Protein AF-A0A1H0IMP2-F1 (afdb_monomer)

Solvent-accessible surface area (backbone atoms only — not comparable to full-atom values): 33812 Å² total; per-residue (Å²): 110,58,33,36,42,32,40,43,28,20,31,70,45,84,54,97,90,44,76,46,66,43,27,62,50,38,62,50,76,39,45,65,37,38,39,36,18,42,32,41,60,91,88,13,25,63,69,61,51,51,31,41,79,53,51,57,42,79,68,74,41,60,46,48,27,54,69,82,41,67,62,68,92,56,51,73,52,57,33,11,49,49,19,35,52,35,45,12,61,32,46,48,84,34,71,70,55,70,91,34,25,42,38,54,51,22,27,48,41,39,55,60,52,30,50,56,70,71,62,30,52,54,47,20,49,52,29,30,41,76,61,74,37,62,93,46,41,75,40,32,55,90,78,43,54,64,61,53,42,42,36,43,24,45,22,31,21,47,52,62,62,32,54,34,38,41,26,43,33,76,43,82,72,48,57,74,68,52,30,49,56,53,50,49,51,55,49,56,46,27,76,74,52,27,17,35,41,35,35,41,79,49,68,74,67,39,64,75,34,54,25,41,33,34,30,49,81,14,31,77,79,44,78,47,66,61,91,86,66,82,81,79,78,69,78,81,74,83,69,82,79,83,74,72,74,43,80,78,58,66,66,60,50,50,56,53,30,53,56,60,45,68,75,40,54,68,60,48,48,63,35,22,45,30,32,19,54,12,32,15,42,40,43,28,43,53,23,49,33,48,24,52,45,51,52,54,52,57,60,46,70,78,67,55,85,46,40,34,40,40,35,52,27,58,52,72,55,96,92,42,82,42,62,45,77,81,69,53,77,45,32,50,66,56,20,52,45,47,34,71,76,32,83,45,35,64,33,37,14,39,30,33,77,50,76,50,51,35,38,27,96,96,32,71,48,78,36,38,35,34,17,27,51,70,42,41,36,63,43,65,70,54,55,68,68,41,76,52,80,83,50,72,66,36,44,72,64,41,36,57,43,29,35,29,17,46,51,46,43,40,70,47,42,53,92,49,81,56,64,74,38,69,32,29,49,74,91,46,70,26,31,26,44,19,32,37,47,86,70,48,57,47,101,84,70,49,61,64,21,47,30,35,39,30,25,36,44,24,32,55,76,73,66,64,82,66,78,101,58,97,70,60,63,35,60,32,32,41,30,16,48,35,88,94,53,60,67,68,59,42,51,52,52,50,50,51,52,50,35,62,75,68,65,57,53,94,89,54,80,73,65,46,44,80,44,57,58,52,62,61,50,51,53,51,48,54,51,44,52,51,54,34,52,52,48,48,50,55,23,52,51,41,32,49,55,10,27,52,41,42,27,55,52,45,42,51,50,46,64,77,39,30,43,57,53,12,46,44,37,59,43,14,36,32,40,66,55,47,23,51,44,42,28,48,36,32,26,51,46,26,41,53,17,20,53,53,5,47,55,51,9,51,52,51,37,53,52,46,25,70,75,70,72,45,71,55,59,83,53,70,68,52,54,52,50,43,44,53,49,28,35,49,38,14,44,62,33,20,39,60,39,13,50,56,58,29,68,59,53,31,55,60,25,64,67,64,128

Sequence (657 aa):
MNLVQSVDLGKRYAMGGDVVHALRGVSLQIAEGDFVAIMGTSGSGKSTLMNILGCLDTPSSGSYALAGEAVQGMDADALALVRNRRIGFVFQQFNLLPRASALENVELPLVYAGVPAAQRRERAVAALQRVGLGERLLHTPAELSGGQQQRVAIARALVNGPQLILADEPTGALDSQTSEEVMQLLSDLNAQGITVVLVTHEADIAAWARRKIVFKDGQIVEDLRRASDTLHTLPAQRRPEARGAARMNGLAALRSAWRALASNALRSLLTMLGIIIGVAAVITMVAVGRGATDRVQEQMKGLGSNIMLVLPGGATAAGVRQGAQTRSRLTEEDATAIQVEVPEVQVAAPSSRTTAQVVANNANWSTTIFGTTNEYLEAREWPLAAGRAFEDAELQGSAKVALIGITVAQELFGDADPIDQLVRVRTVPVKIVGVLSRKGQNSMGQDQDDILVLPISTYRNRLQGGSPGNVKRVWAINVKVREGQSMQVAEENIRELLRQRFKVEASADDTFTLRNLSEILEAQEASSRTMTLLLAAVAGISLLIGGIGIMNIMLVSVTERTREIGLRMAVGARGRDILVQFLVEAVSLSLLGGAVGVLLGALATWAVGQWAGWQVSMTFASILLAVGFSAAVGVFFGFYPARRASLLQPIQALRHA

Radius of gyration: 46.29 Å; Cα contacts (8 Å, |Δi|>4): 1223; chains: 1; bounding box: 104×48×121 Å

Structure (mmCIF, N/CA/C/O backbone):
data_AF-A0A1H0IMP2-F1
#
_entry.id   AF-A0A1H0IMP2-F1
#
loop_
_atom_site.group_PDB
_atom_site.id
_atom_site.type_symbol
_atom_site.label_atom_id
_atom_site.label_alt_id
_atom_site.label_comp_id
_atom_site.label_asym_id
_atom_site.label_entity_id
_atom_site.label_seq_id
_atom_site.pdbx_PDB_ins_code
_atom_site.Cartn_x
_atom_site.Cartn_y
_atom_site.Cartn_z
_atom_site.occupancy
_atom_site.B_iso_or_equiv
_atom_site.auth_seq_id
_atom_site.auth_comp_id
_atom_site.auth_asym_id
_atom_site.auth_atom_id
_atom_site.pdbx_PDB_model_num
ATOM 1 N N . MET A 1 1 ? -33.973 -20.885 37.841 1.00 73.12 1 MET A N 1
ATOM 2 C CA . MET A 1 1 ? -32.666 -21.476 37.467 1.00 73.12 1 MET A CA 1
ATOM 3 C C . MET A 1 1 ? -31.569 -20.484 37.833 1.00 73.12 1 MET A C 1
ATOM 5 O O . MET A 1 1 ? -31.860 -19.294 37.907 1.00 73.12 1 MET A O 1
ATOM 9 N N . ASN A 1 2 ? -30.342 -20.945 38.088 1.00 87.56 2 ASN A N 1
ATOM 10 C CA . ASN A 1 2 ? -29.222 -20.041 38.366 1.00 87.56 2 ASN A CA 1
ATOM 11 C C . ASN A 1 2 ? -28.628 -19.535 37.049 1.00 87.56 2 ASN A C 1
ATOM 13 O O . ASN A 1 2 ? -28.209 -20.341 36.219 1.00 87.56 2 ASN A O 1
ATOM 17 N N . LEU A 1 3 ? -28.591 -18.215 36.873 1.00 92.75 3 LEU A N 1
ATOM 18 C CA . LEU A 1 3 ? -27.960 -17.576 35.722 1.00 92.75 3 LEU A CA 1
ATOM 19 C C . LEU A 1 3 ? -26.439 -17.539 35.889 1.00 92.75 3 LEU A C 1
ATOM 21 O O . LEU A 1 3 ? -25.715 -17.802 34.939 1.00 92.75 3 LEU A O 1
ATOM 25 N N . VAL A 1 4 ? -25.948 -17.244 37.091 1.00 94.81 4 VAL A N 1
ATOM 26 C CA . VAL A 1 4 ? -24.516 -17.255 37.419 1.00 94.81 4 VAL A CA 1
ATOM 27 C C . VAL A 1 4 ? -24.263 -18.357 38.429 1.00 94.81 4 VAL A C 1
ATOM 29 O O . VAL A 1 4 ? -24.950 -18.432 39.449 1.00 94.81 4 VAL A O 1
ATOM 32 N N . GLN A 1 5 ? -23.261 -19.188 38.160 1.00 95.44 5 GLN A N 1
ATOM 33 C CA . GLN A 1 5 ? -22.767 -20.190 39.095 1.00 95.44 5 GLN A CA 1
ATOM 34 C C . GLN A 1 5 ? -21.247 -20.133 39.131 1.00 95.44 5 GLN A C 1
ATOM 36 O O . GLN A 1 5 ? -20.594 -20.328 38.108 1.00 95.44 5 GLN A O 1
ATOM 41 N N . SER A 1 6 ? -20.687 -19.877 40.306 1.00 94.50 6 SER A N 1
ATOM 42 C CA . SER A 1 6 ? -19.255 -19.941 40.539 1.00 94.50 6 SER A CA 1
ATOM 43 C C . SER A 1 6 ? -18.926 -20.820 41.736 1.00 94.50 6 SER A C 1
ATOM 45 O O . SER A 1 6 ? -19.634 -20.787 42.744 1.00 94.50 6 SER A O 1
ATOM 47 N N . VAL A 1 7 ? -17.847 -21.595 41.623 1.00 94.81 7 VAL A N 1
ATOM 48 C CA . VAL A 1 7 ? -17.353 -22.480 42.686 1.00 94.81 7 VAL A CA 1
ATOM 49 C C . VAL A 1 7 ? -15.869 -22.220 42.885 1.00 94.81 7 VAL A C 1
ATOM 51 O O . VAL A 1 7 ? -15.092 -22.338 41.941 1.00 94.81 7 VAL A O 1
ATOM 54 N N . ASP A 1 8 ? -15.485 -21.851 44.100 1.00 94.44 8 ASP A N 1
ATOM 55 C CA . ASP A 1 8 ? -14.106 -21.637 44.543 1.00 94.44 8 ASP A CA 1
ATOM 56 C C . ASP A 1 8 ? -13.279 -20.740 43.607 1.00 94.44 8 ASP A C 1
ATOM 58 O O . ASP A 1 8 ? -12.099 -20.989 43.339 1.00 94.44 8 ASP A O 1
ATOM 62 N N . LEU A 1 9 ? -13.892 -19.663 43.100 1.00 94.00 9 LEU A N 1
ATOM 63 C CA . LEU A 1 9 ? -13.220 -18.728 42.202 1.00 94.00 9 LEU A CA 1
ATOM 64 C C . LEU A 1 9 ? -12.009 -18.085 42.873 1.00 94.00 9 LEU A C 1
ATOM 66 O O . LEU A 1 9 ? -12.123 -17.360 43.866 1.00 94.00 9 LEU A O 1
ATOM 70 N N . GLY A 1 10 ? -10.841 -18.300 42.276 1.00 94.12 10 GLY A N 1
ATOM 71 C CA . GLY A 1 10 ? -9.600 -17.647 42.661 1.00 94.12 10 GLY A CA 1
ATOM 72 C C . GLY A 1 10 ? -9.064 -16.775 41.537 1.00 94.12 10 GLY A C 1
ATOM 73 O O . GLY A 1 10 ? -9.092 -17.150 40.362 1.00 94.12 10 GLY A O 1
ATOM 74 N N . LYS A 1 11 ? -8.524 -15.608 41.895 1.00 93.81 11 LYS A N 1
ATOM 75 C CA . LYS A 1 11 ? -7.821 -14.730 40.955 1.00 93.81 11 LYS A CA 1
ATOM 76 C C . LYS A 1 11 ? -6.536 -14.219 41.576 1.00 93.81 11 LYS A C 1
ATOM 78 O O . LYS A 1 11 ? -6.554 -13.626 42.655 1.00 93.81 11 LYS A O 1
ATOM 83 N N . ARG A 1 12 ? -5.434 -14.446 40.865 1.00 93.19 12 ARG A N 1
ATOM 84 C CA . ARG A 1 12 ? -4.094 -13.985 41.226 1.00 93.19 12 ARG A CA 1
ATOM 85 C C . ARG A 1 12 ? -3.589 -13.018 40.161 1.00 93.19 12 ARG A C 1
ATOM 87 O O . ARG A 1 12 ? -3.715 -13.306 38.971 1.00 93.19 12 ARG A O 1
ATOM 94 N N . TYR A 1 13 ? -3.013 -11.903 40.591 1.00 89.50 13 TYR A N 1
ATOM 95 C CA . TYR A 1 13 ? -2.296 -10.967 39.727 1.00 89.50 13 TYR A CA 1
ATOM 96 C C . TYR A 1 13 ? -0.824 -10.941 40.136 1.00 89.50 13 TYR A C 1
ATOM 98 O O . TYR A 1 13 ? -0.520 -10.831 41.321 1.00 89.50 13 TYR A O 1
ATOM 106 N N . ALA A 1 14 ? 0.078 -11.042 39.161 1.00 85.81 14 ALA A N 1
ATOM 107 C CA . ALA A 1 14 ? 1.504 -10.830 39.380 1.00 85.81 14 ALA A CA 1
ATOM 108 C C . ALA A 1 14 ? 1.801 -9.332 39.226 1.00 85.81 14 ALA A C 1
ATOM 110 O O . ALA A 1 14 ? 1.586 -8.773 38.151 1.00 85.81 14 ALA A O 1
ATOM 111 N N . MET A 1 15 ? 2.248 -8.682 40.299 1.00 81.31 15 MET A N 1
ATOM 112 C CA . MET A 1 15 ? 2.517 -7.243 40.353 1.00 81.31 15 MET A CA 1
ATOM 113 C C . MET A 1 15 ? 3.912 -7.031 40.947 1.00 81.31 15 MET A C 1
ATOM 115 O O . MET A 1 15 ? 4.114 -7.252 42.132 1.00 81.31 15 MET A O 1
ATOM 119 N N . GLY A 1 16 ? 4.888 -6.628 40.125 1.00 71.19 16 GLY A N 1
ATOM 120 C CA . GLY A 1 16 ? 6.212 -6.205 40.610 1.00 71.19 16 GLY A CA 1
ATOM 121 C C . GLY A 1 16 ? 7.040 -7.266 41.353 1.00 71.19 16 GLY A C 1
ATOM 122 O O . GLY A 1 16 ? 7.918 -6.896 42.119 1.00 71.19 16 GLY A O 1
ATOM 123 N N . GLY A 1 17 ? 6.773 -8.559 41.139 1.00 78.44 17 GLY A N 1
ATOM 124 C CA . GLY A 1 17 ? 7.430 -9.669 41.849 1.00 78.44 17 GLY A CA 1
ATOM 125 C C . GLY A 1 17 ? 6.562 -10.315 42.934 1.00 78.44 17 GLY A C 1
ATOM 126 O O . GLY A 1 17 ? 6.780 -11.481 43.253 1.00 78.44 17 GLY A O 1
ATOM 127 N N . ASP A 1 18 ? 5.518 -9.625 43.400 1.00 84.00 18 ASP A N 1
ATOM 128 C CA . ASP A 1 18 ? 4.564 -10.142 44.382 1.00 84.00 18 ASP A CA 1
ATOM 129 C C . ASP A 1 18 ? 3.297 -10.703 43.719 1.00 84.00 18 ASP A C 1
ATOM 131 O O . ASP A 1 18 ? 2.834 -10.238 42.669 1.00 84.00 18 ASP A O 1
ATOM 135 N N . VAL A 1 19 ? 2.702 -11.720 44.351 1.00 88.62 19 VAL A N 1
ATOM 136 C CA . VAL A 1 19 ? 1.433 -12.320 43.918 1.00 88.62 19 VAL A CA 1
ATOM 137 C C . VAL A 1 19 ? 0.297 -11.783 44.781 1.00 88.62 19 VAL A C 1
ATOM 139 O O . VAL A 1 19 ? 0.145 -12.147 45.946 1.00 88.62 19 VAL A O 1
ATOM 142 N N . VAL A 1 20 ? -0.557 -10.951 44.188 1.00 89.44 20 VAL A N 1
ATOM 143 C CA . VAL A 1 20 ? -1.754 -10.427 44.851 1.00 89.44 20 VAL A CA 1
ATOM 144 C C . VAL A 1 20 ? -2.925 -11.376 44.612 1.00 89.44 20 VAL A C 1
ATOM 146 O O . VAL A 1 20 ? -3.379 -11.570 43.481 1.00 89.44 20 VAL A O 1
ATOM 149 N N . HIS A 1 21 ? -3.445 -11.953 45.694 1.00 91.56 21 HIS A N 1
ATOM 150 C CA . HIS A 1 21 ? -4.642 -12.795 45.685 1.00 91.56 21 HIS A CA 1
ATOM 151 C C . HIS A 1 21 ? -5.904 -11.932 45.778 1.00 91.56 21 HIS A C 1
ATOM 153 O O . HIS A 1 21 ? -6.389 -11.651 46.874 1.00 91.56 21 HIS A O 1
ATOM 159 N N . ALA A 1 22 ? -6.424 -11.511 44.623 1.00 92.62 22 ALA A N 1
ATOM 160 C CA . ALA A 1 22 ? -7.585 -10.630 44.527 1.00 92.62 22 ALA A CA 1
ATOM 161 C C . ALA A 1 22 ? -8.920 -11.327 44.837 1.00 92.62 22 ALA A C 1
ATOM 163 O O . ALA A 1 22 ? -9.830 -10.679 45.342 1.00 92.62 22 ALA A O 1
ATOM 164 N N . LEU A 1 23 ? -9.042 -12.627 44.544 1.00 95.44 23 LEU A N 1
ATOM 165 C CA . LEU A 1 23 ? -10.172 -13.466 44.966 1.00 95.44 23 LEU A CA 1
ATOM 166 C C . LEU A 1 23 ? -9.641 -14.755 45.590 1.00 95.44 23 LEU A C 1
ATOM 168 O O . LEU A 1 23 ? -8.706 -15.358 45.050 1.00 95.44 23 LEU A O 1
ATOM 172 N N . ARG A 1 24 ? -10.241 -15.171 46.708 1.00 94.88 24 ARG A N 1
ATOM 173 C CA . ARG A 1 24 ? -9.766 -16.269 47.561 1.00 94.88 24 ARG A CA 1
ATOM 174 C C . ARG A 1 24 ? -10.851 -17.332 47.769 1.00 94.88 24 ARG A C 1
ATOM 176 O O . ARG A 1 24 ? -11.341 -17.490 48.882 1.00 94.88 24 ARG A O 1
ATOM 183 N N . GLY A 1 25 ? -11.210 -18.051 46.702 1.00 92.88 25 GLY A N 1
ATOM 184 C CA . GLY A 1 25 ? -12.155 -19.175 46.772 1.00 92.88 25 GLY A CA 1
ATOM 185 C C . GLY A 1 25 ? -13.614 -18.726 46.862 1.00 92.88 25 GLY A C 1
ATOM 186 O O . GLY A 1 25 ? -14.343 -19.132 47.757 1.00 92.88 25 GLY A O 1
ATOM 187 N N . VAL A 1 26 ? -14.043 -17.843 45.958 1.00 95.00 26 VAL A N 1
ATOM 188 C CA . VAL A 1 26 ? -15.398 -17.276 45.974 1.00 95.00 26 VAL A CA 1
ATOM 189 C C . VAL A 1 26 ? -16.400 -18.219 45.301 1.00 95.00 26 VAL A C 1
ATOM 191 O O . VAL A 1 26 ? -16.369 -18.423 44.084 1.00 95.00 26 VAL A O 1
ATOM 194 N N . SER A 1 27 ? -17.345 -18.729 46.085 1.00 95.25 27 SER A N 1
ATOM 195 C CA . SER A 1 27 ? -18.492 -19.504 45.603 1.00 95.25 27 SER A CA 1
ATOM 196 C C . SER A 1 27 ? -19.760 -18.650 45.650 1.00 95.25 27 SER A C 1
ATOM 198 O O . SER A 1 27 ? -20.111 -18.121 46.702 1.00 95.25 27 SER A O 1
ATOM 200 N N . LEU A 1 28 ? -20.434 -18.477 44.509 1.00 94.69 28 LEU A N 1
ATOM 201 C CA . LEU A 1 28 ? -21.591 -17.590 44.367 1.00 94.69 28 LEU A CA 1
ATOM 202 C C . LEU A 1 28 ? -22.599 -18.150 43.359 1.00 94.69 28 LEU A C 1
ATOM 204 O O . LEU A 1 28 ? -22.243 -18.596 42.271 1.00 94.69 28 LEU A O 1
ATOM 208 N N . GLN A 1 29 ? -23.885 -18.070 43.698 1.00 95.19 29 GLN A N 1
ATOM 209 C CA . GLN A 1 29 ? -24.987 -18.407 42.799 1.00 95.19 29 GLN A CA 1
ATOM 210 C C . GLN A 1 29 ? -25.951 -17.229 42.705 1.00 95.19 29 GLN A C 1
ATOM 212 O O . GLN A 1 29 ? -26.400 -16.738 43.740 1.00 95.19 29 GLN A O 1
ATOM 217 N N . ILE A 1 30 ? -26.284 -16.784 41.492 1.00 94.94 30 ILE A N 1
ATOM 218 C CA . ILE A 1 30 ? -27.266 -15.715 41.242 1.00 94.94 30 ILE A CA 1
ATOM 219 C C . ILE A 1 30 ? -28.375 -16.281 40.361 1.00 94.94 30 ILE A C 1
ATOM 221 O O . ILE A 1 30 ? -28.097 -16.856 39.303 1.00 94.94 30 ILE A O 1
ATOM 225 N N . ALA A 1 31 ? -29.623 -16.137 40.805 1.00 93.00 31 ALA A N 1
ATOM 226 C CA . ALA A 1 31 ? -30.783 -16.608 40.064 1.00 93.00 31 ALA A CA 1
ATOM 227 C C . ALA A 1 31 ? -31.123 -15.667 38.899 1.00 93.00 31 ALA A C 1
ATOM 229 O O . ALA A 1 31 ? -30.805 -14.475 38.905 1.00 93.00 31 ALA A O 1
ATOM 230 N N . GLU A 1 32 ? -31.772 -16.208 37.872 1.00 90.75 32 GLU A N 1
ATOM 231 C CA . GLU A 1 32 ? -32.379 -15.376 36.833 1.00 90.75 32 GLU A CA 1
ATOM 232 C C . GLU A 1 32 ? -33.412 -14.419 37.459 1.00 90.75 32 GLU A C 1
ATOM 234 O O . GLU A 1 32 ? -34.195 -14.830 38.314 1.00 90.75 32 GLU A O 1
ATOM 239 N N . GLY A 1 33 ? -33.372 -13.139 37.080 1.00 90.50 33 GLY A N 1
ATOM 240 C CA . GLY A 1 33 ? -34.200 -12.081 37.664 1.00 90.50 33 GLY A CA 1
ATOM 241 C C . GLY A 1 33 ? -33.740 -11.544 39.029 1.00 90.50 33 GLY A C 1
ATOM 242 O O . GLY A 1 33 ? -34.367 -10.617 39.534 1.00 90.50 33 GLY A O 1
ATOM 243 N N . ASP A 1 34 ? -32.654 -12.048 39.634 1.00 93.75 34 ASP A N 1
ATOM 244 C CA . ASP A 1 34 ? -32.130 -11.468 40.885 1.00 93.75 34 ASP A CA 1
ATOM 245 C C . ASP A 1 34 ? -31.651 -10.013 40.661 1.00 93.75 34 ASP A C 1
ATOM 247 O O . ASP A 1 34 ? -31.008 -9.699 39.653 1.00 93.75 34 ASP A O 1
ATOM 251 N N . PHE A 1 35 ? -31.906 -9.147 41.649 1.00 95.00 35 PHE A N 1
ATOM 252 C CA . PHE A 1 35 ? -31.282 -7.827 41.769 1.00 95.00 35 PHE A CA 1
ATOM 253 C C . PHE A 1 35 ? -30.302 -7.834 42.948 1.00 95.00 35 PHE A C 1
ATOM 255 O O . PHE A 1 35 ? -30.720 -7.838 44.111 1.00 95.00 35 PHE A O 1
ATOM 262 N N . VAL A 1 36 ? -29.003 -7.871 42.642 1.00 96.50 36 VAL A N 1
ATOM 263 C CA . VAL A 1 36 ? -27.914 -8.054 43.610 1.00 96.50 36 VAL A CA 1
ATOM 264 C C . VAL A 1 36 ? -27.041 -6.804 43.705 1.00 96.50 36 VAL A C 1
ATOM 266 O O . VAL A 1 36 ? -26.562 -6.309 42.687 1.00 96.50 36 VAL A O 1
ATOM 269 N N . ALA A 1 37 ? -26.767 -6.347 44.926 1.00 96.44 37 ALA A N 1
ATOM 270 C CA . ALA A 1 37 ? -25.735 -5.359 45.224 1.00 96.44 37 ALA A CA 1
ATOM 271 C C . ALA A 1 37 ? -24.516 -6.039 45.856 1.00 96.44 37 ALA A C 1
ATOM 273 O O . ALA A 1 37 ? -24.630 -6.688 46.896 1.00 96.44 37 ALA A O 1
ATOM 274 N N . ILE A 1 38 ? -23.347 -5.871 45.241 1.00 96.19 38 ILE A N 1
ATOM 275 C CA . ILE A 1 38 ? -22.051 -6.300 45.767 1.00 96.19 38 ILE A CA 1
ATOM 276 C C . ILE A 1 38 ? -21.367 -5.081 46.385 1.00 96.19 38 ILE A C 1
ATOM 278 O O . ILE A 1 38 ? -20.929 -4.166 45.687 1.00 96.19 38 ILE A O 1
ATOM 282 N N . MET A 1 39 ? -21.270 -5.092 47.708 1.00 94.88 39 MET A N 1
ATOM 283 C CA . MET A 1 39 ? -20.639 -4.063 48.518 1.00 94.88 39 MET A CA 1
ATOM 284 C C . MET A 1 39 ? -19.260 -4.488 48.999 1.00 94.88 39 MET A C 1
ATOM 286 O O . MET A 1 39 ? -18.994 -5.670 49.167 1.00 94.88 39 MET A O 1
ATOM 290 N N . GLY A 1 40 ? -18.382 -3.530 49.277 1.00 91.38 40 GLY A N 1
ATOM 291 C CA . GLY A 1 40 ? -17.088 -3.796 49.903 1.00 91.38 40 GLY A CA 1
ATOM 292 C C . GLY A 1 40 ? -16.165 -2.587 49.843 1.00 91.38 40 GLY A C 1
ATOM 293 O O . GLY A 1 40 ? -16.346 -1.691 49.015 1.00 91.38 40 GLY A O 1
ATOM 294 N N . THR A 1 41 ? -15.139 -2.569 50.692 1.00 88.75 41 THR A N 1
ATOM 295 C CA . THR A 1 41 ? -14.119 -1.509 50.689 1.00 88.75 41 THR A CA 1
ATOM 296 C C . THR A 1 41 ? -13.355 -1.466 49.359 1.00 88.75 41 THR A C 1
ATOM 298 O O . THR A 1 41 ? -13.400 -2.401 48.546 1.00 88.75 41 THR A O 1
ATOM 301 N N . SER A 1 42 ? -12.651 -0.365 49.086 1.00 87.06 42 SER A N 1
ATOM 302 C CA . SER A 1 42 ? -11.721 -0.324 47.951 1.00 87.06 42 SER A CA 1
ATOM 303 C C . SER A 1 42 ? -10.654 -1.417 48.101 1.00 87.06 42 SER A C 1
ATOM 305 O O . SER A 1 42 ? -10.194 -1.690 49.206 1.00 87.06 42 SER A O 1
ATOM 307 N N . GLY A 1 43 ? -10.311 -2.100 47.006 1.00 85.50 43 GLY A N 1
ATOM 308 C CA . GLY A 1 43 ? -9.358 -3.220 47.023 1.00 85.50 43 GLY A CA 1
ATOM 309 C C . GLY A 1 43 ? -9.898 -4.566 47.536 1.00 85.50 43 GLY A C 1
ATOM 310 O O . GLY A 1 43 ? -9.193 -5.562 47.433 1.00 85.50 43 GLY A O 1
ATOM 311 N N . SER A 1 44 ? -11.153 -4.650 47.993 1.00 90.62 44 SER A N 1
ATOM 312 C CA . SER A 1 44 ? -11.754 -5.888 48.538 1.00 90.62 44 SER A CA 1
ATOM 313 C C . SER A 1 44 ? -11.934 -7.046 47.541 1.00 90.62 44 SER A C 1
ATOM 315 O O . SER A 1 44 ? -12.261 -8.152 47.958 1.00 90.62 44 SER A O 1
ATOM 317 N N . GLY A 1 45 ? -11.752 -6.815 46.235 1.00 90.56 45 GLY A N 1
ATOM 318 C CA . GLY A 1 45 ? -11.946 -7.818 45.176 1.00 90.56 45 GLY A CA 1
ATOM 319 C C . GLY A 1 45 ? -13.270 -7.706 44.404 1.00 90.56 45 GLY A C 1
ATOM 320 O O . GLY A 1 45 ? -13.434 -8.393 43.397 1.00 90.56 45 GLY A O 1
ATOM 321 N N . LYS A 1 46 ? -14.177 -6.795 44.788 1.00 92.00 46 LYS A N 1
ATOM 322 C CA . LYS A 1 46 ? -15.504 -6.607 44.160 1.00 92.00 46 LYS A CA 1
ATOM 323 C C . LYS A 1 46 ? -15.474 -6.416 42.633 1.00 92.00 46 LYS A C 1
ATOM 325 O O . LYS A 1 46 ? -16.114 -7.169 41.902 1.00 92.00 46 LYS A O 1
ATOM 330 N N . SER A 1 47 ? -14.657 -5.488 42.130 1.00 89.31 47 SER A N 1
ATOM 331 C CA . SER A 1 47 ? -14.535 -5.242 40.685 1.00 89.31 47 SER A CA 1
ATOM 332 C C . SER A 1 47 ? -13.839 -6.402 39.965 1.00 89.31 47 SER A C 1
ATOM 334 O O . SER A 1 47 ? -14.130 -6.676 38.807 1.00 89.31 47 SER A O 1
ATOM 336 N N . THR A 1 48 ? -12.946 -7.134 40.644 1.00 92.06 48 THR A N 1
ATOM 337 C CA . THR A 1 48 ? -12.326 -8.350 40.092 1.00 92.06 48 THR A CA 1
ATOM 338 C C . THR A 1 48 ? -13.363 -9.451 39.889 1.00 92.06 48 THR A C 1
ATOM 340 O O . THR A 1 48 ? -13.377 -10.083 38.835 1.00 92.06 48 THR A O 1
ATOM 343 N N . LEU A 1 49 ? -14.264 -9.654 40.858 1.00 94.12 49 LEU A N 1
ATOM 344 C CA . LEU A 1 49 ? -15.385 -10.578 40.700 1.00 94.12 49 LEU A CA 1
ATOM 345 C C . LEU A 1 49 ? -16.282 -10.144 39.536 1.00 94.12 49 LEU A C 1
ATOM 347 O O . LEU A 1 49 ? -16.544 -10.952 38.650 1.00 94.12 49 LEU A O 1
ATOM 351 N N . MET A 1 50 ? -16.693 -8.873 39.492 1.00 93.25 50 MET A N 1
ATOM 352 C CA . MET A 1 50 ? -17.520 -8.340 38.403 1.00 93.25 50 MET A CA 1
ATOM 353 C C . MET A 1 50 ? -16.871 -8.558 37.030 1.00 93.25 50 MET A C 1
ATOM 355 O O . MET A 1 50 ? -17.541 -8.979 36.093 1.00 93.25 50 MET A O 1
ATOM 359 N N . ASN A 1 51 ? -15.564 -8.332 36.912 1.00 91.94 51 ASN A N 1
ATOM 360 C CA . ASN A 1 51 ? -14.821 -8.554 35.676 1.00 91.94 51 ASN A CA 1
ATOM 361 C C . ASN A 1 51 ? -14.861 -10.018 35.212 1.00 91.94 51 ASN A C 1
ATOM 363 O O . ASN A 1 51 ? -15.006 -10.275 34.016 1.00 91.94 51 ASN A O 1
ATOM 367 N N . ILE A 1 52 ? -14.764 -10.973 36.141 1.00 93.31 52 ILE A N 1
ATOM 368 C CA . ILE A 1 52 ? -14.855 -12.407 35.832 1.00 93.31 52 ILE A CA 1
ATOM 369 C C . ILE A 1 52 ? -16.287 -12.787 35.450 1.00 93.31 52 ILE A C 1
ATOM 371 O O . ILE A 1 52 ? -16.482 -13.414 34.412 1.00 93.31 52 ILE A O 1
ATOM 375 N N . LEU A 1 53 ? -17.291 -12.347 36.220 1.00 94.19 53 LEU A N 1
ATOM 376 C CA . LEU A 1 53 ? -18.712 -12.529 35.875 1.00 94.19 53 LEU A CA 1
ATOM 377 C C . LEU A 1 53 ? -19.056 -11.899 34.520 1.00 94.19 53 LEU A C 1
ATOM 379 O O . LEU A 1 53 ? -19.928 -12.346 33.785 1.00 94.19 53 LEU A O 1
ATOM 383 N N . GLY A 1 54 ? -18.332 -10.846 34.185 1.00 93.00 54 GLY A N 1
ATOM 384 C CA . GLY A 1 54 ? -18.423 -10.127 32.941 1.00 93.00 54 GLY A CA 1
ATOM 385 C C . GLY A 1 54 ? -17.703 -10.770 31.763 1.00 93.00 54 GLY A C 1
ATOM 386 O O . GLY A 1 54 ? -17.749 -10.230 30.659 1.00 93.00 54 GLY A O 1
ATOM 387 N N . CYS A 1 55 ? -16.997 -11.883 31.972 1.00 93.50 55 CYS A N 1
ATOM 388 C CA . CYS A 1 55 ? -16.102 -12.476 30.980 1.00 93.50 55 CYS A CA 1
ATOM 389 C C . CYS A 1 55 ? -15.055 -11.479 30.441 1.00 93.50 55 CYS A C 1
ATOM 391 O O . CYS A 1 55 ? -14.568 -11.647 29.326 1.00 93.50 55 CYS A O 1
ATOM 393 N N . LEU A 1 56 ? -14.736 -10.408 31.178 1.00 90.69 56 LEU A N 1
ATOM 394 C CA . LEU A 1 56 ? -13.684 -9.444 30.837 1.00 90.69 56 LEU A CA 1
ATOM 395 C C . LEU A 1 56 ? -12.311 -9.915 31.333 1.00 90.69 56 LEU A C 1
ATOM 397 O O . LEU A 1 56 ? -11.289 -9.496 30.791 1.00 90.69 56 LEU A O 1
ATOM 401 N N . ASP A 1 57 ? -12.309 -10.773 32.354 1.00 90.25 57 ASP A N 1
ATOM 402 C CA . ASP A 1 57 ? -11.149 -11.489 32.877 1.00 90.25 57 ASP A CA 1
ATOM 403 C C . ASP A 1 57 ? -11.467 -12.984 32.984 1.00 90.25 57 ASP A C 1
ATOM 405 O O . ASP A 1 57 ? -12.631 -13.388 33.026 1.00 90.25 57 ASP A O 1
ATOM 409 N N . THR A 1 58 ? -10.426 -13.802 33.089 1.00 88.69 58 THR A N 1
ATOM 410 C CA . THR A 1 58 ? -10.541 -15.237 33.352 1.00 88.69 58 THR A CA 1
ATOM 411 C C . THR A 1 58 ? -10.041 -15.569 34.757 1.00 88.69 58 THR A C 1
ATOM 413 O O . THR A 1 58 ? -9.089 -14.950 35.254 1.00 88.69 58 THR A O 1
ATOM 416 N N . PRO A 1 59 ? -10.670 -16.531 35.448 1.00 91.94 59 PRO A N 1
ATOM 417 C CA . PRO A 1 59 ? -10.223 -16.928 36.773 1.00 91.94 59 PRO A CA 1
ATOM 418 C C . PRO A 1 59 ? -8.902 -17.700 36.711 1.00 91.94 59 PRO A C 1
ATOM 420 O O . PRO A 1 59 ? -8.611 -18.389 35.737 1.00 91.94 59 PRO A O 1
ATOM 423 N N . SER A 1 60 ? -8.095 -17.593 37.768 1.00 92.00 60 SER A N 1
ATOM 424 C CA . SER A 1 60 ? -6.857 -18.371 37.918 1.00 92.00 60 SER A CA 1
ATOM 425 C C . SER A 1 60 ? -7.104 -19.778 38.471 1.00 92.00 60 SER A C 1
ATOM 427 O O . SER A 1 60 ? -6.236 -20.636 38.336 1.00 92.00 60 SER A O 1
ATOM 429 N N . SER A 1 61 ? -8.236 -19.992 39.145 1.00 93.00 61 SER A N 1
ATOM 430 C CA . SER A 1 61 ? -8.690 -21.272 39.701 1.00 93.00 61 SER A CA 1
ATOM 431 C C . SER A 1 61 ? -10.203 -21.235 39.959 1.00 93.00 61 SER A C 1
ATOM 433 O O . SER A 1 61 ? -10.802 -20.156 39.957 1.00 93.00 61 SER A O 1
ATOM 435 N N . GLY A 1 62 ? -10.806 -22.395 40.223 1.00 92.44 62 GLY A N 1
ATOM 436 C CA . GLY A 1 62 ? -12.247 -22.534 40.468 1.00 92.44 62 GLY A CA 1
ATOM 437 C C . GLY A 1 62 ? -13.054 -22.759 39.191 1.00 92.44 62 GLY A C 1
ATOM 438 O O . GLY A 1 62 ? -12.474 -22.862 38.109 1.00 92.44 62 GLY A O 1
ATOM 439 N N . SER A 1 63 ? -14.384 -22.825 39.311 1.00 92.94 63 SER A N 1
ATOM 440 C CA . SER A 1 63 ? -15.337 -22.961 38.202 1.00 92.94 63 SER A CA 1
ATOM 441 C C . SER A 1 63 ? -16.252 -21.731 38.021 1.00 92.94 63 SER A C 1
ATOM 443 O O . SER A 1 63 ? -16.619 -21.094 39.010 1.00 92.94 63 SER A O 1
ATOM 445 N N . TYR A 1 64 ? -16.615 -21.369 36.783 1.00 94.38 64 TYR A N 1
ATOM 446 C CA . TYR A 1 64 ? -17.609 -20.330 36.472 1.00 94.38 64 TYR A CA 1
ATOM 447 C C . TYR A 1 64 ? -18.428 -20.713 35.233 1.00 94.38 64 TYR A C 1
ATOM 449 O O . TYR A 1 64 ? -17.874 -20.981 34.163 1.00 94.38 64 TYR A O 1
ATOM 457 N N . ALA A 1 65 ? -19.753 -20.706 35.390 1.00 93.38 65 ALA A N 1
ATOM 458 C CA . ALA A 1 65 ? -20.726 -20.915 34.330 1.00 93.38 65 ALA A CA 1
ATOM 459 C C . ALA A 1 65 ? -21.763 -19.780 34.281 1.00 93.38 65 ALA A C 1
ATOM 461 O O . ALA A 1 65 ? -22.250 -19.308 35.317 1.00 93.38 65 ALA A O 1
ATOM 462 N N . LEU A 1 66 ? -22.125 -19.372 33.061 1.00 93.31 66 LEU A N 1
ATOM 463 C CA . LEU A 1 66 ? -23.148 -18.366 32.772 1.00 93.31 66 LEU A CA 1
ATOM 464 C C . LEU A 1 66 ? -24.272 -18.991 31.942 1.00 93.31 66 LEU A C 1
ATOM 466 O O . LEU A 1 66 ? -24.047 -19.458 30.828 1.00 93.31 66 LEU A O 1
ATOM 470 N N . ALA A 1 67 ? -25.496 -18.979 32.463 1.00 88.81 67 ALA A N 1
ATOM 471 C CA . ALA A 1 67 ? -26.670 -19.627 31.876 1.00 88.81 67 ALA A CA 1
ATOM 472 C C . ALA A 1 67 ? -26.405 -21.110 31.526 1.00 88.81 67 ALA A C 1
ATOM 474 O O . ALA A 1 67 ? -26.735 -21.585 30.442 1.00 88.81 67 ALA A O 1
ATOM 475 N N . GLY A 1 68 ? -25.743 -21.828 32.441 1.00 85.69 68 GLY A N 1
ATOM 476 C CA . GLY A 1 68 ? -25.381 -23.243 32.281 1.00 85.69 68 GLY A CA 1
ATOM 477 C C . GLY A 1 68 ? -24.191 -23.517 31.353 1.00 85.69 68 GLY A C 1
ATOM 478 O O . GLY A 1 68 ? -23.781 -24.666 31.227 1.00 85.69 68 GLY A O 1
ATOM 479 N N . GLU A 1 69 ? -23.606 -22.492 30.729 1.00 88.00 69 GLU A N 1
ATOM 480 C CA . GLU A 1 69 ? -22.445 -22.627 29.848 1.00 88.00 69 GLU A CA 1
ATOM 481 C C . GLU A 1 69 ? -21.159 -22.313 30.620 1.00 88.00 69 GLU A C 1
ATOM 483 O O . GLU A 1 69 ? -20.989 -21.202 31.130 1.00 88.00 69 GLU A O 1
ATOM 488 N N . ALA A 1 70 ? -20.256 -23.290 30.731 1.00 90.00 70 ALA A N 1
ATOM 489 C CA . ALA A 1 70 ? -18.956 -23.097 31.365 1.00 90.00 70 ALA A CA 1
ATOM 490 C C . ALA A 1 70 ? -18.098 -22.163 30.506 1.00 90.00 70 ALA A C 1
ATOM 492 O O . ALA A 1 70 ? -17.777 -22.487 29.367 1.00 90.00 70 ALA A O 1
ATOM 493 N N . VAL A 1 71 ? -17.694 -21.015 31.050 1.00 88.31 71 VAL A N 1
ATOM 494 C CA . VAL A 1 71 ? -16.888 -20.031 30.297 1.00 88.31 71 VAL A CA 1
ATOM 495 C C . VAL A 1 71 ? -15.386 -20.314 30.371 1.00 88.31 71 VAL A C 1
ATOM 497 O O . VAL A 1 71 ? -14.555 -19.583 29.838 1.00 88.31 71 VAL A O 1
ATOM 500 N N . GLN A 1 72 ? -15.010 -21.368 31.080 1.00 84.38 72 GLN A N 1
ATOM 501 C CA . GLN A 1 72 ? -13.625 -21.708 31.357 1.00 84.38 72 GLN A CA 1
ATOM 502 C C . GLN A 1 72 ? -13.020 -22.499 30.216 1.00 84.38 72 GLN A C 1
ATOM 504 O O . GLN A 1 72 ? -13.667 -23.365 29.639 1.00 84.38 72 GLN A O 1
ATOM 509 N N . GLY A 1 73 ? -11.773 -22.179 29.881 1.00 82.06 73 GLY A N 1
ATOM 510 C CA . GLY A 1 73 ? -11.120 -22.731 28.695 1.00 82.06 73 GLY A CA 1
ATOM 511 C C . GLY A 1 73 ? -11.611 -22.127 27.375 1.00 82.06 73 GLY A C 1
ATOM 512 O O . GLY A 1 73 ? -11.041 -22.448 26.337 1.00 82.06 73 GLY A O 1
ATOM 513 N N . MET A 1 74 ? -12.609 -21.233 27.392 1.00 90.12 74 MET A N 1
ATOM 514 C CA . MET A 1 74 ? -12.978 -20.454 26.212 1.00 90.12 74 MET A CA 1
ATOM 515 C C . MET A 1 74 ? -11.834 -19.529 25.796 1.00 90.12 74 MET A C 1
ATOM 517 O O . MET A 1 74 ? -11.172 -18.911 26.635 1.00 90.12 74 MET A O 1
ATOM 521 N N . ASP A 1 75 ? -11.634 -19.398 24.487 1.00 90.31 75 ASP A N 1
ATOM 522 C CA . ASP A 1 75 ? -10.733 -18.393 23.940 1.00 90.31 75 ASP A CA 1
ATOM 523 C C . ASP A 1 75 ? -11.343 -16.978 24.028 1.00 90.31 75 ASP A C 1
ATOM 525 O O . ASP A 1 75 ? -12.514 -16.773 24.367 1.00 90.31 75 ASP A O 1
ATOM 529 N N . ALA A 1 76 ? -10.532 -15.963 23.731 1.00 88.75 76 ALA A N 1
ATOM 530 C CA . ALA A 1 76 ? -10.950 -14.566 23.840 1.00 88.75 76 ALA A CA 1
ATOM 531 C C . ALA A 1 76 ? -12.132 -14.207 22.916 1.00 88.75 76 ALA A C 1
ATOM 533 O O . ALA A 1 76 ? -12.949 -13.349 23.268 1.00 88.75 76 ALA A O 1
ATOM 534 N N . ASP A 1 77 ? -12.236 -14.863 21.757 1.00 89.25 77 ASP A N 1
ATOM 535 C CA . ASP A 1 77 ? -13.280 -14.622 20.761 1.00 89.25 77 ASP A CA 1
ATOM 536 C C . ASP A 1 77 ? -14.621 -15.243 21.189 1.00 89.25 77 ASP A C 1
ATOM 538 O O . ASP A 1 77 ? -15.672 -14.619 21.016 1.00 89.25 77 ASP A O 1
ATOM 542 N N . ALA A 1 78 ? -14.602 -16.435 21.790 1.00 90.25 78 ALA A N 1
ATOM 543 C CA . ALA A 1 78 ? -15.768 -17.063 22.401 1.00 90.25 78 ALA A CA 1
ATOM 544 C C . ALA A 1 78 ? -16.274 -16.238 23.592 1.00 90.25 78 ALA A C 1
ATOM 546 O O . ALA A 1 78 ? -17.464 -15.921 23.658 1.00 90.25 78 ALA A O 1
ATOM 547 N N . LEU A 1 79 ? -15.373 -15.768 24.463 1.00 92.50 79 LEU A N 1
ATOM 548 C CA . LEU A 1 79 ? -15.738 -14.860 25.554 1.00 92.50 79 LEU A CA 1
ATOM 549 C C . LEU A 1 79 ? -16.342 -13.547 25.025 1.00 92.50 79 LEU A C 1
ATOM 551 O O . LEU A 1 79 ? -17.311 -13.044 25.591 1.00 92.50 79 LEU A O 1
ATOM 555 N N . ALA A 1 80 ? -15.831 -13.003 23.913 1.00 92.31 80 ALA A N 1
ATOM 556 C CA . ALA A 1 80 ? -16.407 -11.818 23.272 1.00 92.31 80 ALA A CA 1
ATOM 557 C C . ALA A 1 80 ? -17.847 -12.045 22.794 1.00 92.31 80 ALA A C 1
ATOM 559 O O . ALA A 1 80 ? -18.692 -11.162 22.952 1.00 92.31 80 ALA A O 1
ATOM 560 N N . LEU A 1 81 ? -18.152 -13.234 22.269 1.00 90.56 81 LEU A N 1
ATOM 561 C CA . LEU A 1 81 ? -19.513 -13.603 21.875 1.00 90.56 81 LEU A CA 1
ATOM 562 C C . LEU A 1 81 ? -20.451 -13.730 23.074 1.00 90.56 81 LEU A C 1
ATOM 564 O O . LEU A 1 81 ? -21.589 -13.261 22.996 1.00 90.56 81 LEU A O 1
ATOM 568 N N . VAL A 1 82 ? -19.983 -14.333 24.171 1.00 92.06 82 VAL A N 1
ATOM 569 C CA . VAL A 1 82 ? -20.747 -14.424 25.423 1.00 92.06 82 VAL A CA 1
ATOM 570 C C . VAL A 1 82 ? -21.070 -13.022 25.937 1.00 92.06 82 VAL A C 1
ATOM 572 O O . VAL A 1 82 ? -22.242 -12.729 26.187 1.00 92.06 82 VAL A O 1
ATOM 575 N N . ARG A 1 83 ? -20.069 -12.128 25.989 1.00 93.94 83 ARG A N 1
ATOM 576 C CA . ARG A 1 83 ? -20.263 -10.715 26.354 1.00 93.94 83 ARG A CA 1
ATOM 577 C C . ARG A 1 83 ? -21.311 -10.055 25.472 1.00 93.94 83 ARG A C 1
ATOM 579 O O . ARG A 1 83 ? -22.298 -9.550 25.984 1.00 93.94 83 ARG A O 1
ATOM 586 N N . ASN A 1 84 ? -21.145 -10.132 24.152 1.00 93.69 84 ASN A N 1
ATOM 587 C CA . ASN A 1 84 ? -22.040 -9.473 23.206 1.00 93.69 84 ASN A CA 1
ATOM 588 C C . ASN A 1 84 ? -23.503 -9.924 23.346 1.00 93.69 84 ASN A C 1
ATOM 590 O O . ASN A 1 84 ? -24.411 -9.104 23.223 1.00 93.69 84 ASN A O 1
ATOM 594 N N . ARG A 1 85 ? -23.731 -11.225 23.572 1.00 90.25 85 ARG A N 1
ATOM 595 C CA . ARG A 1 85 ? -25.070 -11.833 23.547 1.00 90.25 85 ARG A CA 1
ATOM 596 C C . ARG A 1 85 ? -25.784 -11.821 24.890 1.00 90.25 85 ARG A C 1
ATOM 598 O O . ARG A 1 85 ? -27.008 -11.759 24.907 1.00 90.25 85 ARG A O 1
ATOM 605 N N . ARG A 1 86 ? -25.053 -11.967 25.997 1.00 91.62 86 ARG A N 1
ATOM 606 C CA . ARG A 1 86 ? -25.661 -12.231 27.312 1.00 91.62 86 ARG A CA 1
ATOM 607 C C . ARG A 1 86 ? -25.446 -11.118 28.325 1.00 91.62 86 ARG A C 1
ATOM 609 O O . ARG A 1 86 ? -26.245 -11.035 29.257 1.00 91.62 86 ARG A O 1
ATOM 616 N N . ILE A 1 87 ? -24.427 -10.277 28.148 1.00 94.88 87 ILE A N 1
ATOM 617 C CA . ILE A 1 87 ? -23.969 -9.343 29.179 1.00 94.88 87 ILE A CA 1
ATOM 618 C C . ILE A 1 87 ? -24.094 -7.897 28.691 1.00 94.88 87 ILE A C 1
ATOM 620 O O . ILE A 1 87 ? -23.559 -7.521 27.651 1.00 94.88 87 ILE A O 1
ATOM 624 N N . GLY A 1 88 ? -24.781 -7.067 29.468 1.00 94.69 88 GLY A N 1
ATOM 625 C CA . GLY A 1 88 ? -24.796 -5.618 29.308 1.00 94.69 88 GLY A CA 1
ATOM 626 C C . GLY A 1 88 ? -23.910 -4.966 30.365 1.00 94.69 88 GLY A C 1
ATOM 627 O O . GLY A 1 88 ? -24.114 -5.200 31.552 1.00 94.69 88 GLY A O 1
ATOM 628 N N . PHE A 1 89 ? -22.948 -4.139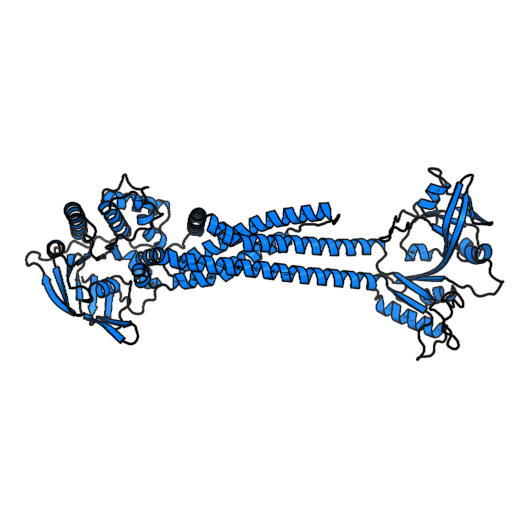 29.955 1.00 94.00 89 PHE A N 1
ATOM 629 C CA . PHE A 1 89 ? -22.080 -3.411 30.885 1.00 94.00 89 PHE A CA 1
ATOM 630 C C . PHE A 1 89 ? -22.465 -1.947 31.023 1.00 94.00 89 PHE A C 1
ATOM 632 O O . PHE A 1 89 ? -22.531 -1.215 30.030 1.00 94.00 89 PHE A O 1
ATOM 639 N N . VAL A 1 90 ? -22.597 -1.516 32.273 1.00 93.62 90 VAL A N 1
ATOM 640 C CA . VAL A 1 90 ? -22.708 -0.116 32.676 1.00 93.62 90 VAL A CA 1
ATOM 641 C C . VAL A 1 90 ? -21.480 0.210 33.526 1.00 93.62 90 VAL A C 1
ATOM 643 O O . VAL A 1 90 ? -21.232 -0.433 34.541 1.00 93.62 90 VAL A O 1
ATOM 646 N N . PHE A 1 91 ? -20.671 1.166 33.073 1.00 90.19 91 PHE A N 1
ATOM 647 C CA . PHE A 1 91 ? -19.413 1.537 33.727 1.00 90.19 91 PHE A CA 1
ATOM 648 C C . PHE A 1 91 ? -19.565 2.852 34.489 1.00 90.19 91 PHE A C 1
ATOM 650 O O . PHE A 1 91 ? -20.274 3.742 34.021 1.00 90.19 91 PHE A O 1
ATOM 657 N N . GLN A 1 92 ? -18.802 3.018 35.568 1.00 85.44 92 GLN A N 1
ATOM 658 C CA . GLN A 1 92 ? -18.768 4.239 36.379 1.00 85.44 92 GLN A CA 1
ATOM 659 C C . GLN A 1 92 ? -18.481 5.503 35.554 1.00 85.44 92 GLN A C 1
ATOM 661 O O . GLN A 1 92 ? -19.215 6.480 35.623 1.00 85.44 92 GLN A O 1
ATOM 666 N N . GLN A 1 93 ? -17.439 5.481 34.715 1.00 84.94 93 GLN A N 1
ATOM 667 C CA . GLN A 1 93 ? -17.061 6.625 33.871 1.00 84.94 93 GLN A CA 1
ATOM 668 C C . GLN A 1 93 ? -17.792 6.661 32.514 1.00 84.94 93 GLN A C 1
ATOM 670 O O . GLN A 1 93 ? -17.257 7.220 31.556 1.00 84.94 93 GLN A O 1
ATOM 675 N N . PHE A 1 94 ? -18.959 6.012 32.394 1.00 89.19 94 PHE A N 1
ATOM 676 C CA . PHE A 1 94 ? -19.813 5.865 31.195 1.00 89.19 94 PHE A CA 1
ATOM 677 C C . PHE A 1 94 ? -19.170 5.084 30.019 1.00 89.19 94 PHE A C 1
ATOM 679 O O . PHE A 1 94 ? -19.818 4.260 29.360 1.00 89.19 94 PHE A O 1
ATOM 686 N N . ASN A 1 95 ? -17.868 5.292 29.780 1.00 89.88 95 ASN A N 1
ATOM 687 C CA . ASN A 1 95 ? -17.036 4.738 28.715 1.00 89.88 95 ASN A CA 1
ATOM 688 C C . ASN A 1 95 ? -17.735 4.841 27.358 1.00 89.88 95 ASN A C 1
ATOM 690 O O . ASN A 1 95 ? -18.054 3.820 26.762 1.00 89.88 95 ASN A O 1
ATOM 694 N N . LEU A 1 96 ? -18.022 6.050 26.876 1.00 93.94 96 LEU A N 1
ATOM 695 C CA . LEU A 1 96 ? -18.558 6.278 25.529 1.00 93.94 96 LEU A CA 1
ATOM 696 C C . LEU A 1 96 ? -17.421 6.578 24.541 1.00 93.94 96 LEU A C 1
ATOM 698 O O . LEU A 1 96 ? -16.386 7.121 24.921 1.00 93.94 96 LEU A O 1
ATOM 702 N N . LEU A 1 97 ? -17.609 6.238 23.265 1.00 92.94 97 LEU A N 1
ATOM 703 C CA . LEU A 1 97 ? -16.722 6.672 22.189 1.00 92.94 97 LEU A CA 1
ATOM 704 C C . LEU A 1 97 ? -16.905 8.188 21.990 1.00 92.94 97 LEU A C 1
ATOM 706 O O . LEU A 1 97 ? -17.996 8.602 21.584 1.00 92.94 97 LEU A O 1
ATOM 710 N N . PRO A 1 98 ? -15.872 9.018 22.233 1.00 90.06 98 PRO A N 1
ATOM 711 C CA . PRO A 1 98 ? -16.018 10.475 22.333 1.00 90.06 98 PRO A CA 1
ATOM 712 C C . PRO A 1 98 ? -16.403 11.146 21.011 1.00 90.06 98 PRO A C 1
ATOM 714 O O . PRO A 1 98 ? -17.017 12.206 21.006 1.00 90.06 98 PRO A O 1
ATOM 717 N N . ARG A 1 99 ? -16.053 10.523 19.881 1.00 88.25 99 ARG A N 1
ATOM 718 C CA . ARG A 1 99 ? -16.301 11.040 18.524 1.00 88.25 99 ARG A CA 1
ATOM 719 C C . ARG A 1 99 ? -17.520 10.420 17.842 1.00 88.25 99 ARG A C 1
ATOM 721 O O . ARG A 1 99 ? -17.743 10.671 16.663 1.00 88.25 99 ARG A O 1
ATOM 728 N N . ALA A 1 100 ? -18.251 9.561 18.545 1.00 92.31 100 ALA A N 1
ATOM 729 C CA . ALA A 1 100 ? -19.443 8.906 18.030 1.00 92.31 100 ALA A CA 1
ATOM 730 C C . ALA A 1 100 ? -20.686 9.523 18.676 1.00 92.31 100 ALA A C 1
ATOM 732 O O . ALA A 1 100 ? -20.666 9.869 19.855 1.00 92.31 100 ALA A O 1
ATOM 733 N N . SER A 1 101 ? -21.774 9.625 17.922 1.00 96.31 101 SER A N 1
ATOM 734 C CA . SER A 1 101 ? -23.075 10.050 18.455 1.00 96.31 101 SER A CA 1
ATOM 735 C C . SER A 1 101 ? -23.632 9.061 19.493 1.00 96.31 101 SER A C 1
ATOM 737 O O . SER A 1 101 ? -23.172 7.916 19.597 1.00 96.31 101 SER A O 1
ATOM 739 N N . ALA A 1 102 ? -24.650 9.471 20.254 1.00 97.06 102 ALA A N 1
ATOM 740 C CA . ALA A 1 102 ? -25.397 8.597 21.158 1.00 97.06 102 ALA A CA 1
ATOM 741 C C . ALA A 1 102 ? -25.924 7.358 20.418 1.00 97.06 102 ALA A C 1
ATOM 743 O O . ALA A 1 102 ? -25.753 6.233 20.887 1.00 97.06 102 ALA A O 1
ATOM 744 N N . LEU A 1 103 ? -26.476 7.556 19.218 1.00 96.81 103 LEU A N 1
ATOM 745 C CA . LEU A 1 103 ? -26.932 6.481 18.344 1.00 96.81 103 LEU A CA 1
ATOM 746 C C . LEU A 1 103 ? -25.801 5.512 17.982 1.00 96.81 103 LEU A C 1
ATOM 748 O O . LEU A 1 103 ? -25.947 4.308 18.165 1.00 96.81 103 LEU A O 1
ATOM 752 N N . GLU A 1 104 ? -24.655 6.014 17.520 1.00 95.19 104 GLU A N 1
ATOM 753 C CA . GLU A 1 104 ? -23.515 5.171 17.131 1.00 95.19 104 GLU A CA 1
ATOM 754 C C . GLU A 1 104 ? -22.907 4.412 18.325 1.00 95.19 104 GLU A C 1
ATOM 756 O O . GLU A 1 104 ? -22.484 3.263 18.181 1.00 95.19 104 GLU A O 1
ATOM 761 N N . ASN A 1 105 ? -22.901 5.016 19.517 1.00 96.25 105 ASN A N 1
ATOM 762 C CA . ASN A 1 105 ? -22.489 4.347 20.752 1.00 96.25 105 ASN A CA 1
ATOM 763 C C . ASN A 1 105 ? -23.403 3.163 21.101 1.00 96.25 105 ASN A C 1
ATOM 765 O O . ASN A 1 105 ? -22.910 2.115 21.524 1.00 96.25 105 ASN A O 1
ATOM 769 N N . VAL A 1 106 ? -24.716 3.316 20.908 1.00 97.00 106 VAL A N 1
ATOM 770 C CA . VAL A 1 106 ? -25.712 2.261 21.155 1.00 97.00 106 VAL A CA 1
ATOM 771 C C . VAL A 1 106 ? -25.736 1.223 20.029 1.00 97.00 106 VAL A C 1
ATOM 773 O O . VAL A 1 106 ? -25.990 0.054 20.290 1.00 97.00 106 VAL A O 1
ATOM 776 N N . GLU A 1 107 ? -25.401 1.586 18.788 1.00 95.69 107 GLU A N 1
ATOM 777 C CA . GLU A 1 107 ? -25.260 0.628 17.682 1.00 95.69 107 GLU A CA 1
ATOM 778 C C . GLU A 1 107 ? -24.038 -0.292 17.831 1.00 95.69 107 GLU A C 1
ATOM 780 O O . GLU A 1 107 ? -24.020 -1.385 17.260 1.00 95.69 107 GLU A O 1
ATOM 785 N N . LEU A 1 108 ? -23.013 0.125 18.580 1.00 93.50 108 LEU A N 1
ATOM 786 C CA . LEU A 1 108 ? -21.716 -0.551 18.643 1.00 93.50 108 LEU A CA 1
ATOM 787 C C . LEU A 1 108 ? -21.796 -2.061 18.969 1.00 93.50 108 LEU A C 1
ATOM 789 O O . LEU A 1 108 ? -21.188 -2.843 18.234 1.00 93.50 108 LEU A O 1
ATOM 793 N N . PRO A 1 109 ? -22.558 -2.530 19.979 1.00 94.44 109 PRO A N 1
ATOM 794 C CA . PRO A 1 109 ? -22.701 -3.963 20.245 1.00 94.44 109 PRO A CA 1
ATOM 795 C C . PRO A 1 109 ? -23.379 -4.709 19.086 1.00 94.44 109 PRO A C 1
ATOM 797 O O . PRO A 1 109 ? -23.026 -5.852 18.794 1.00 94.44 109 PRO A O 1
ATOM 800 N N . LEU A 1 110 ? -24.312 -4.061 18.379 1.00 93.19 110 LEU A N 1
ATOM 801 C CA . LEU A 1 110 ? -25.017 -4.647 17.237 1.00 93.19 110 LEU A CA 1
ATOM 802 C C . LEU A 1 110 ? -24.111 -4.801 16.006 1.00 93.19 110 LEU A C 1
ATOM 804 O O . LEU A 1 110 ? -24.333 -5.695 15.187 1.00 93.19 110 LEU A O 1
ATOM 808 N N . VAL A 1 111 ? -23.095 -3.940 15.863 1.00 91.00 111 VAL A N 1
ATOM 809 C CA . VAL A 1 111 ? -22.079 -4.059 14.804 1.00 91.00 111 VAL A CA 1
ATOM 810 C C . VAL A 1 111 ? -21.323 -5.377 14.955 1.00 91.00 111 VAL A C 1
ATOM 812 O O . VAL A 1 111 ? -21.226 -6.132 13.989 1.00 91.00 111 VAL A O 1
ATOM 815 N N . TYR A 1 112 ? -20.864 -5.696 16.169 1.00 89.62 112 TYR A N 1
ATOM 816 C CA . TYR A 1 112 ? -20.142 -6.944 16.454 1.00 89.62 112 TYR A CA 1
ATOM 817 C C . TYR A 1 112 ? -21.052 -8.177 16.497 1.00 89.62 112 TYR A C 1
ATOM 819 O O . TYR A 1 112 ? -20.603 -9.291 16.229 1.00 89.62 112 TYR A O 1
ATOM 827 N N . ALA A 1 113 ? -22.350 -7.978 16.740 1.00 88.12 113 ALA A N 1
ATOM 828 C CA . ALA A 1 113 ? -23.366 -9.014 16.574 1.00 88.12 113 ALA A CA 1
ATOM 829 C C . ALA A 1 113 ? -23.630 -9.370 15.093 1.00 88.12 113 ALA A C 1
ATOM 831 O O . ALA A 1 113 ? -24.287 -10.372 14.812 1.00 88.12 113 ALA A O 1
ATOM 832 N N . GLY A 1 114 ? -23.141 -8.563 14.141 1.00 85.81 114 GLY A N 1
ATOM 833 C CA . GLY A 1 114 ? -23.368 -8.760 12.707 1.00 85.81 114 GLY A CA 1
ATOM 834 C C . GLY A 1 114 ? -24.772 -8.360 12.239 1.00 85.81 114 GLY A C 1
ATOM 835 O O . GLY A 1 114 ? -25.217 -8.804 11.183 1.00 85.81 114 GLY A O 1
ATOM 836 N N . VAL A 1 115 ? -25.490 -7.531 13.003 1.00 87.50 115 VAL A N 1
ATOM 837 C CA . VAL A 1 115 ? -26.848 -7.087 12.646 1.00 87.50 115 VAL A CA 1
ATOM 838 C C . VAL A 1 115 ? -26.776 -6.119 11.449 1.00 87.50 115 VAL A C 1
ATOM 840 O O . VAL A 1 115 ? -25.915 -5.235 11.452 1.00 87.50 115 VAL A O 1
ATOM 843 N N . PRO A 1 116 ? -27.641 -6.224 10.420 1.00 88.44 116 PRO A N 1
ATOM 844 C CA . PRO A 1 116 ? -27.654 -5.313 9.268 1.00 88.44 116 PRO A CA 1
ATOM 845 C C . PRO A 1 116 ? -27.898 -3.844 9.643 1.00 88.44 116 PRO A C 1
ATOM 847 O O . PRO A 1 116 ? -28.667 -3.553 10.552 1.00 88.44 116 PRO A O 1
ATOM 850 N N . ALA A 1 117 ? -27.296 -2.901 8.909 1.00 87.38 117 ALA A N 1
ATOM 851 C CA . ALA A 1 117 ? -27.269 -1.479 9.282 1.00 87.38 117 ALA A CA 1
ATOM 852 C C . ALA A 1 117 ? -28.651 -0.846 9.531 1.00 87.38 117 ALA A C 1
ATOM 854 O O . ALA A 1 117 ? -28.806 -0.118 10.507 1.00 87.38 117 ALA A O 1
ATOM 855 N N . ALA A 1 118 ? -29.652 -1.155 8.699 1.00 87.00 118 ALA A N 1
ATOM 856 C CA . ALA A 1 118 ? -31.013 -0.643 8.878 1.00 87.00 118 ALA A CA 1
ATOM 857 C C . ALA A 1 118 ? -31.634 -1.117 10.206 1.00 87.00 118 ALA A C 1
ATOM 859 O O . ALA A 1 118 ? -32.105 -0.301 10.994 1.00 87.00 118 ALA A O 1
ATOM 860 N N . GLN A 1 119 ? -31.526 -2.418 10.497 1.00 91.56 119 GLN A N 1
ATOM 861 C CA . GLN A 1 119 ? -32.020 -3.017 11.742 1.00 91.56 119 GLN A CA 1
ATOM 862 C C . GLN A 1 119 ? -31.237 -2.532 12.967 1.00 91.56 119 GLN A C 1
ATOM 864 O O . GLN A 1 119 ? -31.803 -2.394 14.050 1.00 91.56 119 GLN A O 1
ATOM 869 N N . ARG A 1 120 ? -29.930 -2.261 12.819 1.00 93.12 120 ARG A N 1
ATOM 870 C CA . ARG A 1 120 ? -29.126 -1.693 13.911 1.00 93.12 120 ARG A CA 1
ATOM 871 C C . ARG A 1 120 ? -29.651 -0.338 14.335 1.00 93.12 120 ARG A C 1
ATOM 873 O O . ARG A 1 120 ? -29.868 -0.124 15.524 1.00 93.12 120 ARG A O 1
ATOM 880 N N . ARG A 1 121 ? -29.877 0.536 13.355 1.00 93.88 121 ARG A N 1
ATOM 881 C CA . ARG A 1 121 ? -30.369 1.889 13.588 1.00 93.88 121 ARG A CA 1
ATOM 882 C C . ARG A 1 121 ? -31.720 1.870 14.287 1.00 93.88 121 ARG A C 1
ATOM 884 O O . ARG A 1 121 ? -31.881 2.538 15.298 1.00 93.88 121 ARG A O 1
ATOM 891 N N . GLU A 1 122 ? -32.656 1.069 13.789 1.00 95.38 122 GLU A N 1
ATOM 892 C CA . GLU A 1 122 ? -33.988 0.919 14.382 1.00 95.38 122 GLU A CA 1
ATOM 893 C C . GLU A 1 122 ? -33.916 0.481 15.855 1.00 95.38 122 GLU A C 1
ATOM 895 O O . GLU A 1 122 ? -34.463 1.145 16.737 1.00 95.38 122 GLU A O 1
ATOM 900 N N . ARG A 1 123 ? -33.159 -0.584 16.147 1.00 94.88 123 ARG A N 1
ATOM 901 C CA . ARG A 1 123 ? -32.991 -1.100 17.515 1.00 94.88 123 ARG A CA 1
ATOM 902 C C . ARG A 1 123 ? -32.296 -0.108 18.443 1.00 94.88 123 ARG A C 1
ATOM 904 O O . ARG A 1 123 ? -32.676 0.001 19.607 1.00 94.88 123 ARG A O 1
ATOM 911 N N . ALA A 1 124 ? -31.283 0.601 17.952 1.00 95.81 124 ALA A N 1
ATOM 912 C CA . ALA A 1 124 ? -30.553 1.585 18.741 1.00 95.81 124 ALA A CA 1
ATOM 913 C C . ALA A 1 124 ? -31.407 2.825 19.050 1.00 95.81 124 ALA A C 1
ATOM 915 O O . ALA A 1 124 ? -31.382 3.310 20.181 1.00 95.81 124 ALA A O 1
ATOM 916 N N . VAL A 1 125 ? -32.223 3.288 18.095 1.00 96.94 125 VAL A N 1
ATOM 917 C CA . VAL A 1 125 ? -33.211 4.356 18.322 1.00 96.94 125 VAL A CA 1
ATOM 918 C C . VAL A 1 125 ? -34.236 3.928 19.371 1.00 96.94 125 VAL A C 1
ATOM 920 O O . VAL A 1 125 ? -34.454 4.664 20.330 1.00 96.94 125 VAL A O 1
ATOM 923 N N . ALA A 1 126 ? -34.800 2.723 19.253 1.00 95.00 126 ALA A N 1
ATOM 924 C CA . ALA A 1 126 ? -35.752 2.205 20.235 1.00 95.00 126 ALA A CA 1
ATOM 925 C C . ALA A 1 126 ? -35.131 2.094 21.642 1.00 95.00 126 ALA A C 1
ATOM 927 O O . ALA A 1 126 ? -35.759 2.461 22.634 1.00 95.00 126 ALA A O 1
ATOM 928 N N . ALA A 1 127 ? -33.877 1.641 21.748 1.00 94.00 127 ALA A N 1
ATOM 929 C CA . ALA A 1 127 ? -33.163 1.580 23.023 1.00 94.00 127 ALA A CA 1
ATOM 930 C C . ALA A 1 127 ? -32.927 2.975 23.633 1.00 94.00 127 ALA A C 1
ATOM 932 O O . ALA A 1 127 ? -33.103 3.145 24.837 1.00 94.00 127 ALA A O 1
ATOM 933 N N . LEU A 1 128 ? -32.586 3.979 22.817 1.00 96.19 128 LEU A N 1
ATOM 934 C CA . LEU A 1 128 ? -32.439 5.367 23.273 1.00 96.19 128 LEU A CA 1
ATOM 935 C C . LEU A 1 128 ? -33.777 5.987 23.694 1.00 96.19 128 LEU A C 1
ATOM 937 O O . LEU A 1 128 ? -33.830 6.703 24.690 1.00 96.19 128 LEU A O 1
ATOM 941 N N . GLN A 1 129 ? -34.869 5.681 22.995 1.00 94.12 129 GLN A N 1
ATOM 942 C CA . GLN A 1 129 ? -36.213 6.118 23.382 1.00 94.12 129 GLN A CA 1
ATOM 943 C C . GLN A 1 129 ? -36.638 5.525 24.730 1.00 94.12 129 GLN A C 1
ATOM 945 O O . GLN A 1 129 ? -37.157 6.255 25.570 1.00 94.12 129 GLN A O 1
ATOM 950 N N . ARG A 1 130 ? -36.341 4.241 24.985 1.00 88.62 130 ARG A N 1
ATOM 951 C CA . ARG A 1 130 ? -36.637 3.573 26.269 1.00 88.62 130 ARG A CA 1
ATOM 952 C C . ARG A 1 130 ? -35.963 4.223 27.477 1.00 88.62 130 ARG A C 1
ATOM 954 O O . ARG A 1 130 ? -36.471 4.086 28.580 1.00 88.62 130 ARG A O 1
ATOM 961 N N . VAL A 1 131 ? -34.842 4.913 27.276 1.00 89.56 131 VAL A N 1
ATOM 962 C CA . VAL A 1 131 ? -34.133 5.645 28.340 1.00 89.56 131 VAL A CA 1
ATOM 963 C C . VAL A 1 131 ? -34.398 7.158 28.298 1.00 89.56 131 VAL A C 1
ATOM 965 O O . VAL A 1 131 ? -33.715 7.924 28.972 1.00 89.56 131 VAL A O 1
ATOM 968 N N . GLY A 1 132 ? -35.364 7.617 27.495 1.00 89.69 132 GLY A N 1
ATOM 969 C CA . GLY A 1 132 ? -35.752 9.030 27.412 1.00 89.69 132 GLY A CA 1
ATOM 970 C C . GLY A 1 132 ? -34.803 9.921 26.598 1.00 89.69 132 GLY A C 1
ATOM 971 O O . GLY A 1 132 ? -34.764 11.127 26.813 1.00 89.69 132 GLY A O 1
ATOM 972 N N . LEU A 1 133 ? -34.026 9.356 25.666 1.00 94.50 133 LEU A N 1
ATOM 973 C CA . LEU A 1 133 ? -33.056 10.076 24.822 1.00 94.50 133 LEU A CA 1
ATOM 974 C C . LEU A 1 133 ? -33.442 10.126 23.331 1.00 94.50 133 LEU A C 1
ATOM 976 O O . LEU A 1 133 ? -32.578 10.299 22.470 1.00 94.50 133 LEU A O 1
ATOM 980 N N . GLY A 1 134 ? -34.734 10.002 23.013 1.0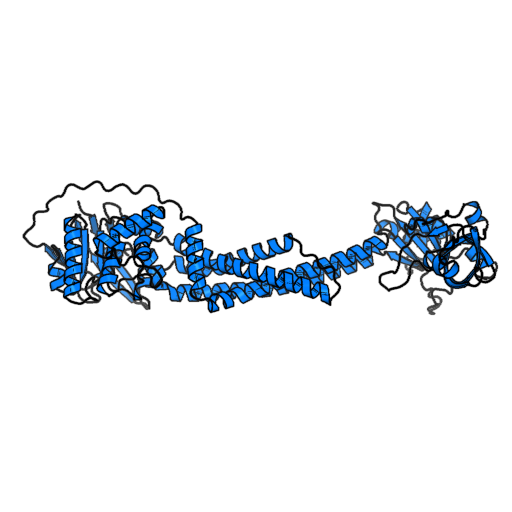0 91.88 134 GLY A N 1
ATOM 981 C CA . GLY A 1 134 ? -35.242 9.992 21.633 1.00 91.88 134 GLY A CA 1
ATOM 982 C C . GLY A 1 134 ? -34.903 11.244 20.809 1.00 91.88 134 GLY A C 1
ATOM 983 O O . GLY A 1 134 ? -34.650 11.125 19.618 1.00 91.88 134 GLY A O 1
ATOM 984 N N . GLU A 1 135 ? -34.805 12.414 21.443 1.00 93.75 135 GLU A N 1
ATOM 985 C CA . GLU A 1 135 ? -34.462 13.690 20.782 1.00 93.75 135 GLU A CA 1
ATOM 986 C C . GLU A 1 135 ? -32.943 13.935 20.680 1.00 93.75 135 GLU A C 1
ATOM 988 O O . GLU A 1 135 ? -32.484 14.889 20.054 1.00 93.75 135 GLU A O 1
ATOM 993 N N . ARG A 1 136 ? -32.121 13.081 21.306 1.00 95.06 136 ARG A N 1
ATOM 994 C CA . ARG A 1 136 ? -30.667 13.291 21.448 1.00 95.06 136 ARG A CA 1
ATOM 995 C C . ARG A 1 136 ? -29.820 12.301 20.652 1.00 95.06 136 ARG A C 1
ATOM 997 O O . ARG A 1 136 ? -28.629 12.160 20.907 1.00 95.06 136 ARG A O 1
ATOM 1004 N N . LEU A 1 137 ? -30.404 11.651 19.645 1.00 95.62 137 LEU A N 1
ATOM 1005 C CA . LEU A 1 137 ? -29.768 10.572 18.872 1.00 95.62 137 LEU A CA 1
ATOM 1006 C C . LEU A 1 137 ? -28.407 10.957 18.275 1.00 95.62 137 LEU A C 1
ATOM 1008 O O . LEU A 1 137 ? -27.491 10.138 18.253 1.00 95.62 137 LEU A O 1
ATOM 1012 N N . LEU A 1 138 ? -28.284 12.189 17.775 1.00 96.19 138 LEU A N 1
ATOM 1013 C CA . LEU A 1 138 ? -27.099 12.666 17.057 1.00 96.19 138 LEU A CA 1
ATOM 1014 C C . LEU A 1 138 ? -26.081 13.388 17.947 1.00 96.19 138 LEU A C 1
ATOM 1016 O O . LEU A 1 138 ? -25.002 13.710 17.461 1.00 96.19 138 LEU A O 1
ATOM 1020 N N . HIS A 1 139 ? -26.397 13.610 19.226 1.00 97.00 139 HIS A N 1
ATOM 1021 C CA . HIS A 1 139 ? -25.491 14.300 20.141 1.00 97.00 139 HIS A CA 1
ATOM 1022 C C . HIS A 1 139 ? -24.283 13.416 20.459 1.00 97.00 139 HIS A C 1
ATOM 1024 O O . HIS A 1 139 ? -24.411 12.210 20.682 1.00 97.00 139 HIS A O 1
ATOM 1030 N N . THR A 1 140 ? -23.107 14.021 20.491 1.00 95.69 140 THR A N 1
ATOM 1031 C CA . THR A 1 140 ? -21.858 13.424 20.963 1.00 95.69 140 THR A CA 1
ATOM 1032 C C . THR A 1 140 ? -21.784 13.468 22.496 1.00 95.69 140 THR A C 1
ATOM 1034 O O . THR A 1 140 ? -22.478 14.271 23.119 1.00 95.69 140 THR A O 1
ATOM 1037 N N . PRO A 1 141 ? -20.942 12.643 23.151 1.00 94.56 141 PRO A N 1
ATOM 1038 C CA . PRO A 1 141 ? -20.811 12.651 24.609 1.00 94.56 141 PRO A CA 1
ATOM 1039 C C . PRO A 1 141 ? -20.504 14.029 25.204 1.00 94.56 141 PRO A C 1
ATOM 1041 O O . PRO A 1 141 ? -21.019 14.351 26.266 1.00 94.56 141 PRO A O 1
ATOM 1044 N N . ALA A 1 142 ? -19.728 14.864 24.505 1.00 93.88 142 ALA A N 1
ATOM 1045 C CA . ALA A 1 142 ? -19.409 16.223 24.949 1.00 93.88 142 ALA A CA 1
ATOM 1046 C C . ALA A 1 142 ? -20.636 17.157 25.014 1.00 93.88 142 ALA A C 1
ATOM 1048 O O . ALA A 1 142 ? -20.603 18.161 25.717 1.00 93.88 142 ALA A O 1
ATOM 1049 N N . GLU A 1 143 ? -21.718 16.823 24.307 1.00 94.81 143 GLU A N 1
ATOM 1050 C CA . GLU A 1 143 ? -22.965 17.596 24.242 1.00 94.81 143 GLU A CA 1
ATOM 1051 C C . GLU A 1 143 ? -24.052 17.045 25.192 1.00 94.81 143 GLU A C 1
ATOM 1053 O O . GLU A 1 143 ? -25.188 17.526 25.193 1.00 94.81 143 GLU A O 1
ATOM 1058 N N . LEU A 1 144 ? -23.733 16.013 25.983 1.00 94.00 144 LEU A N 1
ATOM 1059 C CA . LEU A 1 144 ? -24.653 15.330 26.897 1.00 94.00 144 LEU A CA 1
ATOM 1060 C C . LEU A 1 144 ? -24.247 15.552 28.358 1.00 94.00 144 LEU A C 1
ATOM 1062 O O . LEU A 1 144 ? -23.066 15.471 28.702 1.00 94.00 144 LEU A O 1
ATOM 1066 N N . SER A 1 145 ? -25.231 15.742 29.243 1.00 92.50 145 SER A N 1
ATOM 1067 C CA . SER A 1 145 ? -24.979 15.758 30.694 1.00 92.50 145 SER A CA 1
ATOM 1068 C C . SER A 1 145 ? -24.525 14.382 31.199 1.00 92.50 145 SER A C 1
ATOM 1070 O O . SER A 1 145 ? -24.796 13.369 30.555 1.00 92.50 145 SER A O 1
ATOM 1072 N N . GLY A 1 146 ? -23.883 14.305 32.372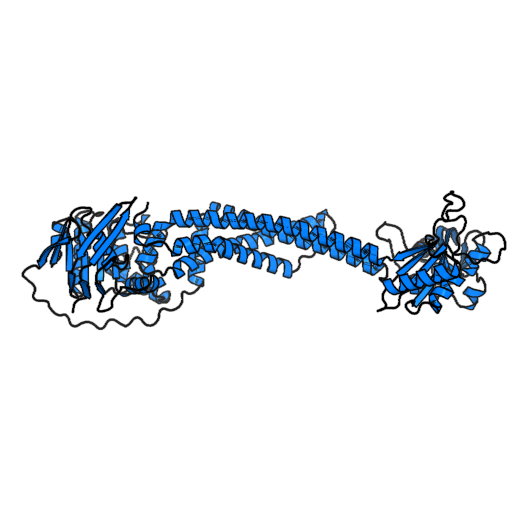 1.00 89.62 146 GLY A N 1
ATOM 1073 C CA . GLY A 1 146 ? -23.429 13.026 32.948 1.00 89.62 146 GLY A CA 1
ATOM 1074 C C . GLY A 1 146 ? -24.553 11.986 33.067 1.00 89.62 146 GLY A C 1
ATOM 1075 O O . GLY A 1 146 ? -24.403 10.848 32.628 1.00 89.62 146 GLY A O 1
ATOM 1076 N N . GLY A 1 147 ? -25.737 12.404 33.528 1.00 89.38 147 GLY A N 1
ATOM 1077 C CA . GLY A 1 147 ? -26.927 11.548 33.570 1.00 89.38 147 GLY A CA 1
ATOM 1078 C C . GLY A 1 147 ? -27.408 11.070 32.203 1.00 89.38 147 GLY A C 1
ATOM 1079 O O . GLY A 1 147 ? -27.837 9.926 32.048 1.00 89.38 147 GLY A O 1
ATOM 1080 N N . GLN A 1 148 ? -27.324 11.926 31.183 1.00 93.69 148 GLN A N 1
ATOM 1081 C CA . GLN A 1 148 ? -27.657 11.543 29.810 1.00 93.69 148 GLN A CA 1
ATOM 1082 C C . GLN A 1 148 ? -26.613 10.577 29.243 1.00 93.69 148 GLN A C 1
ATOM 1084 O O . GLN A 1 148 ? -26.985 9.585 28.624 1.00 93.69 148 GLN A O 1
ATOM 1089 N N . GLN A 1 149 ? -25.322 10.800 29.499 1.00 94.88 149 GLN A N 1
ATOM 1090 C CA . GLN A 1 149 ? -24.259 9.872 29.105 1.00 94.88 149 GLN A CA 1
ATOM 1091 C C . GLN A 1 149 ? -24.446 8.499 29.758 1.00 94.88 149 GLN A C 1
ATOM 1093 O O . GLN A 1 149 ? -24.313 7.478 29.078 1.00 94.88 149 GLN A O 1
ATOM 1098 N N . GLN A 1 150 ? -24.844 8.457 31.032 1.00 93.06 150 GLN A N 1
ATOM 1099 C CA . GLN A 1 150 ? -25.128 7.192 31.702 1.00 93.06 150 GLN A CA 1
ATOM 1100 C C . GLN A 1 150 ? -26.341 6.481 31.100 1.00 93.06 150 GLN A C 1
ATOM 1102 O O . GLN A 1 150 ? -26.295 5.279 30.842 1.00 93.06 150 GLN A O 1
ATOM 1107 N N . ARG A 1 151 ? -27.402 7.219 30.762 1.00 93.56 151 ARG A N 1
ATOM 1108 C CA . ARG A 1 151 ? -28.544 6.664 30.022 1.00 93.56 151 ARG A CA 1
ATOM 1109 C C . ARG A 1 151 ? -28.148 6.115 28.649 1.00 93.56 151 ARG A C 1
ATOM 1111 O O . ARG A 1 151 ? -28.626 5.045 28.279 1.00 93.56 151 ARG A O 1
ATOM 1118 N N . VAL A 1 152 ? -27.234 6.764 27.919 1.00 96.31 152 VAL A N 1
ATOM 1119 C CA . VAL A 1 152 ? -26.659 6.201 26.679 1.00 96.31 152 VAL A CA 1
ATOM 1120 C C . VAL A 1 152 ? -25.917 4.891 26.966 1.00 96.31 152 VAL A C 1
ATOM 1122 O O . VAL A 1 152 ? -26.091 3.917 26.231 1.00 96.31 152 VAL A O 1
ATOM 1125 N N . ALA A 1 153 ? -25.122 4.825 28.039 1.00 95.12 153 ALA A N 1
ATOM 1126 C CA . ALA A 1 153 ? -24.420 3.603 28.431 1.00 95.12 153 ALA A CA 1
ATOM 1127 C C . ALA A 1 153 ? -25.393 2.460 28.782 1.00 95.12 153 ALA A C 1
ATOM 1129 O O . ALA A 1 153 ? -25.168 1.323 28.361 1.00 95.12 153 ALA A O 1
ATOM 1130 N N . ILE A 1 154 ? -26.504 2.764 29.461 1.00 94.12 154 ILE A N 1
ATOM 1131 C CA . ILE A 1 154 ? -27.580 1.807 29.761 1.00 94.12 154 ILE A CA 1
ATOM 1132 C C . ILE A 1 154 ? -28.280 1.356 28.473 1.00 94.12 154 ILE A C 1
ATOM 1134 O O . ILE A 1 154 ? -28.420 0.156 28.246 1.00 94.12 154 ILE A O 1
ATOM 1138 N N . ALA A 1 155 ? -28.651 2.274 27.576 1.00 95.50 155 ALA A N 1
ATOM 1139 C CA . ALA A 1 155 ? -29.237 1.921 26.280 1.00 95.50 155 ALA A CA 1
ATOM 1140 C C . ALA A 1 155 ? -28.315 0.993 25.471 1.00 95.50 155 ALA A C 1
ATOM 1142 O O . ALA A 1 155 ? -28.771 -0.006 24.911 1.00 95.50 155 ALA A O 1
ATOM 1143 N N . ARG A 1 156 ? -27.003 1.265 25.471 1.00 96.62 156 ARG A N 1
ATOM 1144 C CA . ARG A 1 156 ? -25.987 0.403 24.851 1.00 96.62 156 ARG A CA 1
ATOM 1145 C C . ARG A 1 156 ? -25.928 -0.974 25.509 1.00 96.62 156 ARG A C 1
ATOM 1147 O O . ARG A 1 156 ? -25.836 -1.968 24.797 1.00 96.62 156 ARG A O 1
ATOM 1154 N N . ALA A 1 157 ? -25.984 -1.049 26.838 1.00 94.50 157 ALA A N 1
ATOM 1155 C CA . ALA A 1 157 ? -26.010 -2.320 27.559 1.00 94.50 157 ALA A CA 1
ATOM 1156 C C . ALA A 1 157 ? -27.253 -3.155 27.199 1.00 94.50 157 ALA A C 1
ATOM 1158 O O . ALA A 1 157 ? -27.167 -4.375 27.089 1.00 94.50 157 ALA A O 1
ATOM 1159 N N . LEU A 1 158 ? -28.392 -2.500 26.960 1.00 92.69 158 LEU A N 1
ATOM 1160 C CA . LEU A 1 158 ? -29.683 -3.138 26.697 1.00 92.69 158 LEU A CA 1
ATOM 1161 C C . LEU A 1 158 ? -29.915 -3.557 25.248 1.00 92.69 158 LEU A C 1
ATOM 1163 O O . LEU A 1 158 ? -30.738 -4.439 25.002 1.00 92.69 158 LE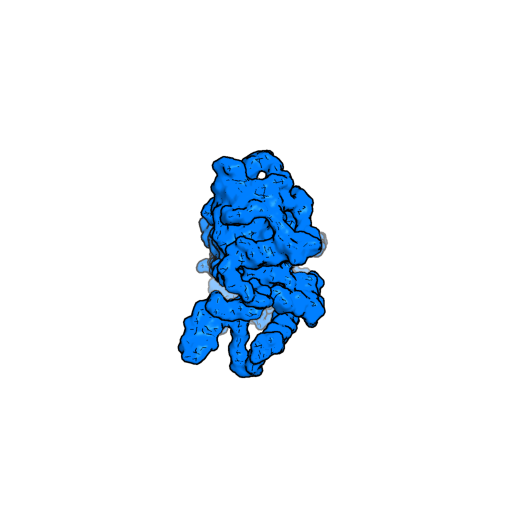U A O 1
ATOM 1167 N N . VAL A 1 159 ? -29.235 -2.932 24.286 1.00 94.50 159 VAL A N 1
ATOM 1168 C CA . VAL A 1 159 ? -29.584 -3.029 22.859 1.00 94.50 159 VAL A CA 1
ATOM 1169 C C . VAL A 1 159 ? -29.601 -4.469 22.327 1.00 94.50 159 VAL A C 1
ATOM 1171 O O . VAL A 1 159 ? -30.390 -4.793 21.437 1.00 94.50 159 VAL A O 1
ATOM 1174 N N . ASN A 1 160 ? -28.764 -5.351 22.886 1.00 90.81 160 ASN A N 1
ATOM 1175 C CA . ASN A 1 160 ? -28.670 -6.767 22.520 1.00 90.81 160 ASN A CA 1
ATOM 1176 C C . ASN A 1 160 ? -29.653 -7.685 23.267 1.00 90.81 160 ASN A C 1
ATOM 1178 O O . ASN A 1 160 ? -29.711 -8.871 22.957 1.00 90.81 160 ASN A O 1
ATOM 1182 N N . GLY A 1 161 ? -30.446 -7.154 24.199 1.00 89.94 161 GLY A N 1
ATOM 1183 C CA . GLY A 1 161 ? -31.353 -7.936 25.040 1.00 89.94 161 GLY A CA 1
ATOM 1184 C C . GLY A 1 161 ? -30.614 -8.836 26.040 1.00 89.94 161 GLY A C 1
ATOM 1185 O O . GLY A 1 161 ? -30.865 -10.046 26.048 1.00 89.94 161 GLY A O 1
ATOM 1186 N N . PRO A 1 162 ? -29.701 -8.285 26.867 1.00 93.06 162 PRO A N 1
ATOM 1187 C CA . PRO A 1 162 ? -28.862 -9.075 27.763 1.00 93.06 162 PRO A CA 1
ATOM 1188 C C . PRO A 1 162 ? -29.693 -9.842 28.801 1.00 93.06 162 PRO A C 1
ATOM 1190 O O . PRO A 1 162 ? -30.794 -9.437 29.182 1.00 93.06 162 PRO A O 1
ATOM 1193 N N . GLN A 1 163 ? -29.154 -10.960 29.280 1.00 91.94 163 GLN A N 1
ATOM 1194 C CA . GLN A 1 163 ? -29.705 -11.698 30.424 1.00 91.94 163 GLN A CA 1
ATOM 1195 C C . GLN A 1 163 ? -29.194 -11.116 31.746 1.00 91.94 163 GLN A C 1
ATOM 1197 O O . GLN A 1 163 ? -29.917 -11.116 32.738 1.00 91.94 163 GLN A O 1
ATOM 1202 N N . LEU A 1 164 ? -27.964 -10.595 31.727 1.00 95.50 164 LEU A N 1
ATOM 1203 C CA . LEU A 1 164 ? -27.260 -10.046 32.875 1.00 95.50 164 LEU A CA 1
ATOM 1204 C C . LEU A 1 164 ? -26.821 -8.610 32.584 1.00 95.50 164 LEU A C 1
ATOM 1206 O O . LEU A 1 164 ? -26.102 -8.370 31.614 1.00 95.50 164 LEU A O 1
ATOM 1210 N N . ILE A 1 165 ? -27.202 -7.671 33.443 1.00 96.12 165 ILE A N 1
ATOM 1211 C CA . ILE A 1 165 ? -26.610 -6.333 33.491 1.00 96.12 165 ILE A CA 1
ATOM 1212 C C . ILE A 1 165 ? -25.602 -6.301 34.632 1.00 96.12 165 ILE A C 1
ATOM 1214 O O . ILE A 1 165 ? -25.945 -6.591 35.777 1.00 96.12 165 ILE A O 1
ATOM 1218 N N . LEU A 1 166 ? -24.368 -5.932 34.306 1.00 95.94 166 LEU A N 1
ATOM 1219 C CA . LEU A 1 166 ? -23.311 -5.659 35.267 1.00 95.94 166 LEU A CA 1
ATOM 1220 C C . LEU A 1 166 ? -23.091 -4.149 35.331 1.00 95.94 166 LEU A C 1
ATOM 1222 O O . LEU A 1 166 ? -22.719 -3.537 34.327 1.00 95.94 166 LEU A O 1
ATOM 1226 N N . ALA A 1 167 ? -23.306 -3.564 36.504 1.00 94.75 167 ALA A N 1
ATOM 1227 C CA . ALA A 1 167 ? -23.160 -2.134 36.737 1.00 94.75 167 ALA A CA 1
ATOM 1228 C C . ALA A 1 167 ? -22.047 -1.854 37.759 1.00 94.75 167 ALA A C 1
ATOM 1230 O O . ALA A 1 167 ? -22.200 -2.186 38.931 1.00 94.75 167 ALA A O 1
ATOM 1231 N N . ASP A 1 168 ? -20.936 -1.255 37.327 1.00 91.75 168 ASP A N 1
ATOM 1232 C CA . ASP A 1 168 ? -19.851 -0.820 38.223 1.00 91.75 168 ASP A CA 1
ATOM 1233 C C . ASP A 1 168 ? -20.106 0.623 38.653 1.00 91.75 168 ASP A C 1
ATOM 1235 O O . ASP A 1 168 ? -20.010 1.519 37.815 1.00 91.75 168 ASP A O 1
ATOM 1239 N N . GLU A 1 169 ? -20.473 0.836 39.917 1.00 90.88 169 GLU A N 1
ATOM 1240 C CA . GLU A 1 169 ? -20.753 2.152 40.512 1.00 90.88 169 GLU A CA 1
ATOM 1241 C C . GLU A 1 169 ? -21.599 3.067 39.594 1.00 90.88 169 GLU A C 1
ATOM 1243 O O . GLU A 1 169 ? -21.163 4.161 39.224 1.00 90.88 169 GLU A O 1
ATOM 1248 N N . PRO A 1 170 ? -22.813 2.636 39.184 1.00 89.75 170 PRO A N 1
ATOM 1249 C CA . PRO A 1 170 ? -23.586 3.301 38.132 1.00 89.75 170 PRO A CA 1
ATOM 1250 C C . PRO A 1 170 ? -24.036 4.730 38.472 1.00 89.75 170 PRO A C 1
ATOM 1252 O O . PRO A 1 170 ? -24.445 5.459 37.569 1.00 89.75 170 PRO A O 1
ATOM 1255 N N . THR A 1 171 ? -23.974 5.129 39.739 1.00 89.88 171 THR A N 1
ATOM 1256 C CA . THR A 1 171 ? -24.397 6.443 40.241 1.00 89.88 171 THR A CA 1
ATOM 1257 C C . THR A 1 171 ? -23.239 7.311 40.728 1.00 89.88 171 THR A C 1
ATOM 1259 O O . THR A 1 171 ? -23.424 8.508 40.902 1.00 89.88 171 THR A O 1
ATOM 1262 N N . GLY A 1 172 ? -22.021 6.770 40.863 1.00 82.88 172 GLY A N 1
ATOM 1263 C CA . GLY A 1 172 ? -20.908 7.453 41.544 1.00 82.88 172 GLY A CA 1
ATOM 1264 C C . GLY A 1 172 ? -20.363 8.711 40.847 1.00 82.88 172 GLY A C 1
ATOM 1265 O O . GLY A 1 172 ? -19.480 9.375 41.381 1.00 82.88 172 GLY A O 1
ATOM 1266 N N . ALA A 1 173 ? -20.851 9.036 39.647 1.00 81.31 173 ALA A N 1
ATOM 1267 C CA . ALA A 1 173 ? -20.499 10.242 38.890 1.00 81.31 173 ALA A CA 1
ATOM 1268 C C . ALA A 1 173 ? -21.708 11.170 38.640 1.00 81.31 173 ALA A C 1
ATOM 1270 O O . ALA A 1 173 ? -21.646 12.037 37.766 1.00 81.31 173 ALA A O 1
ATOM 1271 N N . LEU A 1 174 ? -22.822 10.952 39.346 1.00 87.38 174 LEU A N 1
ATOM 1272 C CA . LEU A 1 174 ? -24.104 11.625 39.136 1.00 87.38 174 LEU A CA 1
ATOM 1273 C C . LEU A 1 174 ? -24.538 12.378 40.401 1.00 87.38 174 LEU A C 1
ATOM 1275 O O . LEU A 1 174 ? -24.106 12.066 41.507 1.00 87.38 174 LEU A O 1
ATOM 1279 N N . ASP A 1 175 ? -25.409 13.372 40.242 1.00 87.62 175 ASP A N 1
ATOM 1280 C CA . ASP A 1 175 ? -26.103 13.997 41.370 1.00 87.62 175 ASP A CA 1
ATOM 1281 C C . ASP A 1 175 ? -27.201 13.070 41.928 1.00 87.62 175 ASP A C 1
ATOM 1283 O O . ASP A 1 175 ? -27.588 12.084 41.294 1.00 87.62 175 ASP A O 1
ATOM 1287 N N . SER A 1 176 ? -27.715 13.376 43.120 1.00 86.69 176 SER A N 1
ATOM 1288 C CA . SER A 1 176 ? -28.684 12.534 43.835 1.00 86.69 176 SER A CA 1
ATOM 1289 C C . SER A 1 176 ? -29.973 12.284 43.046 1.00 86.69 176 SER A C 1
ATOM 1291 O O . SER A 1 176 ? -30.455 11.154 43.015 1.00 86.69 176 SER A O 1
ATOM 1293 N N . GLN A 1 177 ? -30.504 13.308 42.368 1.00 86.50 177 GLN A N 1
ATOM 1294 C CA . GLN A 1 177 ? -31.754 13.195 41.613 1.00 86.50 177 GLN A CA 1
ATOM 1295 C C . GLN A 1 177 ? -31.558 12.306 40.382 1.00 86.50 177 GLN A C 1
ATOM 1297 O O . GLN A 1 177 ? -32.314 11.365 40.148 1.00 86.50 177 GLN A O 1
ATOM 1302 N N . THR A 1 178 ? -30.489 12.551 39.624 1.00 87.06 178 THR A N 1
ATOM 1303 C CA . THR A 1 178 ? -30.134 11.715 38.473 1.00 87.06 178 THR A CA 1
ATOM 1304 C C . THR A 1 178 ? -29.807 10.274 38.891 1.00 87.06 178 THR A C 1
ATOM 1306 O O . THR A 1 178 ? -30.099 9.329 38.154 1.00 87.06 178 THR A O 1
ATOM 1309 N N . SER A 1 179 ? -29.207 10.082 40.068 1.00 89.25 179 SER A N 1
ATOM 1310 C CA . SER A 1 179 ? -28.905 8.753 40.609 1.00 89.25 179 SER A CA 1
ATOM 1311 C C . SER A 1 179 ? -30.178 7.956 40.881 1.00 89.25 179 SER A C 1
ATOM 1313 O O . SER A 1 179 ? -30.254 6.785 40.509 1.00 89.25 179 SER A O 1
ATOM 1315 N N . GLU A 1 180 ? -31.199 8.598 41.450 1.00 90.50 180 GLU A N 1
ATOM 1316 C CA . GLU A 1 180 ? -32.515 7.998 41.675 1.00 90.50 180 GLU A CA 1
ATOM 1317 C C . GLU A 1 180 ? -33.199 7.613 40.353 1.00 90.50 180 GLU A C 1
ATOM 1319 O O . GLU A 1 180 ? -33.671 6.484 40.219 1.00 90.50 180 GLU A O 1
ATOM 1324 N N . GLU A 1 181 ? -33.154 8.478 39.329 1.00 88.81 181 GLU A N 1
ATOM 1325 C CA . GLU A 1 181 ? -33.672 8.163 37.984 1.00 88.81 181 GLU A CA 1
ATOM 1326 C C . GLU A 1 181 ? -33.005 6.914 37.378 1.00 88.81 181 GLU A C 1
ATOM 1328 O O . GLU A 1 181 ? -33.673 6.046 36.807 1.00 88.81 181 GLU A O 1
ATOM 1333 N N . VAL A 1 182 ? -31.676 6.804 37.495 1.00 91.06 182 VAL A N 1
ATOM 1334 C CA . VAL A 1 182 ? -30.912 5.658 36.978 1.00 91.06 182 VAL A CA 1
ATOM 1335 C C . VAL A 1 182 ? -31.233 4.378 37.752 1.00 91.06 182 VAL A C 1
ATOM 1337 O O . VAL A 1 182 ? -31.390 3.317 37.142 1.00 91.06 182 VAL A O 1
ATOM 1340 N N . MET A 1 183 ? -31.354 4.460 39.077 1.00 93.25 183 MET A N 1
ATOM 1341 C CA . MET A 1 183 ? -31.691 3.310 39.916 1.00 93.25 183 MET A CA 1
ATOM 1342 C C . MET A 1 183 ? -33.124 2.829 39.691 1.00 93.25 183 MET A C 1
ATOM 1344 O O . MET A 1 183 ? -33.342 1.619 39.589 1.00 93.25 183 MET A O 1
ATOM 1348 N N . GLN A 1 184 ? -34.073 3.750 39.505 1.00 92.31 184 GLN A N 1
ATOM 1349 C CA . GLN A 1 184 ? -35.439 3.418 39.114 1.00 92.31 184 GLN A CA 1
ATOM 1350 C C . GLN A 1 184 ? -35.460 2.688 37.767 1.00 92.31 184 GLN A C 1
ATOM 1352 O O . GLN A 1 184 ? -36.058 1.620 37.659 1.00 92.31 184 GLN A O 1
ATOM 1357 N N . LEU A 1 185 ? -34.721 3.184 36.769 1.00 90.00 185 LEU A N 1
ATOM 1358 C CA . LEU A 1 185 ? -34.611 2.530 35.464 1.00 90.00 185 LEU A CA 1
ATOM 1359 C C . LEU A 1 185 ? -34.057 1.096 35.575 1.00 90.00 185 LEU A C 1
ATOM 1361 O O . LEU A 1 185 ? -34.583 0.182 34.940 1.00 90.00 185 LEU A O 1
ATOM 1365 N N . LEU A 1 186 ? -33.009 0.869 36.376 1.00 91.62 186 LEU A N 1
ATOM 1366 C CA . LEU A 1 186 ? -32.466 -0.478 36.611 1.00 91.62 186 LEU A CA 1
ATOM 1367 C C . LEU A 1 186 ? -33.463 -1.390 37.341 1.00 91.62 186 LEU A C 1
ATOM 1369 O O . LEU A 1 186 ? -33.558 -2.573 37.007 1.00 91.62 186 LEU A O 1
ATOM 1373 N N . SER A 1 187 ? -34.225 -0.843 38.290 1.00 92.31 187 SER A N 1
ATOM 1374 C CA . SER A 1 187 ? -35.295 -1.556 38.995 1.00 92.31 187 SER A CA 1
ATOM 1375 C C . SER A 1 187 ? -36.415 -1.983 38.039 1.00 92.31 187 SER A C 1
ATOM 1377 O O . SER A 1 187 ? -36.809 -3.150 38.027 1.00 92.31 187 SER A O 1
ATOM 1379 N N . ASP A 1 188 ? -36.852 -1.087 37.150 1.00 89.94 188 ASP A N 1
ATOM 1380 C CA . ASP A 1 188 ? -37.883 -1.366 36.144 1.00 89.94 188 ASP A CA 1
ATOM 1381 C C . ASP A 1 188 ? -37.431 -2.445 35.147 1.00 89.94 188 ASP A C 1
ATOM 1383 O O . ASP A 1 188 ? -38.211 -3.307 34.734 1.00 89.94 188 ASP A O 1
ATOM 1387 N N . LEU A 1 189 ? -36.150 -2.430 34.765 1.00 88.38 189 LEU A N 1
ATOM 1388 C CA . LEU A 1 189 ? -35.541 -3.456 33.913 1.00 88.38 189 LEU A CA 1
ATOM 1389 C C . LEU A 1 189 ? -35.449 -4.810 34.626 1.00 88.38 189 LEU A C 1
ATOM 1391 O O . LEU A 1 189 ? -35.681 -5.851 34.004 1.00 88.38 189 LEU A O 1
ATOM 1395 N N . ASN A 1 190 ? -35.146 -4.811 35.925 1.00 92.38 190 ASN A N 1
ATOM 1396 C CA . ASN A 1 190 ? -35.162 -6.025 36.731 1.00 92.38 190 ASN A CA 1
ATOM 1397 C C . ASN A 1 190 ? -36.579 -6.599 36.877 1.00 92.38 190 ASN A C 1
ATOM 1399 O O . ASN A 1 190 ? -36.760 -7.806 36.723 1.00 92.38 190 ASN A O 1
ATOM 1403 N N . ALA A 1 191 ? -37.591 -5.747 37.066 1.00 88.12 191 ALA A N 1
ATOM 1404 C CA . ALA A 1 191 ? -38.997 -6.153 37.102 1.00 88.12 191 ALA A CA 1
ATOM 1405 C C . ALA A 1 191 ? -39.469 -6.795 35.780 1.00 88.12 191 ALA A C 1
ATOM 1407 O O . ALA A 1 191 ? -40.357 -7.645 35.786 1.00 88.12 191 ALA A O 1
ATOM 1408 N N . GLN A 1 192 ? -38.829 -6.460 34.654 1.00 86.69 192 GLN A N 1
ATOM 1409 C CA . GLN A 1 192 ? -39.028 -7.109 33.348 1.00 86.69 192 GLN A CA 1
ATOM 1410 C C . GLN A 1 192 ? -38.291 -8.462 33.212 1.00 86.69 192 GLN A C 1
ATOM 1412 O O . GLN A 1 192 ? -38.310 -9.074 32.143 1.00 86.69 192 GLN A O 1
ATOM 1417 N N . GLY A 1 193 ? -37.631 -8.939 34.271 1.00 86.94 193 GLY A N 1
ATOM 1418 C CA . GLY A 1 193 ? -36.952 -10.236 34.331 1.00 86.94 193 GLY A CA 1
ATOM 1419 C C . GLY A 1 193 ? -35.467 -10.214 33.955 1.00 86.94 193 GLY A C 1
ATOM 1420 O O . GLY A 1 193 ? -34.881 -11.276 33.754 1.00 86.94 193 GLY A O 1
ATOM 1421 N N . ILE A 1 194 ? -34.832 -9.044 33.824 1.00 90.94 194 ILE A N 1
ATOM 1422 C CA . ILE A 1 194 ? -33.377 -8.961 33.607 1.00 90.94 194 ILE A CA 1
ATOM 1423 C C . ILE A 1 194 ? -32.652 -9.138 34.948 1.00 90.94 194 ILE A C 1
ATOM 1425 O O . ILE A 1 194 ? -32.978 -8.467 35.925 1.00 90.94 194 ILE A O 1
ATOM 1429 N N . THR A 1 195 ? -31.636 -10.000 35.015 1.00 95.69 195 THR A N 1
ATOM 1430 C CA . THR A 1 195 ? -30.776 -10.078 36.205 1.00 95.69 195 THR A CA 1
ATOM 1431 C C . THR A 1 195 ? -29.876 -8.849 36.261 1.00 95.69 195 THR A C 1
ATOM 1433 O O . THR A 1 195 ? -29.176 -8.549 35.292 1.00 95.69 195 THR A O 1
ATOM 1436 N N . VAL A 1 196 ? -29.849 -8.159 37.399 1.00 96.31 196 VAL A N 1
ATOM 1437 C CA . VAL A 1 196 ? -29.009 -6.972 37.603 1.00 96.31 196 VAL A CA 1
ATOM 1438 C C . VAL A 1 196 ? -28.045 -7.237 38.751 1.00 96.31 196 VAL A C 1
ATOM 1440 O O . VAL A 1 196 ? -28.456 -7.580 39.857 1.00 96.31 196 VAL A O 1
ATOM 1443 N N . VAL A 1 197 ? -26.751 -7.064 38.491 1.00 96.81 197 VAL A N 1
ATOM 1444 C CA . VAL A 1 197 ? -25.701 -7.096 39.510 1.00 96.81 197 VAL A CA 1
ATOM 1445 C C . VAL A 1 197 ? -25.000 -5.750 39.491 1.00 96.81 197 VAL A C 1
ATOM 1447 O O . VAL A 1 197 ? -24.343 -5.400 38.509 1.00 96.81 197 VAL A O 1
ATOM 1450 N N . LEU A 1 198 ? -25.145 -4.995 40.574 1.00 95.31 198 LEU A N 1
ATOM 1451 C CA . LEU A 1 198 ? -24.456 -3.727 40.762 1.00 95.31 198 LEU A CA 1
ATOM 1452 C C . LEU A 1 198 ? -23.327 -3.879 41.776 1.00 95.31 198 LEU A C 1
ATOM 1454 O O . LEU A 1 198 ? -23.446 -4.619 42.751 1.00 95.31 198 LEU A O 1
ATOM 1458 N N . VAL A 1 199 ? -22.238 -3.158 41.554 1.00 94.69 199 VAL A N 1
ATOM 1459 C CA . VAL A 1 199 ? -21.159 -2.958 42.518 1.00 94.69 199 VAL A CA 1
ATOM 1460 C C . VAL A 1 199 ? -21.283 -1.535 43.046 1.00 94.69 199 VAL A C 1
ATOM 1462 O O . VAL A 1 199 ? -21.395 -0.597 42.262 1.00 94.69 199 VAL A O 1
ATOM 1465 N N . THR A 1 200 ? -21.286 -1.365 44.365 1.00 92.62 200 THR A N 1
ATOM 1466 C CA . THR A 1 200 ? -21.334 -0.038 44.994 1.00 92.62 200 THR A CA 1
ATOM 1467 C C . THR A 1 200 ? -20.670 -0.057 46.364 1.00 92.62 200 THR A C 1
ATOM 1469 O O . THR A 1 200 ? -20.576 -1.102 47.006 1.00 92.62 200 THR A O 1
ATOM 1472 N N . HIS A 1 201 ? -20.200 1.095 46.827 1.00 90.38 201 HIS A N 1
ATOM 1473 C CA . HIS A 1 201 ? -19.795 1.299 48.217 1.00 90.38 201 HIS A CA 1
ATOM 1474 C C . HIS A 1 201 ? -20.841 2.096 49.022 1.00 90.38 201 HIS A C 1
ATOM 1476 O O . HIS A 1 201 ? -20.718 2.202 50.241 1.00 90.38 201 HIS A O 1
ATOM 1482 N N . GLU A 1 202 ? -21.885 2.597 48.360 1.00 89.94 202 GLU A N 1
ATOM 1483 C CA . GLU A 1 202 ? -22.947 3.432 48.922 1.00 89.94 202 GLU A CA 1
ATOM 1484 C C . GLU A 1 202 ? -24.112 2.570 49.439 1.00 89.94 202 GLU A C 1
ATOM 1486 O O . GLU A 1 202 ? -24.645 1.704 48.734 1.00 89.94 202 GLU A O 1
ATOM 1491 N N . ALA A 1 203 ? -24.490 2.764 50.705 1.00 90.00 203 ALA A N 1
ATOM 1492 C CA . ALA A 1 203 ? -25.476 1.918 51.381 1.00 90.00 203 ALA A CA 1
ATOM 1493 C C . ALA A 1 203 ? -26.916 2.179 50.910 1.00 90.00 203 ALA A C 1
ATOM 1495 O O . ALA A 1 203 ? -27.713 1.245 50.825 1.00 90.00 203 ALA A O 1
ATOM 1496 N N . ASP A 1 204 ? -27.233 3.430 50.593 1.00 90.31 204 ASP A N 1
ATOM 1497 C CA . ASP A 1 204 ? -28.485 3.886 49.992 1.00 90.31 204 ASP A CA 1
ATOM 1498 C C . ASP A 1 204 ? -28.674 3.312 48.583 1.00 90.31 204 ASP A C 1
ATOM 1500 O O . ASP A 1 204 ? -29.734 2.762 48.293 1.00 90.31 204 ASP A O 1
ATOM 1504 N N . ILE A 1 205 ? -27.629 3.293 47.751 1.00 92.25 205 ILE A N 1
ATOM 1505 C CA . ILE A 1 205 ? -27.676 2.637 46.433 1.00 92.25 205 ILE A CA 1
ATOM 1506 C C . ILE A 1 205 ? -27.859 1.122 46.568 1.00 92.25 205 ILE A C 1
ATOM 1508 O O . ILE A 1 205 ? -28.685 0.522 45.878 1.00 92.25 205 ILE A O 1
ATOM 1512 N N . ALA A 1 206 ? -27.143 0.480 47.495 1.00 92.12 206 ALA A N 1
ATOM 1513 C CA . ALA A 1 206 ? -27.304 -0.951 47.748 1.00 92.12 206 ALA A CA 1
ATOM 1514 C C . ALA A 1 206 ? -28.705 -1.316 48.271 1.00 92.12 206 ALA A C 1
ATOM 1516 O O . ALA A 1 206 ? -29.157 -2.444 48.068 1.00 92.12 206 ALA A O 1
ATOM 1517 N N . ALA A 1 207 ? -29.407 -0.376 48.914 1.00 91.69 207 ALA A N 1
ATOM 1518 C CA . ALA A 1 207 ? -30.752 -0.582 49.441 1.00 91.69 207 ALA A CA 1
ATOM 1519 C C . ALA A 1 207 ? -31.826 -0.748 48.351 1.00 91.69 207 ALA A C 1
ATOM 1521 O O . ALA A 1 207 ? -32.925 -1.208 48.669 1.00 91.69 207 ALA A O 1
ATOM 1522 N N . TRP A 1 208 ? -31.522 -0.426 47.090 1.00 92.56 208 TRP A N 1
ATOM 1523 C CA . TRP A 1 208 ? -32.386 -0.725 45.942 1.00 92.56 208 TRP A CA 1
ATOM 1524 C C . TRP A 1 208 ? -32.375 -2.208 45.559 1.00 92.56 208 TRP A C 1
ATOM 1526 O O . TRP A 1 208 ? -33.350 -2.717 45.006 1.00 92.56 208 TRP A O 1
ATOM 1536 N N . ALA A 1 209 ? -31.287 -2.922 45.857 1.00 93.12 209 ALA A N 1
ATOM 1537 C CA . ALA A 1 209 ? -31.169 -4.337 45.542 1.00 93.12 209 ALA A CA 1
ATOM 1538 C C . ALA A 1 209 ? -31.951 -5.209 46.535 1.00 93.12 209 ALA A C 1
ATOM 1540 O O . ALA A 1 209 ? -32.102 -4.900 47.720 1.00 93.12 209 ALA A O 1
ATOM 1541 N N . ARG A 1 210 ? -32.421 -6.362 46.052 1.00 91.50 210 ARG A N 1
ATOM 1542 C CA . ARG A 1 210 ? -33.152 -7.350 46.867 1.00 91.50 210 ARG A CA 1
ATOM 1543 C C . ARG A 1 210 ? -32.212 -8.273 47.638 1.00 91.50 210 ARG A C 1
ATOM 1545 O O . ARG A 1 210 ? -32.594 -8.846 48.659 1.00 91.50 210 ARG A O 1
ATOM 1552 N N . ARG A 1 211 ? -30.980 -8.412 47.149 1.00 94.69 211 ARG A N 1
ATOM 1553 C CA . ARG A 1 211 ? -29.908 -9.191 47.765 1.00 94.69 211 ARG A CA 1
ATOM 1554 C C . ARG A 1 211 ? -28.659 -8.336 47.900 1.00 94.69 211 ARG A C 1
ATOM 1556 O O . ARG A 1 211 ? -28.233 -7.712 46.932 1.00 94.69 211 ARG A O 1
ATOM 1563 N N . LYS A 1 212 ? -28.061 -8.345 49.082 1.00 95.31 212 LYS A N 1
ATOM 1564 C CA . LYS A 1 212 ? -26.833 -7.626 49.406 1.00 95.31 212 LYS A CA 1
ATOM 1565 C C . LYS A 1 212 ? -25.737 -8.629 49.734 1.00 95.31 212 LYS A C 1
ATOM 1567 O O . LYS A 1 212 ? -25.904 -9.453 50.625 1.00 95.31 212 LYS A O 1
ATOM 1572 N N . ILE A 1 213 ? -24.613 -8.520 49.041 1.00 95.50 213 ILE A N 1
ATOM 1573 C CA . ILE A 1 213 ? -23.411 -9.324 49.254 1.00 95.50 213 ILE A CA 1
ATOM 1574 C C . ILE A 1 213 ? -22.302 -8.385 49.710 1.00 95.50 213 ILE A C 1
ATOM 1576 O O . ILE A 1 213 ? -22.038 -7.394 49.035 1.00 95.50 213 ILE A O 1
ATOM 1580 N N . VAL A 1 214 ? -21.636 -8.680 50.824 1.00 95.25 214 VAL A N 1
ATOM 1581 C CA . VAL A 1 214 ? -20.509 -7.883 51.326 1.00 95.25 214 VAL A CA 1
ATOM 1582 C C . VAL A 1 214 ? -19.202 -8.638 51.117 1.00 95.25 214 VAL A C 1
ATOM 1584 O O . VAL A 1 214 ? -19.046 -9.787 51.529 1.00 95.25 214 VAL A O 1
ATOM 1587 N N . PHE A 1 215 ? -18.259 -7.961 50.472 1.00 93.75 215 PHE A N 1
ATOM 1588 C CA . PHE A 1 215 ? -16.914 -8.416 50.167 1.00 93.75 215 PHE A CA 1
ATOM 1589 C C . PHE A 1 215 ? -15.893 -7.806 51.120 1.00 93.75 215 PHE A C 1
ATOM 1591 O O . PHE A 1 215 ? -15.882 -6.594 51.358 1.00 93.75 215 PHE A O 1
ATOM 1598 N N . LYS A 1 216 ? -14.972 -8.643 51.591 1.00 93.44 216 LYS A N 1
ATOM 1599 C CA . LYS A 1 216 ? -13.801 -8.227 52.361 1.00 93.44 216 LYS A CA 1
ATOM 1600 C C . LYS A 1 216 ? -12.620 -9.133 52.022 1.00 93.44 216 LYS A C 1
ATOM 1602 O O . LYS A 1 216 ? -12.770 -10.349 51.974 1.00 93.44 216 LYS A O 1
ATOM 1607 N N . ASP A 1 217 ? -11.463 -8.532 51.750 1.00 92.00 217 ASP A N 1
ATOM 1608 C CA . ASP A 1 217 ? -10.184 -9.226 51.529 1.00 92.00 217 ASP A CA 1
ATOM 1609 C C . ASP A 1 217 ? -10.238 -10.407 50.531 1.00 92.00 217 ASP A C 1
ATOM 1611 O O . ASP A 1 217 ? -9.584 -11.437 50.704 1.00 92.00 217 ASP A O 1
ATOM 1615 N N . GLY A 1 218 ? -11.015 -10.255 49.451 1.00 91.62 218 GLY A N 1
ATOM 1616 C CA . GLY A 1 218 ? -11.162 -11.249 48.385 1.00 91.62 218 GLY A CA 1
ATOM 1617 C C . GLY A 1 218 ? -12.159 -12.374 48.679 1.00 91.62 218 GLY A C 1
ATOM 1618 O O . GLY A 1 218 ? -12.179 -13.353 47.929 1.00 91.62 218 GLY A O 1
ATOM 1619 N N . GLN A 1 219 ? -12.964 -12.252 49.739 1.00 94.56 219 GLN A N 1
ATOM 1620 C CA . GLN A 1 219 ? -13.971 -13.227 50.169 1.00 94.56 219 GLN A CA 1
ATOM 1621 C C . GLN A 1 219 ? -15.342 -12.572 50.382 1.00 94.56 219 GLN A C 1
ATOM 1623 O O . GLN A 1 219 ? -15.440 -11.378 50.671 1.00 94.56 219 GLN A O 1
ATOM 1628 N N . ILE A 1 220 ? -16.402 -13.374 50.260 1.00 94.62 220 ILE A N 1
ATOM 1629 C CA . ILE A 1 220 ? -17.757 -12.986 50.665 1.00 94.62 220 ILE A CA 1
ATOM 1630 C C . ILE A 1 220 ? -17.864 -13.201 52.175 1.00 94.62 220 ILE A C 1
ATOM 1632 O O . ILE A 1 220 ? -17.678 -14.320 52.645 1.00 94.62 220 ILE A O 1
ATOM 1636 N N . VAL A 1 221 ? -18.157 -12.137 52.922 1.00 94.88 221 VAL A N 1
ATOM 1637 C CA . VAL A 1 221 ? -18.340 -12.187 54.384 1.00 94.88 221 VAL A CA 1
ATOM 1638 C C . VAL A 1 221 ? -19.804 -12.117 54.801 1.00 94.88 221 VAL A C 1
ATOM 1640 O O . VAL A 1 221 ? -20.145 -12.530 55.904 1.00 94.88 221 VAL A O 1
ATOM 1643 N N . GLU A 1 222 ? -20.673 -11.613 53.927 1.00 94.12 222 GLU A N 1
ATOM 1644 C CA . GLU A 1 222 ? -22.102 -11.476 54.194 1.00 94.12 222 GLU A CA 1
ATOM 1645 C C . GLU A 1 222 ? -22.897 -11.661 52.895 1.00 94.12 222 GLU A C 1
ATOM 1647 O O . GLU A 1 222 ? -22.490 -11.160 51.846 1.00 94.12 222 GLU A O 1
ATOM 1652 N N . ASP A 1 223 ? -24.029 -12.361 52.958 1.00 94.12 223 ASP A N 1
ATOM 1653 C CA . ASP A 1 223 ? -24.961 -12.550 51.841 1.00 94.12 223 ASP A CA 1
ATOM 1654 C C . ASP A 1 223 ? -26.399 -12.559 52.379 1.00 94.12 223 ASP A C 1
ATOM 1656 O O . ASP A 1 223 ? -26.893 -13.566 52.887 1.00 94.12 223 ASP A O 1
ATOM 1660 N N . LEU A 1 224 ? -27.052 -11.397 52.327 1.00 91.81 224 LEU A N 1
ATOM 1661 C CA . LEU A 1 224 ? -28.389 -11.169 52.865 1.00 91.81 224 LEU A CA 1
ATOM 1662 C C . LEU A 1 224 ? -29.407 -11.002 51.738 1.00 91.81 224 LEU A C 1
ATOM 1664 O O . LEU A 1 224 ? -29.273 -10.123 50.886 1.00 91.81 224 LEU A O 1
ATOM 1668 N N . ARG A 1 225 ? -30.489 -11.782 51.779 1.00 89.81 225 ARG A N 1
ATOM 1669 C CA . ARG A 1 225 ? -31.701 -11.548 50.976 1.00 89.81 225 ARG A CA 1
ATOM 1670 C C . ARG A 1 225 ? -32.749 -10.844 51.838 1.00 89.81 225 ARG A C 1
ATOM 1672 O O . ARG A 1 225 ? -32.943 -11.220 52.992 1.00 89.81 225 ARG A O 1
ATOM 1679 N N . ARG A 1 226 ? -33.439 -9.835 51.295 1.00 81.12 226 ARG A N 1
ATOM 1680 C CA . ARG A 1 226 ? -34.579 -9.212 51.989 1.00 81.12 226 ARG A CA 1
ATOM 1681 C C . ARG A 1 226 ? -35.726 -10.219 52.141 1.00 81.12 226 ARG A C 1
ATOM 1683 O O . ARG A 1 226 ? -36.027 -10.964 51.216 1.00 81.12 226 ARG A O 1
ATOM 1690 N N . ALA A 1 227 ? -36.351 -10.223 53.320 1.00 52.50 227 ALA A N 1
ATOM 1691 C CA . ALA A 1 227 ? -37.300 -11.248 53.770 1.00 52.50 227 ALA A CA 1
ATOM 1692 C C . ALA A 1 227 ? -38.676 -11.233 53.067 1.00 52.50 227 ALA A C 1
ATOM 1694 O O . ALA A 1 227 ? -39.474 -12.141 53.276 1.00 52.50 227 ALA A O 1
ATOM 1695 N N . SER A 1 228 ? -38.962 -10.240 52.223 1.00 51.34 228 SER A N 1
ATOM 1696 C CA . SER A 1 228 ? -40.230 -10.101 51.502 1.00 51.34 228 SER A CA 1
ATOM 1697 C C . SER A 1 228 ? -40.015 -10.246 49.994 1.00 51.34 228 SER A C 1
ATOM 1699 O O . SER A 1 228 ? -39.942 -9.246 49.291 1.00 51.34 228 SER A O 1
ATOM 1701 N N . ASP A 1 229 ? -39.825 -11.474 49.516 1.00 47.25 229 ASP A N 1
ATOM 1702 C CA . ASP A 1 229 ? -40.253 -11.883 48.171 1.00 47.25 229 ASP A CA 1
ATOM 1703 C C . ASP A 1 229 ? -39.937 -13.365 47.960 1.00 47.25 229 ASP A C 1
ATOM 1705 O O . ASP A 1 229 ? -38.798 -13.786 47.743 1.00 47.25 229 ASP A O 1
ATOM 1709 N N . THR A 1 230 ? -40.985 -14.180 48.004 1.00 43.22 230 THR A N 1
ATOM 1710 C CA . THR A 1 230 ? -40.983 -15.481 47.343 1.00 43.22 230 THR A CA 1
ATOM 1711 C C . THR A 1 230 ? -40.907 -15.201 45.843 1.00 43.22 230 THR A C 1
ATOM 1713 O O . THR A 1 230 ? -41.736 -14.471 45.312 1.00 43.22 230 THR A O 1
ATOM 1716 N N . LEU A 1 231 ? -39.885 -15.733 45.168 1.00 46.41 231 LEU A N 1
ATOM 1717 C CA . LEU A 1 231 ? -39.662 -15.569 43.728 1.00 46.41 231 LEU A CA 1
ATOM 1718 C C . LEU A 1 231 ? -40.965 -15.776 42.937 1.00 46.41 231 LEU A C 1
ATOM 1720 O O . LEU A 1 231 ? -41.394 -16.915 42.733 1.00 46.41 231 LEU A O 1
ATOM 1724 N N . HIS A 1 232 ? -41.555 -14.694 42.423 1.00 44.59 232 HIS A N 1
ATOM 1725 C CA . HIS A 1 232 ? -42.458 -14.794 41.286 1.00 44.59 232 HIS A CA 1
ATOM 1726 C C . HIS A 1 232 ? -41.627 -15.306 40.112 1.00 44.59 232 HIS A C 1
ATOM 1728 O O . HIS A 1 232 ? -40.858 -14.577 39.487 1.00 44.59 232 HIS A O 1
ATOM 1734 N N . THR A 1 233 ? -41.746 -16.603 39.849 1.00 40.97 233 THR A N 1
ATOM 1735 C CA . THR A 1 233 ? -41.252 -17.236 38.632 1.00 40.97 233 THR A CA 1
ATOM 1736 C C . THR A 1 233 ? -42.093 -16.697 37.482 1.00 40.97 233 THR A C 1
ATOM 1738 O O . THR A 1 233 ? -43.116 -17.266 37.111 1.00 40.97 233 THR A O 1
ATOM 1741 N N . LEU A 1 234 ? -41.697 -15.542 36.945 1.00 43.72 234 LEU A N 1
ATOM 1742 C CA . LEU A 1 234 ? -42.231 -15.073 35.676 1.00 43.72 234 LEU A CA 1
ATOM 1743 C C . LEU A 1 234 ? -41.887 -16.137 34.621 1.00 43.72 234 LEU A C 1
ATOM 1745 O O . LEU A 1 234 ? -40.741 -16.598 34.575 1.00 43.72 234 LEU A O 1
ATOM 1749 N N . PRO A 1 235 ? -42.853 -16.582 33.800 1.00 37.09 235 PRO A N 1
ATOM 1750 C CA . PRO A 1 235 ? -42.573 -17.544 32.749 1.00 37.09 235 PRO A CA 1
ATOM 1751 C C . PRO A 1 235 ? -41.499 -16.962 31.831 1.00 37.09 235 PRO A C 1
ATOM 1753 O O . PRO A 1 235 ? -41.627 -15.832 31.355 1.00 37.09 235 PRO A O 1
ATOM 1756 N N . ALA A 1 236 ? -40.435 -17.734 31.605 1.00 40.59 236 ALA A N 1
ATOM 1757 C CA . ALA A 1 236 ? -39.340 -17.365 30.723 1.00 40.59 236 ALA A CA 1
ATOM 1758 C C . ALA A 1 236 ? -39.906 -17.008 29.342 1.00 40.59 236 ALA A C 1
ATOM 1760 O O . ALA A 1 236 ? -40.282 -17.888 28.562 1.00 40.59 236 ALA A O 1
ATOM 1761 N N . GLN A 1 237 ? -40.001 -15.713 29.032 1.00 41.50 237 GLN A N 1
ATOM 1762 C CA . GLN A 1 237 ? -40.316 -15.282 27.678 1.00 41.50 237 GLN A CA 1
ATOM 1763 C C . GLN A 1 237 ? -39.183 -15.785 26.786 1.00 41.50 237 GLN A C 1
ATOM 1765 O O . GLN A 1 237 ? -38.035 -15.366 26.933 1.00 41.50 237 GLN A O 1
ATOM 1770 N N . ARG A 1 238 ? -39.500 -16.730 25.890 1.00 38.16 238 ARG A N 1
ATOM 1771 C CA . ARG A 1 238 ? -38.565 -17.250 24.888 1.00 38.16 238 ARG A CA 1
ATOM 1772 C C . ARG A 1 238 ? -38.063 -16.081 24.050 1.00 38.16 238 ARG A C 1
ATOM 1774 O O . ARG A 1 238 ? -38.761 -15.583 23.170 1.00 38.16 238 ARG A O 1
ATOM 1781 N N . ARG A 1 239 ? -36.848 -15.635 24.358 1.00 47.12 239 ARG A N 1
ATOM 1782 C CA . ARG A 1 239 ? -36.148 -14.607 23.596 1.00 47.12 239 ARG A CA 1
ATOM 1783 C C . ARG A 1 239 ? -35.714 -15.214 22.260 1.00 47.12 239 ARG A C 1
ATOM 1785 O O . ARG A 1 239 ? -35.302 -16.374 22.238 1.00 47.12 239 ARG A O 1
ATOM 1792 N N . PRO A 1 240 ? -35.817 -14.471 21.151 1.00 36.44 240 PRO A N 1
ATOM 1793 C CA . PRO A 1 240 ? -35.451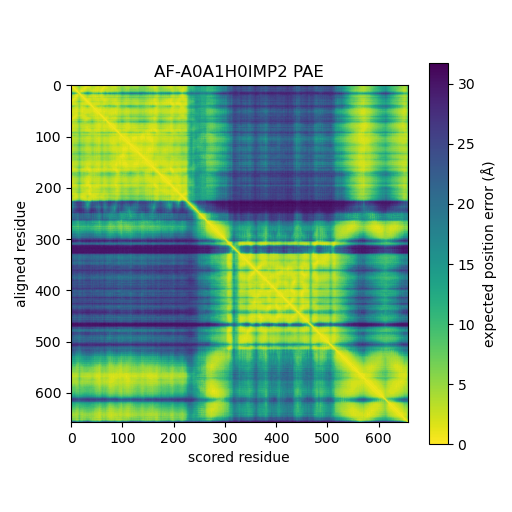 -14.987 19.843 1.00 36.44 240 PRO A CA 1
ATOM 1794 C C . PRO A 1 240 ? -33.972 -15.388 19.835 1.00 36.44 240 PRO A C 1
ATOM 1796 O O . PRO A 1 240 ? -33.094 -14.591 20.170 1.00 36.44 240 PRO A O 1
ATOM 1799 N N . GLU A 1 241 ? -33.701 -16.635 19.454 1.00 37.19 241 GLU A N 1
ATOM 1800 C CA . GLU A 1 241 ? -32.348 -17.129 19.229 1.00 37.19 241 GLU A CA 1
ATOM 1801 C C . GLU A 1 241 ? -31.681 -16.286 18.136 1.00 37.19 241 GLU A C 1
ATOM 1803 O O . GLU A 1 241 ? -32.132 -16.235 16.987 1.00 37.19 241 GLU A O 1
ATOM 1808 N N . ALA A 1 242 ? -30.601 -15.591 18.498 1.00 40.28 242 ALA A N 1
ATOM 1809 C CA . ALA A 1 242 ? -29.820 -14.793 17.566 1.00 40.28 242 ALA A CA 1
ATOM 1810 C C . ALA A 1 242 ? -29.138 -15.712 16.537 1.00 40.28 242 ALA A C 1
ATOM 1812 O O . ALA A 1 242 ? -28.068 -16.280 16.786 1.00 40.28 242 ALA A O 1
ATOM 1813 N N . ARG A 1 243 ? -29.776 -15.859 15.370 1.00 34.59 243 ARG A N 1
ATOM 1814 C CA . ARG A 1 243 ? -29.228 -16.546 14.197 1.00 34.59 243 ARG A CA 1
ATOM 1815 C C . ARG A 1 243 ? -27.913 -15.896 13.764 1.00 34.59 243 ARG A C 1
ATOM 1817 O O . ARG A 1 243 ? -27.842 -14.682 13.628 1.00 34.59 243 ARG A O 1
ATOM 1824 N N . GLY A 1 244 ? -26.913 -16.757 13.556 1.00 37.41 244 GLY A N 1
ATOM 1825 C CA . GLY A 1 244 ? -25.687 -16.580 12.768 1.00 37.41 244 GLY A CA 1
ATOM 1826 C C . GLY A 1 244 ? -25.088 -15.175 12.682 1.00 37.41 244 GLY A C 1
ATOM 1827 O O . GLY A 1 244 ? -25.589 -14.325 11.956 1.00 37.41 244 GLY A O 1
ATOM 1828 N N . ALA A 1 245 ? -23.933 -14.979 13.326 1.00 38.84 245 ALA A N 1
ATOM 1829 C CA . ALA A 1 245 ? -23.095 -13.802 13.115 1.00 38.84 245 ALA A CA 1
ATOM 1830 C C . ALA A 1 245 ? -22.728 -13.677 11.625 1.00 38.84 245 ALA A C 1
ATOM 1832 O O . ALA A 1 245 ? -21.918 -14.452 11.110 1.00 38.84 245 ALA A O 1
ATOM 1833 N N . ALA A 1 246 ? -23.323 -12.706 10.932 1.00 45.56 246 ALA A N 1
ATOM 1834 C CA . ALA A 1 246 ? -22.898 -12.338 9.593 1.00 45.56 246 ALA A CA 1
ATOM 1835 C C . ALA A 1 246 ? -21.508 -11.688 9.661 1.00 45.56 246 ALA A C 1
ATOM 1837 O O . ALA A 1 246 ? -21.221 -10.875 10.544 1.00 45.56 246 ALA A O 1
ATOM 1838 N N . ARG A 1 247 ? -20.631 -12.069 8.723 1.00 46.75 247 ARG A N 1
ATOM 1839 C CA . ARG A 1 247 ? -19.314 -11.449 8.525 1.00 46.75 247 ARG A CA 1
ATOM 1840 C C . ARG A 1 247 ? -19.482 -9.933 8.386 1.00 46.75 247 ARG A C 1
ATOM 1842 O O . ARG A 1 247 ? -20.330 -9.475 7.626 1.00 46.75 247 ARG A O 1
ATOM 1849 N N . MET A 1 248 ? -18.656 -9.164 9.096 1.00 50.69 248 MET A N 1
ATOM 1850 C CA . MET A 1 248 ? -18.595 -7.712 8.933 1.00 50.69 248 MET A CA 1
ATOM 1851 C C . MET A 1 248 ? -18.413 -7.339 7.455 1.00 50.69 248 MET A C 1
ATOM 1853 O O . MET A 1 248 ? -17.467 -7.783 6.805 1.00 50.69 248 MET A O 1
ATOM 1857 N N . ASN A 1 249 ? -19.293 -6.481 6.938 1.00 55.12 249 ASN A N 1
ATOM 1858 C CA . ASN A 1 249 ? -19.143 -5.896 5.608 1.00 55.12 249 ASN A CA 1
ATOM 1859 C C . ASN A 1 249 ? -17.920 -4.966 5.593 1.00 55.12 249 ASN A C 1
ATOM 1861 O O . ASN A 1 249 ? -17.886 -3.987 6.341 1.00 55.12 249 ASN A O 1
ATOM 1865 N N . GLY A 1 250 ? -16.954 -5.213 4.701 1.00 54.03 250 GLY A N 1
ATOM 1866 C CA . GLY A 1 250 ? -15.743 -4.386 4.544 1.00 54.03 250 GLY A CA 1
ATOM 1867 C C . GLY A 1 250 ? -16.022 -2.892 4.309 1.00 54.03 250 GLY A C 1
ATOM 1868 O O . GLY A 1 250 ? -15.228 -2.042 4.700 1.00 54.03 250 GLY A O 1
ATOM 1869 N N . LEU A 1 251 ? -17.206 -2.555 3.786 1.00 56.28 251 LEU A N 1
ATOM 1870 C CA . LEU A 1 251 ? -17.695 -1.179 3.631 1.00 56.28 251 LEU A CA 1
ATOM 1871 C C . LEU A 1 251 ? -17.840 -0.421 4.964 1.00 56.28 251 LEU A C 1
ATOM 1873 O O . LEU A 1 251 ? -17.610 0.787 5.012 1.00 56.28 251 LEU A O 1
ATOM 1877 N N . ALA A 1 252 ? -18.198 -1.104 6.057 1.00 59.28 252 ALA A N 1
ATOM 1878 C CA . ALA A 1 252 ? -18.293 -0.481 7.378 1.00 59.28 252 ALA A CA 1
ATOM 1879 C C . ALA A 1 252 ? -16.901 -0.173 7.954 1.00 59.28 252 ALA A C 1
ATOM 1881 O O . ALA A 1 252 ? -16.696 0.902 8.519 1.00 59.28 252 ALA A O 1
ATOM 1882 N N . ALA A 1 253 ? -15.935 -1.075 7.740 1.00 60.78 253 ALA A N 1
ATOM 1883 C CA . ALA A 1 253 ? -14.541 -0.856 8.116 1.00 60.78 253 ALA A CA 1
ATOM 1884 C C . ALA A 1 253 ? -13.943 0.331 7.343 1.00 60.78 253 ALA A C 1
ATOM 1886 O O . ALA A 1 253 ? -13.366 1.225 7.959 1.00 60.78 253 ALA A O 1
ATOM 1887 N N . LEU A 1 254 ? -14.187 0.415 6.030 1.00 60.84 254 LEU A N 1
ATOM 1888 C CA . LEU A 1 254 ? -13.720 1.517 5.182 1.00 60.84 254 LEU A CA 1
ATOM 1889 C C . LEU A 1 254 ? -14.290 2.879 5.621 1.00 60.84 254 LEU A C 1
ATOM 1891 O O . LEU A 1 254 ? -13.554 3.856 5.753 1.00 60.84 254 LEU A O 1
ATOM 1895 N N . ARG A 1 255 ? -15.598 2.947 5.913 1.00 69.62 255 ARG A N 1
ATOM 1896 C CA . ARG A 1 255 ? -16.247 4.186 6.380 1.00 69.62 255 ARG A CA 1
ATOM 1897 C C . ARG A 1 255 ? -15.720 4.630 7.746 1.00 69.62 255 ARG A C 1
ATOM 1899 O O . ARG A 1 255 ? -15.582 5.828 7.991 1.00 69.62 255 ARG A O 1
ATOM 1906 N N . SER A 1 256 ? -15.409 3.669 8.618 1.00 60.91 256 SER A N 1
ATOM 1907 C CA . SER A 1 256 ? -14.783 3.941 9.914 1.00 60.91 256 SER A CA 1
ATOM 1908 C C . SER A 1 256 ? -13.350 4.466 9.761 1.00 60.91 256 SER A C 1
ATOM 1910 O O . SER A 1 256 ? -12.997 5.442 10.421 1.00 60.91 256 SER A O 1
ATOM 1912 N N . ALA A 1 257 ? -12.569 3.898 8.833 1.00 62.19 257 ALA A N 1
ATOM 1913 C CA . ALA A 1 257 ? -11.212 4.341 8.535 1.00 62.19 257 ALA A CA 1
ATOM 1914 C C . ALA A 1 257 ? -11.212 5.776 7.993 1.00 62.19 257 ALA A C 1
ATOM 1916 O O . ALA A 1 257 ? -10.498 6.622 8.515 1.00 62.19 257 ALA A O 1
ATOM 1917 N N . TRP A 1 258 ? -12.092 6.104 7.041 1.00 68.62 258 TRP A N 1
ATOM 1918 C CA . TRP A 1 258 ? -12.168 7.458 6.476 1.00 68.62 258 TRP A CA 1
ATOM 1919 C C . TRP A 1 258 ? -12.442 8.542 7.531 1.00 68.62 258 TRP A C 1
ATOM 1921 O O . TRP A 1 258 ? -11.804 9.594 7.535 1.00 68.62 258 TRP A O 1
ATOM 1931 N N . ARG A 1 259 ? -13.360 8.282 8.473 1.00 65.62 259 ARG A N 1
ATOM 1932 C CA . ARG A 1 259 ? -13.644 9.211 9.584 1.00 65.62 259 ARG A CA 1
ATOM 1933 C C . ARG A 1 259 ? -12.464 9.339 10.548 1.00 65.62 259 ARG A C 1
ATOM 1935 O O . ARG A 1 259 ? -12.206 10.432 11.048 1.00 65.62 259 ARG A O 1
ATOM 1942 N N . ALA A 1 260 ? -11.734 8.250 10.790 1.00 60.03 260 ALA A N 1
ATOM 1943 C CA . ALA A 1 260 ? -10.524 8.282 11.604 1.00 60.03 260 ALA A CA 1
ATOM 1944 C C . ALA A 1 260 ? -9.428 9.146 10.951 1.00 60.03 260 ALA A C 1
ATOM 1946 O O . ALA A 1 260 ? -8.809 9.957 11.643 1.00 60.03 260 ALA A O 1
ATOM 1947 N N . LEU A 1 261 ? -9.266 9.066 9.626 1.00 61.06 261 LEU A N 1
ATOM 1948 C CA . LEU A 1 261 ? -8.301 9.872 8.866 1.00 61.06 261 LEU A CA 1
ATOM 1949 C C . LEU A 1 261 ? -8.659 11.359 8.828 1.00 61.06 261 LEU A C 1
ATOM 1951 O O . LEU A 1 261 ? -7.797 12.206 9.072 1.00 61.06 261 LEU A O 1
ATOM 1955 N N . ALA A 1 262 ? -9.937 11.682 8.615 1.00 60.53 262 ALA A N 1
ATOM 1956 C CA . ALA A 1 262 ? -10.418 13.064 8.588 1.00 60.53 262 ALA A CA 1
ATOM 1957 C C . ALA A 1 262 ? -10.202 13.802 9.923 1.00 60.53 262 ALA A C 1
ATOM 1959 O O . ALA A 1 262 ? -10.032 15.016 9.943 1.00 60.53 262 ALA A O 1
ATOM 1960 N N . SER A 1 263 ? -10.166 13.071 11.040 1.00 57.91 263 SER A N 1
ATOM 1961 C CA . SER A 1 263 ? -10.037 13.667 12.371 1.00 57.91 263 SER A CA 1
ATOM 1962 C C . SER A 1 263 ? -8.642 14.213 12.707 1.00 57.91 263 SER A C 1
ATOM 1964 O O . SER A 1 263 ? -8.528 15.000 13.638 1.00 57.91 263 SER A O 1
ATOM 1966 N N . ASN A 1 264 ? -7.593 13.797 11.983 1.00 68.56 264 ASN A N 1
ATOM 1967 C CA . ASN A 1 264 ? -6.206 14.224 12.207 1.00 68.56 264 ASN A CA 1
ATOM 1968 C C . ASN A 1 264 ? -5.471 14.374 10.860 1.00 68.56 264 ASN A C 1
ATOM 1970 O O . ASN A 1 264 ? -4.590 13.579 10.515 1.00 68.56 264 ASN A O 1
ATOM 1974 N N . ALA A 1 265 ? -5.839 15.403 10.090 1.00 72.88 265 ALA A N 1
ATOM 1975 C CA . ALA A 1 265 ? -5.324 15.637 8.738 1.00 72.88 265 ALA A CA 1
ATOM 1976 C C . ALA A 1 265 ? -3.793 15.810 8.686 1.00 72.88 265 ALA A C 1
ATOM 1978 O O . ALA A 1 265 ? -3.149 15.214 7.827 1.00 72.88 265 ALA A O 1
ATOM 1979 N N . LEU A 1 266 ? -3.193 16.543 9.636 1.00 79.25 266 LEU A N 1
ATOM 1980 C CA . LEU A 1 266 ? -1.738 16.757 9.684 1.00 79.25 266 LEU A CA 1
ATOM 1981 C C . LEU A 1 266 ? -0.974 15.446 9.898 1.00 79.25 266 LEU A C 1
ATOM 1983 O O . LEU A 1 266 ? 0.001 15.164 9.208 1.00 79.25 266 LEU A O 1
ATOM 1987 N N . ARG A 1 267 ? -1.449 14.614 10.830 1.00 80.12 267 ARG A N 1
ATOM 1988 C CA . ARG A 1 267 ? -0.845 13.309 11.114 1.00 80.12 267 ARG A CA 1
ATOM 1989 C C . ARG A 1 267 ? -0.974 12.385 9.908 1.00 80.12 267 ARG A C 1
ATOM 1991 O O . ARG A 1 267 ? 0.011 11.774 9.508 1.00 80.12 267 ARG A O 1
ATOM 1998 N N . SER A 1 268 ? -2.160 12.325 9.303 1.00 82.38 268 SER A N 1
ATOM 1999 C CA . SER A 1 268 ? -2.397 11.527 8.097 1.00 82.38 268 SER A CA 1
ATOM 2000 C C . SER A 1 268 ? -1.480 11.975 6.955 1.00 82.38 268 SER A C 1
ATOM 2002 O O . SER A 1 268 ? -0.835 11.137 6.336 1.00 82.38 268 SER A O 1
ATOM 2004 N N . LEU A 1 269 ? -1.336 13.286 6.730 1.00 83.31 269 LEU A N 1
ATOM 2005 C CA . LEU A 1 269 ? -0.445 13.844 5.710 1.00 83.31 269 LEU A CA 1
ATOM 2006 C C . LEU A 1 269 ? 1.025 13.478 5.961 1.00 83.31 269 LEU A C 1
ATOM 2008 O O . LEU A 1 269 ? 1.679 12.965 5.058 1.00 83.31 269 LEU A O 1
ATOM 2012 N N . LEU A 1 270 ? 1.529 13.682 7.183 1.00 84.25 270 LEU A N 1
ATOM 2013 C CA . LEU A 1 270 ? 2.910 13.345 7.555 1.00 84.25 270 LEU A CA 1
ATOM 2014 C C . LEU A 1 270 ? 3.200 11.846 7.400 1.00 84.25 270 LEU A C 1
ATOM 2016 O O . LEU A 1 270 ? 4.282 11.467 6.962 1.00 84.25 270 LEU A O 1
ATOM 2020 N N . THR A 1 271 ? 2.217 10.999 7.708 1.00 83.00 271 THR A N 1
ATOM 2021 C CA . THR A 1 271 ? 2.330 9.540 7.559 1.00 83.00 271 THR A CA 1
ATOM 2022 C C . THR A 1 271 ? 2.369 9.132 6.088 1.00 83.00 271 THR A C 1
ATOM 2024 O O . THR A 1 271 ? 3.146 8.266 5.692 1.00 83.00 271 THR A O 1
ATOM 2027 N N . MET A 1 272 ? 1.543 9.774 5.259 1.00 87.88 272 MET A N 1
ATOM 2028 C CA . MET A 1 272 ? 1.486 9.497 3.828 1.00 87.88 272 MET A CA 1
ATOM 2029 C C . MET A 1 272 ? 2.681 10.073 3.072 1.00 87.88 272 MET A C 1
ATOM 2031 O O . MET A 1 272 ? 3.032 9.519 2.040 1.00 87.88 272 MET A O 1
ATOM 2035 N N . LEU A 1 273 ? 3.332 11.131 3.569 1.00 89.50 273 LEU A N 1
ATOM 2036 C CA . LEU A 1 273 ? 4.414 11.828 2.867 1.00 89.50 273 LEU A CA 1
ATOM 2037 C C . LEU A 1 273 ? 5.542 10.884 2.424 1.00 89.50 273 LEU A C 1
ATOM 2039 O O . LEU A 1 273 ? 5.978 10.950 1.278 1.00 89.50 273 LEU A O 1
ATOM 2043 N N . GLY A 1 274 ? 5.970 9.964 3.294 1.00 88.75 274 GLY A N 1
ATOM 2044 C CA . GLY A 1 274 ? 6.997 8.979 2.944 1.00 88.75 274 GLY A CA 1
ATOM 2045 C C . GLY A 1 274 ? 6.558 8.020 1.830 1.00 88.75 274 GLY A C 1
ATOM 2046 O O . GLY A 1 274 ? 7.336 7.738 0.921 1.00 88.75 274 GLY A O 1
ATOM 2047 N N . ILE A 1 275 ? 5.297 7.571 1.847 1.00 92.06 275 ILE A N 1
ATOM 2048 C CA . ILE A 1 275 ? 4.724 6.735 0.777 1.00 92.06 275 ILE A CA 1
ATOM 2049 C C . ILE A 1 275 ? 4.566 7.532 -0.517 1.00 92.06 275 ILE A C 1
ATOM 2051 O O . ILE A 1 275 ? 4.900 7.024 -1.581 1.00 92.06 275 ILE A O 1
ATOM 2055 N N . ILE A 1 276 ? 4.097 8.777 -0.430 1.00 93.75 276 ILE A N 1
ATOM 2056 C CA . ILE A 1 276 ? 3.910 9.680 -1.568 1.00 93.75 276 ILE A CA 1
ATOM 2057 C C . ILE A 1 276 ? 5.242 9.882 -2.296 1.00 93.75 276 ILE A C 1
ATOM 2059 O O . ILE A 1 276 ? 5.317 9.660 -3.504 1.00 93.75 276 ILE A O 1
ATOM 2063 N N . ILE A 1 277 ? 6.297 10.250 -1.561 1.00 91.62 277 ILE A N 1
ATOM 2064 C CA . ILE A 1 277 ? 7.638 10.468 -2.119 1.00 91.62 277 ILE A CA 1
ATOM 2065 C C . ILE A 1 277 ? 8.205 9.157 -2.672 1.00 91.62 277 ILE A C 1
ATOM 2067 O O . ILE A 1 277 ? 8.705 9.141 -3.795 1.00 91.62 277 ILE A O 1
ATOM 2071 N N . GLY A 1 278 ? 8.094 8.054 -1.924 1.00 90.44 278 GLY A N 1
ATOM 2072 C CA . GLY A 1 278 ? 8.585 6.747 -2.362 1.00 90.44 278 GLY A CA 1
ATOM 2073 C C . GLY A 1 278 ? 7.921 6.275 -3.657 1.00 90.44 278 GLY A C 1
ATOM 2074 O O . GLY A 1 278 ? 8.607 5.904 -4.604 1.00 90.44 278 GLY A O 1
ATOM 2075 N N . VAL A 1 279 ? 6.592 6.348 -3.744 1.00 92.19 279 VAL A N 1
ATOM 2076 C CA . VAL A 1 279 ? 5.833 5.950 -4.939 1.00 92.19 279 VAL A CA 1
ATOM 2077 C C . VAL A 1 279 ? 6.128 6.868 -6.128 1.00 92.19 279 VAL A C 1
ATOM 2079 O O . VAL A 1 279 ? 6.346 6.369 -7.233 1.00 92.19 279 VAL A O 1
ATOM 2082 N N . ALA A 1 280 ? 6.200 8.186 -5.913 1.00 92.88 280 ALA A N 1
ATOM 2083 C CA . ALA A 1 280 ? 6.566 9.133 -6.966 1.00 92.88 280 ALA A CA 1
ATOM 2084 C C . ALA A 1 280 ? 7.976 8.855 -7.515 1.00 92.88 280 ALA A C 1
ATOM 2086 O O . ALA A 1 280 ? 8.174 8.850 -8.733 1.00 92.88 280 ALA A O 1
ATOM 2087 N N . ALA A 1 281 ? 8.938 8.563 -6.632 1.00 91.06 281 ALA A N 1
ATOM 2088 C CA . ALA A 1 281 ? 10.300 8.201 -7.008 1.00 91.06 281 ALA A CA 1
ATOM 2089 C C . ALA A 1 281 ? 10.340 6.896 -7.815 1.00 91.06 281 ALA A C 1
ATOM 2091 O O . ALA A 1 281 ? 10.935 6.881 -8.890 1.00 91.06 281 ALA A O 1
ATOM 2092 N N . VAL A 1 282 ? 9.655 5.835 -7.364 1.00 89.69 282 VAL A N 1
ATOM 2093 C CA . VAL A 1 282 ? 9.577 4.555 -8.097 1.00 89.69 282 VAL A CA 1
ATOM 2094 C C . VAL A 1 282 ? 9.026 4.768 -9.507 1.00 89.69 282 VAL A C 1
ATOM 2096 O O . VAL A 1 282 ? 9.618 4.294 -10.474 1.00 89.69 282 VAL A O 1
ATOM 2099 N N . ILE A 1 283 ? 7.914 5.493 -9.644 1.00 90.88 283 ILE A N 1
ATOM 2100 C CA . ILE A 1 283 ? 7.273 5.718 -10.947 1.00 90.88 283 ILE A CA 1
ATOM 2101 C C . ILE A 1 283 ? 8.196 6.488 -11.880 1.00 90.88 283 ILE A C 1
ATOM 2103 O O . ILE A 1 283 ? 8.417 6.050 -13.008 1.00 90.88 283 ILE A O 1
ATOM 2107 N N . THR A 1 284 ? 8.771 7.585 -11.390 1.00 89.62 284 THR A N 1
ATOM 2108 C CA . THR A 1 284 ? 9.668 8.430 -12.182 1.00 89.62 284 THR A CA 1
ATOM 2109 C C . THR A 1 284 ? 10.906 7.649 -12.614 1.00 89.62 284 THR A C 1
ATOM 2111 O O . THR A 1 284 ? 11.264 7.667 -13.785 1.00 89.62 284 THR A O 1
ATOM 2114 N N . MET A 1 285 ? 11.533 6.901 -11.702 1.00 87.12 285 MET A N 1
ATOM 2115 C CA . MET A 1 285 ? 12.753 6.142 -11.986 1.00 87.12 285 MET A CA 1
ATOM 2116 C C . MET A 1 285 ? 12.519 4.967 -12.936 1.00 87.12 285 MET A C 1
ATOM 2118 O O . MET A 1 285 ? 13.341 4.731 -13.816 1.00 87.12 285 MET A O 1
ATOM 2122 N N . VAL A 1 286 ? 11.396 4.251 -12.810 1.00 86.44 286 VAL A N 1
ATOM 2123 C CA . VAL A 1 286 ? 11.044 3.175 -13.752 1.00 86.44 286 VAL A CA 1
ATOM 2124 C C . VAL A 1 286 ? 10.730 3.744 -15.133 1.00 86.44 286 VAL A C 1
ATOM 2126 O O . VAL A 1 286 ? 11.150 3.168 -16.134 1.00 86.44 286 VAL A O 1
ATOM 2129 N N . ALA A 1 287 ? 10.006 4.864 -15.202 1.00 87.12 287 ALA A N 1
ATOM 2130 C CA . ALA A 1 287 ? 9.689 5.513 -16.469 1.00 87.12 287 ALA A CA 1
ATOM 2131 C C . ALA A 1 287 ? 10.964 6.031 -17.158 1.00 87.12 287 ALA A C 1
ATOM 2133 O O . ALA A 1 287 ? 11.174 5.768 -18.338 1.00 87.12 287 ALA A O 1
ATOM 2134 N N . VAL A 1 288 ? 11.858 6.674 -16.401 1.00 84.88 288 VAL A N 1
ATOM 2135 C CA . VAL A 1 288 ? 13.186 7.107 -16.861 1.00 84.88 288 VAL A CA 1
ATOM 2136 C C . VAL A 1 288 ? 14.036 5.929 -17.340 1.00 84.88 288 VAL A C 1
ATOM 2138 O O . VAL A 1 288 ? 14.600 5.998 -18.428 1.00 84.88 288 VAL A O 1
ATOM 2141 N N . GLY A 1 289 ? 14.106 4.843 -16.565 1.00 82.44 289 GLY A N 1
ATOM 2142 C CA . GLY A 1 289 ? 14.867 3.647 -16.933 1.00 82.44 289 GLY A CA 1
ATOM 2143 C C . GLY A 1 289 ? 14.374 3.029 -18.241 1.00 82.44 289 GLY A C 1
ATOM 2144 O O . GLY A 1 289 ? 15.183 2.726 -19.113 1.00 82.44 289 GLY A O 1
ATOM 2145 N N . ARG A 1 290 ? 13.047 2.930 -18.423 1.00 82.19 290 ARG A N 1
ATOM 2146 C CA . ARG A 1 290 ? 12.452 2.472 -19.689 1.00 82.19 290 ARG A CA 1
ATOM 2147 C C . ARG A 1 290 ? 12.723 3.423 -20.848 1.00 82.19 290 ARG A C 1
ATOM 2149 O O . ARG A 1 290 ? 13.157 2.974 -21.896 1.00 82.19 290 ARG A O 1
ATOM 2156 N N . GLY A 1 291 ? 12.556 4.731 -20.656 1.00 81.00 291 GLY A N 1
ATOM 2157 C CA . GLY A 1 291 ? 12.879 5.710 -21.699 1.00 81.00 291 GLY A CA 1
ATOM 2158 C C . GLY A 1 291 ? 14.349 5.638 -22.136 1.00 81.00 291 GLY A C 1
ATOM 2159 O O . GLY A 1 291 ? 14.655 5.790 -23.318 1.00 81.00 291 GLY A O 1
ATOM 2160 N N . ALA A 1 292 ? 15.264 5.342 -21.206 1.00 78.94 292 ALA A N 1
ATOM 2161 C CA . ALA A 1 292 ? 16.671 5.116 -21.520 1.00 78.94 292 ALA A CA 1
ATOM 2162 C C . ALA A 1 292 ? 16.895 3.822 -22.322 1.00 78.94 292 ALA A C 1
ATOM 2164 O O . ALA A 1 292 ? 17.639 3.848 -23.301 1.00 78.94 292 ALA A O 1
ATOM 2165 N N . THR A 1 293 ? 16.261 2.702 -21.949 1.00 78.38 293 THR A N 1
ATOM 2166 C CA . THR A 1 293 ? 16.364 1.444 -22.714 1.00 78.38 293 THR A CA 1
ATOM 2167 C C . THR A 1 293 ? 15.726 1.548 -24.095 1.00 78.38 293 THR A C 1
ATOM 2169 O O . THR A 1 293 ? 16.330 1.107 -25.068 1.00 78.38 293 THR A O 1
ATOM 2172 N N . ASP A 1 294 ? 14.558 2.183 -24.203 1.00 78.44 294 ASP A N 1
ATOM 2173 C CA . ASP A 1 294 ? 13.832 2.350 -25.465 1.00 78.44 294 ASP A CA 1
ATOM 2174 C C . ASP A 1 294 ? 14.661 3.186 -26.449 1.00 78.44 294 ASP A C 1
ATOM 2176 O O . ASP A 1 294 ? 14.786 2.832 -27.619 1.00 78.44 294 ASP A O 1
ATOM 2180 N N . ARG A 1 295 ? 15.336 4.237 -25.960 1.00 75.12 295 ARG A N 1
ATOM 2181 C CA . ARG A 1 295 ? 16.261 5.045 -26.766 1.00 75.12 295 ARG A CA 1
ATOM 2182 C C . ARG A 1 295 ? 17.446 4.234 -27.291 1.00 75.12 295 ARG A C 1
ATOM 2184 O O . ARG A 1 295 ? 17.820 4.402 -28.450 1.00 75.12 295 ARG A O 1
ATOM 2191 N N . VAL A 1 296 ? 18.045 3.379 -26.457 1.00 74.50 296 VAL A N 1
ATOM 2192 C CA . VAL A 1 296 ? 19.129 2.484 -26.898 1.00 74.50 296 VAL A CA 1
ATOM 2193 C C . VAL A 1 296 ? 18.599 1.532 -27.974 1.00 74.50 296 VAL A C 1
ATOM 2195 O O . VAL A 1 296 ? 19.221 1.410 -29.024 1.00 74.50 296 VAL A O 1
ATOM 2198 N N . GLN A 1 297 ? 17.410 0.948 -27.789 1.00 70.88 297 GLN A N 1
ATOM 2199 C CA . GLN A 1 297 ? 16.785 0.047 -28.766 1.00 70.88 297 GLN A CA 1
ATOM 2200 C C . GLN A 1 297 ? 16.417 0.731 -30.093 1.00 70.88 297 GLN A C 1
ATOM 2202 O O . GLN A 1 297 ? 16.613 0.148 -31.160 1.00 70.88 297 GLN A O 1
ATOM 2207 N N . GLU A 1 298 ? 15.910 1.965 -30.068 1.00 70.88 298 GLU A N 1
ATOM 2208 C CA . GLU A 1 298 ? 15.665 2.746 -31.288 1.00 70.88 298 GLU A CA 1
ATOM 2209 C C . GLU A 1 298 ? 16.962 3.006 -32.058 1.00 70.88 298 GLU A C 1
ATOM 2211 O O . GLU A 1 298 ? 16.985 2.874 -33.284 1.00 70.88 298 GLU A O 1
ATOM 2216 N N . GLN A 1 299 ? 18.062 3.289 -31.351 1.00 63.28 299 GLN A N 1
ATOM 2217 C CA . GLN A 1 299 ? 19.382 3.413 -31.969 1.00 63.28 299 GLN A CA 1
ATOM 2218 C C . GLN A 1 299 ? 19.863 2.090 -32.591 1.00 63.28 299 GLN A C 1
ATOM 2220 O O . GLN A 1 299 ? 20.540 2.132 -33.618 1.00 63.28 299 GLN A O 1
ATOM 2225 N N . MET A 1 300 ? 19.473 0.927 -32.048 1.00 65.00 300 MET A N 1
ATOM 2226 C CA . MET A 1 300 ? 19.793 -0.380 -32.647 1.00 65.00 300 MET A CA 1
ATOM 2227 C C . MET A 1 300 ? 19.087 -0.594 -33.993 1.00 65.00 300 MET A C 1
ATOM 2229 O O . MET A 1 300 ? 19.705 -1.080 -34.940 1.00 65.00 300 MET A O 1
ATOM 2233 N N . LYS A 1 301 ? 17.805 -0.215 -34.105 1.00 58.88 301 LYS A N 1
ATOM 2234 C CA . LYS A 1 301 ? 16.986 -0.478 -35.307 1.00 58.88 301 LYS A CA 1
ATOM 2235 C C . LYS A 1 301 ? 17.537 0.175 -36.580 1.00 58.88 301 LYS A C 1
ATOM 2237 O O . LYS A 1 301 ? 17.348 -0.369 -37.660 1.00 58.88 301 LYS A O 1
ATOM 2242 N N . GLY A 1 302 ? 18.229 1.311 -36.470 1.00 56.88 302 GLY A N 1
ATOM 2243 C CA . GLY A 1 302 ? 18.779 2.036 -37.624 1.00 56.88 302 GLY A CA 1
ATOM 2244 C C . GLY A 1 302 ? 20.114 1.507 -38.163 1.00 56.88 302 GLY A C 1
ATOM 2245 O O . GLY A 1 302 ? 20.576 1.983 -39.200 1.00 56.88 302 GLY A O 1
ATOM 2246 N N . LEU A 1 303 ? 20.763 0.566 -37.468 1.00 59.88 303 LEU A N 1
ATOM 2247 C CA . LEU A 1 303 ? 22.150 0.177 -37.748 1.00 59.88 303 LEU A CA 1
ATOM 2248 C C . LEU A 1 303 ? 22.307 -1.196 -38.426 1.00 59.88 303 LEU A C 1
ATOM 2250 O O . LEU A 1 303 ? 23.395 -1.476 -38.924 1.00 59.88 303 LEU A O 1
ATOM 2254 N N . GLY A 1 304 ? 21.238 -1.998 -38.511 1.00 59.50 304 GLY A N 1
ATOM 2255 C CA . GLY A 1 304 ? 21.277 -3.386 -38.989 1.00 59.50 304 GLY A CA 1
ATOM 2256 C C . GLY A 1 304 ? 21.955 -4.297 -37.958 1.00 59.50 304 GLY A C 1
ATOM 2257 O O . GLY A 1 304 ? 23.156 -4.199 -37.724 1.00 59.50 304 GLY A O 1
ATOM 2258 N N . SER A 1 305 ? 21.196 -5.180 -37.305 1.00 63.06 305 SER A N 1
ATOM 2259 C CA . SER A 1 305 ? 21.628 -5.885 -36.081 1.00 63.06 305 SER A CA 1
ATOM 2260 C C . SER A 1 305 ? 22.676 -6.992 -36.276 1.00 63.06 305 SER A C 1
ATOM 2262 O O . SER A 1 305 ? 23.087 -7.607 -35.295 1.00 63.06 305 SER A O 1
ATOM 2264 N N . ASN A 1 306 ? 23.120 -7.251 -37.512 1.00 80.75 306 ASN A N 1
ATOM 2265 C CA . ASN A 1 306 ? 23.968 -8.401 -37.860 1.00 80.75 306 ASN A CA 1
ATOM 2266 C C . ASN A 1 306 ? 25.172 -8.005 -38.743 1.00 80.75 306 ASN A C 1
ATOM 2268 O O . ASN A 1 306 ? 25.574 -8.759 -39.633 1.00 80.75 306 ASN A O 1
ATOM 2272 N N . ILE A 1 307 ? 25.712 -6.794 -38.558 1.00 85.56 307 ILE A N 1
ATOM 2273 C CA . ILE A 1 307 ? 26.853 -6.290 -39.338 1.00 85.56 307 ILE A CA 1
ATOM 2274 C C . ILE A 1 307 ? 28.137 -6.361 -38.513 1.00 85.56 307 ILE A C 1
ATOM 2276 O O . ILE A 1 307 ? 28.221 -5.837 -37.402 1.00 85.56 307 ILE A O 1
ATOM 2280 N N . MET A 1 308 ? 29.174 -6.932 -39.117 1.00 89.25 308 MET A N 1
ATOM 2281 C CA . MET A 1 308 ? 30.536 -6.933 -38.606 1.00 89.25 308 MET A CA 1
ATOM 2282 C C . MET A 1 308 ? 31.460 -6.173 -39.557 1.00 89.25 308 MET A C 1
ATOM 2284 O O . MET A 1 308 ? 31.390 -6.312 -40.780 1.00 89.25 308 MET A O 1
ATOM 2288 N N . LEU A 1 309 ? 32.344 -5.352 -38.995 1.00 89.25 309 LEU A N 1
ATOM 2289 C CA . LEU A 1 309 ? 33.326 -4.595 -39.763 1.00 89.25 309 LEU A CA 1
ATOM 2290 C C . LEU A 1 309 ? 34.714 -5.206 -39.589 1.00 89.25 309 LEU A C 1
ATOM 2292 O O . LEU A 1 309 ? 35.254 -5.219 -38.484 1.00 89.25 309 LEU A O 1
ATOM 2296 N N . VAL A 1 310 ? 35.305 -5.653 -40.695 1.00 91.81 310 VAL A N 1
ATOM 2297 C CA . VAL A 1 310 ? 36.697 -6.107 -40.739 1.00 91.81 310 VAL A CA 1
ATOM 2298 C C . VAL A 1 310 ? 37.582 -4.923 -41.102 1.00 91.81 310 VAL A C 1
ATOM 2300 O O . VAL A 1 310 ? 37.493 -4.381 -42.207 1.00 91.81 310 VAL A O 1
ATOM 2303 N N . LEU A 1 311 ? 38.436 -4.514 -40.170 1.00 88.56 311 LEU A N 1
ATOM 2304 C CA . LEU A 1 311 ? 39.372 -3.405 -40.337 1.00 88.56 311 LEU A CA 1
ATOM 2305 C C . LEU A 1 311 ? 40.818 -3.913 -40.362 1.00 88.56 311 LEU A C 1
ATOM 2307 O O . LEU A 1 311 ? 41.153 -4.832 -39.611 1.00 88.56 311 LEU A O 1
ATOM 2311 N N . PRO A 1 312 ? 41.709 -3.294 -41.153 1.00 81.06 312 PRO A N 1
ATOM 2312 C CA . PRO A 1 312 ? 43.127 -3.605 -41.109 1.00 81.06 312 PRO A CA 1
ATOM 2313 C C . PRO A 1 312 ? 43.700 -3.140 -39.766 1.00 81.06 312 PRO A C 1
ATOM 2315 O O . PRO A 1 312 ? 43.420 -2.032 -39.301 1.00 81.06 312 PRO A O 1
ATOM 2318 N N . GLY A 1 313 ? 44.501 -3.990 -39.132 1.00 70.12 313 GLY A N 1
ATOM 2319 C CA . GLY A 1 313 ? 45.212 -3.671 -37.901 1.00 70.12 313 GLY A CA 1
ATOM 2320 C C . GLY A 1 313 ? 46.439 -2.800 -38.175 1.00 70.12 313 GLY A C 1
ATOM 2321 O O . GLY A 1 313 ? 46.966 -2.751 -39.289 1.00 70.12 313 GLY 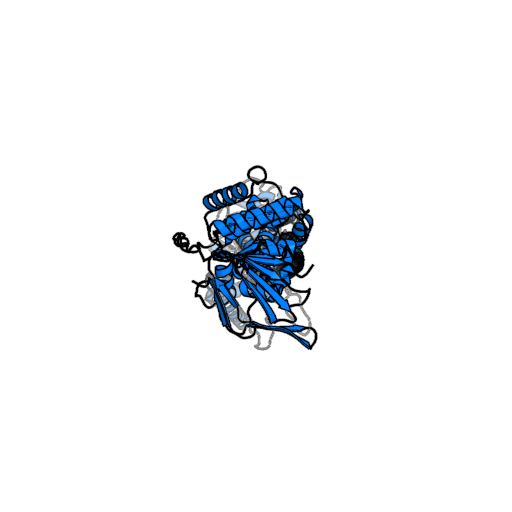A O 1
ATOM 2322 N N . GLY A 1 314 ? 46.916 -2.102 -37.144 1.00 58.91 314 GLY A N 1
ATOM 2323 C CA . GLY A 1 314 ? 48.235 -1.471 -37.190 1.00 58.91 314 GLY A CA 1
ATOM 2324 C C . GLY A 1 314 ? 49.321 -2.542 -37.278 1.00 58.91 314 GLY A C 1
ATOM 2325 O O . GLY A 1 314 ? 49.306 -3.491 -36.503 1.00 58.91 314 GLY A O 1
ATOM 2326 N N . ALA A 1 315 ? 50.265 -2.407 -38.209 1.00 50.44 315 ALA A N 1
ATOM 2327 C CA . ALA A 1 315 ? 51.395 -3.325 -38.291 1.00 50.44 315 ALA A CA 1
ATOM 2328 C C . ALA A 1 315 ? 52.528 -2.850 -37.364 1.00 50.44 315 ALA A C 1
ATOM 2330 O O . ALA A 1 315 ? 53.087 -1.767 -37.551 1.00 50.44 315 ALA A O 1
ATOM 2331 N N . THR A 1 316 ? 52.910 -3.674 -36.391 1.00 48.84 316 THR A N 1
ATOM 2332 C CA . THR A 1 316 ? 54.195 -3.573 -35.687 1.00 48.84 316 THR A CA 1
ATOM 2333 C C . THR A 1 316 ? 55.242 -4.365 -36.465 1.00 48.84 316 THR A C 1
ATOM 2335 O O . THR A 1 316 ? 55.089 -5.562 -36.684 1.00 48.84 316 THR A O 1
ATOM 2338 N N . ALA A 1 317 ? 56.314 -3.706 -36.906 1.00 43.94 317 ALA A N 1
ATOM 2339 C CA . ALA A 1 317 ? 57.443 -4.365 -37.563 1.00 43.94 317 ALA A CA 1
ATOM 2340 C C . ALA A 1 317 ? 58.754 -3.855 -36.956 1.00 43.94 317 ALA A C 1
ATOM 2342 O O . ALA A 1 317 ? 58.958 -2.646 -36.865 1.00 43.94 317 ALA A O 1
ATOM 2343 N N . ALA A 1 318 ? 59.628 -4.776 -36.533 1.00 46.28 318 ALA A N 1
ATOM 2344 C CA . ALA A 1 318 ? 60.945 -4.472 -35.956 1.00 46.28 318 ALA A CA 1
ATOM 2345 C C . ALA A 1 318 ? 60.915 -3.445 -34.797 1.00 46.28 318 ALA A C 1
ATOM 2347 O O . ALA A 1 318 ? 61.731 -2.531 -34.743 1.00 46.28 318 ALA A O 1
ATOM 2348 N N . GLY A 1 319 ? 59.941 -3.560 -33.884 1.00 54.22 319 GLY A N 1
ATOM 2349 C CA . GLY A 1 319 ? 59.818 -2.676 -32.713 1.00 54.22 319 GLY A CA 1
ATOM 2350 C C . GLY A 1 319 ? 59.214 -1.291 -32.987 1.00 54.22 319 GLY A C 1
ATOM 2351 O O . GLY A 1 319 ? 58.968 -0.544 -32.043 1.00 54.22 319 GLY A O 1
ATOM 2352 N N . VAL A 1 320 ? 58.902 -0.951 -34.244 1.00 52.41 320 VAL A N 1
ATOM 2353 C CA . VAL A 1 320 ? 58.265 0.322 -34.612 1.00 52.41 320 VAL A CA 1
ATOM 2354 C C . VAL A 1 320 ? 56.785 0.098 -34.927 1.00 52.41 320 VAL A C 1
ATOM 2356 O O . VAL A 1 320 ? 56.430 -0.709 -35.791 1.00 52.41 320 VAL A O 1
ATOM 2359 N N . ARG A 1 321 ? 55.905 0.833 -34.234 1.00 54.56 321 ARG A N 1
ATOM 2360 C CA . ARG A 1 321 ? 54.471 0.911 -34.555 1.00 54.56 321 ARG A CA 1
ATOM 2361 C C . ARG A 1 321 ? 54.305 1.756 -35.818 1.00 54.56 321 ARG A C 1
ATOM 2363 O O . ARG A 1 321 ? 54.458 2.974 -35.763 1.00 54.56 321 ARG A O 1
ATOM 2370 N N . GLN A 1 322 ? 54.027 1.126 -36.957 1.00 53.69 322 GLN A N 1
ATOM 2371 C CA . GLN A 1 322 ? 53.688 1.845 -38.185 1.00 53.69 322 GLN A CA 1
ATOM 2372 C C . GLN A 1 322 ? 52.173 2.094 -38.226 1.00 53.69 322 GLN A C 1
ATOM 2374 O O . GLN A 1 322 ? 51.385 1.263 -37.773 1.00 53.69 322 GLN A O 1
ATOM 2379 N N . GLY A 1 323 ? 51.756 3.259 -38.734 1.00 50.91 323 GLY A N 1
ATOM 2380 C CA . GLY A 1 323 ? 50.339 3.618 -38.828 1.00 50.91 323 GLY A CA 1
ATOM 2381 C C . GLY A 1 323 ? 49.527 2.586 -39.623 1.00 50.91 323 GLY A C 1
ATOM 2382 O O . GLY A 1 323 ? 50.035 1.971 -40.558 1.00 50.91 323 GLY A O 1
ATOM 2383 N N . ALA A 1 324 ? 48.245 2.420 -39.284 1.00 49.34 324 ALA A N 1
ATOM 2384 C CA . ALA A 1 324 ? 47.342 1.422 -39.882 1.00 49.34 324 ALA A CA 1
ATOM 2385 C C . ALA A 1 324 ? 47.239 1.475 -41.424 1.00 49.34 324 ALA A C 1
ATOM 2387 O O . ALA A 1 324 ? 46.784 0.526 -42.056 1.00 49.34 324 ALA A O 1
ATOM 2388 N N . GLN A 1 325 ? 47.676 2.570 -42.051 1.00 48.16 325 GLN A N 1
ATOM 2389 C CA . GLN A 1 325 ? 47.602 2.761 -43.498 1.00 48.16 325 GLN A CA 1
ATOM 2390 C C . GLN A 1 325 ? 48.857 2.332 -44.272 1.00 48.16 325 GLN A C 1
ATOM 2392 O O . GLN A 1 325 ? 48.779 2.167 -45.488 1.00 48.16 325 GLN A O 1
ATOM 2397 N N . THR A 1 326 ? 50.004 2.108 -43.622 1.00 48.81 326 THR A N 1
ATOM 2398 C CA . THR A 1 326 ? 51.278 1.928 -44.345 1.00 48.81 326 THR A CA 1
ATOM 2399 C C . THR A 1 326 ? 51.463 0.516 -44.921 1.00 48.81 326 THR A C 1
ATOM 2401 O O . THR A 1 326 ? 52.284 0.326 -45.819 1.00 48.81 326 THR A O 1
ATOM 2404 N N . ARG A 1 327 ? 50.665 -0.472 -44.476 1.00 53.50 327 ARG A N 1
ATOM 2405 C CA . ARG A 1 327 ? 50.602 -1.843 -45.029 1.00 53.50 327 ARG A CA 1
ATOM 2406 C C . ARG A 1 327 ? 49.208 -2.486 -44.872 1.00 53.50 327 ARG A C 1
ATOM 2408 O O . ARG A 1 327 ? 49.113 -3.566 -44.298 1.00 53.50 327 ARG A O 1
ATOM 2415 N N . SER A 1 328 ? 48.128 -1.864 -45.371 1.00 60.50 328 SER A N 1
ATOM 2416 C CA . SER A 1 328 ? 46.820 -2.557 -45.426 1.00 60.50 328 SER A CA 1
ATOM 2417 C C . SER A 1 328 ? 46.961 -3.863 -46.224 1.00 60.50 328 SER A C 1
ATOM 2419 O O . SER A 1 328 ? 47.350 -3.829 -47.397 1.00 60.50 328 SER A O 1
ATOM 2421 N N . ARG A 1 329 ? 46.718 -5.005 -45.565 1.00 70.94 329 ARG A N 1
ATOM 2422 C CA . ARG A 1 329 ? 46.791 -6.355 -46.153 1.00 70.94 329 ARG A CA 1
ATOM 2423 C C . ARG A 1 329 ? 45.443 -6.876 -46.645 1.00 70.94 329 ARG A C 1
ATOM 2425 O O . ARG A 1 329 ? 45.447 -7.852 -47.378 1.00 70.94 329 ARG A O 1
ATOM 2432 N N . LEU A 1 330 ? 44.335 -6.232 -46.273 1.00 87.25 330 LEU A N 1
ATOM 2433 C CA . LEU A 1 330 ? 43.007 -6.646 -46.719 1.00 87.25 330 LEU A CA 1
ATOM 2434 C C . LEU A 1 330 ? 42.845 -6.378 -48.214 1.00 87.25 330 LEU A C 1
ATOM 2436 O O . LEU A 1 330 ? 43.160 -5.287 -48.706 1.00 87.25 330 LEU A O 1
ATOM 2440 N N . THR A 1 331 ? 42.320 -7.369 -48.919 1.00 89.62 331 THR A N 1
ATOM 2441 C CA . THR A 1 331 ? 42.084 -7.337 -50.360 1.00 89.62 331 THR A CA 1
ATOM 2442 C C . THR A 1 331 ? 40.638 -7.673 -50.715 1.00 89.62 331 THR A C 1
ATOM 2444 O O . THR A 1 331 ? 39.886 -8.204 -49.902 1.00 89.62 331 THR A O 1
ATOM 2447 N N . GLU A 1 332 ? 40.244 -7.371 -51.953 1.00 90.31 332 GLU A N 1
ATOM 2448 C CA . GLU A 1 332 ? 38.959 -7.813 -52.518 1.00 90.31 332 GLU A CA 1
ATOM 2449 C C . GLU A 1 332 ? 38.806 -9.346 -52.468 1.00 90.31 332 GLU A C 1
ATOM 2451 O O . GLU A 1 332 ? 37.712 -9.838 -52.218 1.00 90.31 332 GLU A O 1
ATOM 2456 N N . GLU A 1 333 ? 39.899 -10.101 -52.630 1.00 91.31 333 GLU A N 1
ATOM 2457 C CA . GLU A 1 333 ? 39.886 -11.570 -52.565 1.00 91.31 333 GLU A CA 1
ATOM 2458 C C . GLU A 1 333 ? 39.574 -12.093 -51.162 1.00 91.31 333 GLU A C 1
ATOM 2460 O O . GLU A 1 333 ? 38.947 -13.140 -51.029 1.00 91.31 333 GLU A O 1
ATOM 2465 N N . ASP A 1 334 ? 39.976 -11.364 -50.119 1.00 93.12 334 ASP A N 1
ATOM 2466 C CA . ASP A 1 334 ? 39.639 -11.728 -48.742 1.00 93.12 334 ASP A CA 1
ATOM 2467 C C . ASP A 1 334 ? 38.140 -11.542 -48.481 1.00 93.12 334 ASP A C 1
ATOM 2469 O O . ASP A 1 334 ? 37.543 -12.348 -47.776 1.00 93.12 334 ASP A O 1
ATOM 2473 N N . ALA A 1 335 ? 37.504 -10.537 -49.096 1.00 93.62 335 ALA A N 1
ATOM 2474 C CA . ALA A 1 335 ? 36.052 -10.370 -49.019 1.00 93.62 335 ALA A CA 1
ATOM 2475 C C . ALA A 1 335 ? 35.320 -11.522 -49.722 1.00 93.62 335 ALA A C 1
ATOM 2477 O O . ALA A 1 335 ? 34.411 -12.111 -49.144 1.00 93.62 335 ALA A O 1
ATOM 2478 N N . THR A 1 336 ? 35.764 -11.911 -50.923 1.00 93.62 336 THR A N 1
ATOM 2479 C CA . THR A 1 336 ? 35.211 -13.084 -51.618 1.00 93.62 336 THR A CA 1
ATOM 2480 C C . THR A 1 336 ? 35.397 -14.365 -50.806 1.00 93.62 336 THR A C 1
ATOM 2482 O O . THR A 1 336 ? 34.453 -15.139 -50.681 1.00 93.62 336 THR A O 1
ATOM 2485 N N . ALA A 1 337 ? 36.576 -14.575 -50.213 1.00 95.06 337 ALA A N 1
ATOM 2486 C CA . ALA A 1 337 ? 36.839 -15.738 -49.369 1.00 95.06 337 ALA A CA 1
ATOM 2487 C C . ALA A 1 337 ? 35.911 -15.772 -48.149 1.00 95.06 337 ALA A C 1
ATOM 2489 O O . ALA A 1 337 ? 35.298 -16.800 -47.891 1.00 95.06 337 ALA A O 1
ATOM 2490 N N . ILE A 1 338 ? 35.728 -14.645 -47.449 1.00 95.56 338 ILE A N 1
ATOM 2491 C CA . ILE A 1 338 ? 34.791 -14.553 -46.318 1.00 95.56 338 ILE A CA 1
ATOM 2492 C C . ILE A 1 338 ? 33.369 -14.933 -46.745 1.00 95.56 338 ILE A C 1
ATOM 2494 O O . ILE A 1 338 ? 32.698 -15.671 -46.036 1.00 95.56 338 ILE A O 1
ATOM 2498 N N . GLN A 1 339 ? 32.904 -14.456 -47.899 1.00 95.06 339 GLN A N 1
ATOM 2499 C CA . GLN A 1 339 ? 31.547 -14.746 -48.366 1.00 95.06 339 GLN A CA 1
ATOM 2500 C C . GLN A 1 339 ? 31.345 -16.205 -48.804 1.00 95.06 339 GLN A C 1
ATOM 2502 O O . GLN A 1 339 ? 30.234 -16.717 -48.691 1.00 95.06 339 GLN A O 1
ATOM 2507 N N . VAL A 1 340 ? 32.382 -16.859 -49.335 1.00 95.44 340 VAL A N 1
ATOM 2508 C CA . VAL A 1 340 ? 32.289 -18.221 -49.891 1.00 95.44 340 VAL A CA 1
ATOM 2509 C C . VAL A 1 340 ? 32.618 -19.296 -48.855 1.00 95.44 340 VAL A C 1
ATOM 2511 O O . VAL A 1 340 ? 31.962 -20.333 -48.826 1.00 95.44 340 VAL A O 1
ATOM 2514 N N . GLU A 1 341 ? 33.641 -19.072 -48.030 1.00 95.62 341 GLU A N 1
ATOM 2515 C CA . GLU A 1 341 ? 34.195 -20.082 -47.120 1.00 95.62 341 GLU A CA 1
ATOM 2516 C C . GLU A 1 341 ? 33.545 -20.057 -45.730 1.00 95.62 341 GLU A C 1
ATOM 2518 O O . GLU A 1 341 ? 33.637 -21.052 -45.016 1.00 95.62 341 GLU A O 1
ATOM 2523 N N . VAL A 1 342 ? 32.862 -18.968 -45.349 1.00 96.06 342 VAL A N 1
ATOM 2524 C CA . VAL A 1 342 ? 32.171 -18.850 -44.053 1.00 96.06 342 VAL A CA 1
ATOM 2525 C C . VAL A 1 342 ? 30.653 -19.002 -44.243 1.00 96.06 342 VAL A C 1
ATOM 2527 O O . VAL A 1 342 ? 30.006 -18.073 -44.733 1.00 96.06 342 VAL A O 1
ATOM 2530 N N . PRO A 1 343 ? 30.043 -20.141 -43.854 1.00 93.38 343 PRO A N 1
ATOM 2531 C CA . PRO A 1 343 ? 28.628 -20.427 -44.120 1.00 93.38 343 PRO A CA 1
ATOM 2532 C C . PRO A 1 343 ? 27.646 -19.437 -43.480 1.00 93.38 343 PRO A C 1
ATOM 2534 O O . PRO A 1 343 ? 26.568 -19.176 -44.023 1.00 93.38 343 PRO A O 1
ATOM 2537 N N . GLU A 1 344 ? 28.011 -18.881 -42.325 1.00 93.69 344 GLU A N 1
ATOM 2538 C CA . GLU A 1 344 ? 27.189 -17.935 -41.573 1.00 93.69 344 GLU A CA 1
ATOM 2539 C C . GLU A 1 344 ? 27.051 -16.586 -42.293 1.00 93.69 344 GLU A C 1
ATOM 2541 O O . GLU A 1 344 ? 26.108 -15.834 -42.035 1.00 93.69 344 GLU A O 1
ATOM 2546 N N . VAL A 1 345 ? 27.964 -16.267 -43.214 1.00 94.44 345 VAL A N 1
ATOM 2547 C CA . VAL A 1 345 ? 27.984 -14.994 -43.934 1.00 94.44 345 VAL A CA 1
ATOM 2548 C C . VAL A 1 345 ? 26.942 -14.987 -45.051 1.00 94.44 345 VAL A C 1
ATOM 2550 O O . VAL A 1 345 ? 26.827 -15.909 -45.863 1.00 94.44 345 VAL A O 1
ATOM 2553 N N . GLN A 1 346 ? 26.157 -13.911 -45.096 1.00 93.62 346 GLN A N 1
ATOM 2554 C CA . GLN A 1 346 ? 25.239 -13.619 -46.191 1.00 93.62 346 GLN A CA 1
ATOM 2555 C C . GLN A 1 346 ? 25.985 -12.925 -47.331 1.00 93.62 346 GLN A C 1
ATOM 2557 O O . GLN A 1 346 ? 25.969 -13.411 -48.459 1.00 93.62 346 GLN A O 1
ATOM 2562 N N . VAL A 1 347 ? 26.667 -11.820 -47.015 1.00 94.12 347 VAL A N 1
ATOM 2563 C CA . VAL A 1 347 ? 27.459 -11.028 -47.964 1.00 94.12 347 VAL A CA 1
ATOM 2564 C C . VAL A 1 347 ? 28.685 -10.415 -47.290 1.00 94.12 347 VAL A C 1
ATOM 2566 O O . VAL A 1 347 ? 28.636 -10.050 -46.111 1.00 94.12 347 VAL A O 1
ATOM 2569 N N . ALA A 1 348 ? 29.773 -10.255 -48.046 1.00 95.44 348 ALA A N 1
ATOM 2570 C CA . ALA A 1 348 ? 30.973 -9.556 -47.597 1.00 95.44 348 ALA A CA 1
ATOM 2571 C C . ALA A 1 348 ? 31.393 -8.501 -48.628 1.00 95.44 348 ALA A C 1
ATOM 2573 O O . ALA A 1 348 ? 31.949 -8.802 -49.680 1.00 95.44 348 ALA A O 1
ATOM 2574 N N . ALA A 1 349 ? 31.138 -7.236 -48.307 1.00 94.56 349 ALA A N 1
ATOM 2575 C CA . ALA A 1 349 ? 31.339 -6.122 -49.217 1.00 94.56 349 ALA A CA 1
ATOM 2576 C C . ALA A 1 349 ? 32.695 -5.432 -48.978 1.00 94.56 349 ALA A C 1
ATOM 2578 O O . ALA A 1 349 ? 32.873 -4.763 -47.945 1.00 94.56 349 ALA A O 1
ATOM 2579 N N . PRO A 1 350 ? 33.656 -5.531 -49.915 1.00 94.25 350 PRO A N 1
ATOM 2580 C CA . PRO A 1 350 ? 34.897 -4.778 -49.838 1.00 94.25 350 PRO A CA 1
ATOM 2581 C C . PRO A 1 350 ? 34.618 -3.287 -50.027 1.00 94.25 350 PRO A C 1
ATOM 2583 O O . PRO A 1 350 ? 33.845 -2.883 -50.895 1.00 94.25 350 PRO A O 1
ATOM 2586 N N . SER A 1 351 ? 35.264 -2.443 -49.230 1.00 92.38 351 SER A N 1
ATOM 2587 C CA . SER A 1 351 ? 35.048 -0.999 -49.271 1.00 92.38 351 SER A CA 1
ATOM 2588 C C . SER A 1 351 ? 36.353 -0.223 -49.157 1.00 92.38 351 SER A C 1
ATOM 2590 O O . SER A 1 351 ? 37.217 -0.516 -48.327 1.00 92.38 351 SER A O 1
ATOM 2592 N N . SER A 1 352 ? 36.473 0.804 -49.988 1.00 90.25 352 SER A N 1
ATOM 2593 C CA . SER A 1 352 ? 37.514 1.827 -49.927 1.00 90.25 352 SER A CA 1
ATOM 2594 C C . SER A 1 352 ? 36.858 3.197 -49.928 1.00 90.25 352 SER A C 1
ATOM 2596 O O . SER A 1 352 ? 35.813 3.374 -50.547 1.00 90.25 352 SER A O 1
ATOM 2598 N N . ARG A 1 353 ? 37.451 4.172 -49.236 1.00 90.88 353 ARG A N 1
ATOM 2599 C CA . ARG A 1 353 ? 36.877 5.518 -49.142 1.00 90.88 353 ARG A CA 1
ATOM 2600 C C . ARG A 1 353 ? 37.914 6.618 -49.302 1.00 90.88 353 ARG A C 1
ATOM 2602 O O . ARG A 1 353 ? 39.046 6.483 -48.834 1.00 90.88 353 ARG A O 1
ATOM 2609 N N . THR A 1 354 ? 37.503 7.720 -49.915 1.00 89.19 354 THR A N 1
ATOM 2610 C CA . THR A 1 354 ? 38.244 8.986 -49.961 1.00 89.19 354 THR A CA 1
ATOM 2611 C C . THR A 1 354 ? 37.255 10.139 -49.924 1.00 89.19 354 THR A C 1
ATOM 2613 O O . THR A 1 354 ? 36.091 9.964 -50.262 1.00 89.19 354 THR A O 1
ATOM 2616 N N . THR A 1 355 ? 37.710 11.326 -49.555 1.00 92.31 355 THR A N 1
ATOM 2617 C CA . THR A 1 355 ? 36.918 12.547 -49.708 1.00 92.31 355 THR A CA 1
ATOM 2618 C C . THR A 1 355 ? 37.361 13.244 -50.988 1.00 92.31 355 THR A C 1
ATOM 2620 O O . THR A 1 355 ? 38.564 13.343 -51.267 1.00 92.31 355 THR A O 1
ATOM 2623 N N . ALA A 1 356 ? 36.410 13.702 -51.801 1.00 91.69 356 ALA A N 1
ATOM 2624 C CA . ALA A 1 356 ? 36.726 14.593 -52.909 1.00 91.69 356 ALA A CA 1
ATOM 2625 C C . ALA A 1 356 ? 35.549 15.492 -53.287 1.00 91.69 356 ALA A C 1
ATOM 2627 O O . ALA A 1 356 ? 34.393 15.214 -52.979 1.00 91.69 356 ALA A O 1
ATOM 2628 N N . GLN A 1 357 ? 35.880 16.555 -54.014 1.00 92.94 357 GLN A N 1
ATOM 2629 C CA . GLN A 1 357 ? 34.905 17.456 -54.600 1.00 92.94 357 GLN A CA 1
ATOM 2630 C C . GLN A 1 357 ? 34.284 16.835 -55.857 1.00 92.94 357 GLN A C 1
ATOM 2632 O O . GLN A 1 357 ? 34.989 16.339 -56.749 1.00 92.94 357 GLN A O 1
ATOM 2637 N N . VAL A 1 358 ? 32.960 16.892 -55.911 1.00 95.81 358 VAL A N 1
ATOM 2638 C CA . VAL A 1 358 ? 32.113 16.486 -57.027 1.00 95.81 358 VAL A CA 1
ATOM 2639 C C . VAL A 1 358 ? 31.522 17.748 -57.636 1.00 95.81 358 VAL A C 1
ATOM 2641 O O . VAL A 1 358 ? 31.072 18.637 -56.918 1.00 95.81 358 VAL A O 1
ATOM 2644 N N . VAL A 1 359 ? 31.576 17.856 -58.959 1.00 94.44 359 VAL A N 1
ATOM 2645 C CA . VAL A 1 359 ? 31.119 19.037 -59.699 1.00 94.44 359 VAL A CA 1
ATOM 2646 C C . VAL A 1 359 ? 30.042 18.620 -60.690 1.00 94.44 359 VAL A C 1
ATOM 2648 O O . VAL A 1 359 ? 30.266 17.706 -61.486 1.00 94.44 359 VAL A O 1
ATOM 2651 N N . ALA A 1 360 ? 28.904 19.307 -60.658 1.00 93.31 360 ALA A N 1
ATOM 2652 C CA . ALA A 1 360 ? 27.776 19.109 -61.560 1.00 93.31 360 ALA A CA 1
ATOM 2653 C C . ALA A 1 360 ? 27.258 20.483 -62.003 1.00 93.31 360 ALA A C 1
ATOM 2655 O O . ALA A 1 360 ? 26.953 21.325 -61.163 1.00 93.31 360 ALA A O 1
ATOM 2656 N N . ASN A 1 361 ? 27.161 20.735 -63.310 1.00 85.50 361 ASN A N 1
ATOM 2657 C CA . ASN A 1 361 ? 26.725 22.031 -63.847 1.00 85.50 361 ASN A CA 1
ATOM 2658 C C . ASN A 1 361 ? 27.504 23.220 -63.230 1.00 85.50 361 ASN A C 1
ATOM 2660 O O . ASN A 1 361 ? 28.722 23.296 -63.392 1.00 85.50 361 ASN A O 1
ATOM 2664 N N . ASN A 1 362 ? 26.815 24.132 -62.529 1.00 86.62 362 ASN A N 1
ATOM 2665 C CA . ASN A 1 362 ? 27.406 25.277 -61.821 1.00 86.62 362 ASN A CA 1
ATOM 2666 C C . ASN A 1 362 ? 27.557 25.045 -60.299 1.00 86.62 362 ASN A C 1
ATOM 2668 O O . ASN A 1 362 ? 27.912 25.967 -59.568 1.00 86.62 362 ASN A O 1
ATOM 2672 N N . ALA A 1 363 ? 27.272 23.831 -59.816 1.00 92.38 363 ALA A N 1
ATOM 2673 C CA . ALA A 1 363 ? 27.355 23.444 -58.413 1.00 92.38 363 ALA A CA 1
ATOM 2674 C C . ALA A 1 363 ? 28.584 22.563 -58.151 1.00 92.38 363 ALA A C 1
ATOM 2676 O O . ALA A 1 363 ? 29.047 21.798 -59.005 1.00 92.38 363 ALA A O 1
ATOM 2677 N N . ASN A 1 364 ? 29.131 22.667 -56.943 1.00 93.00 364 ASN A N 1
ATOM 2678 C CA . ASN A 1 364 ? 30.178 21.776 -56.473 1.00 93.00 364 ASN A CA 1
ATOM 2679 C C . ASN A 1 364 ? 29.968 21.451 -54.994 1.00 93.00 364 ASN A C 1
ATOM 2681 O O . ASN A 1 364 ? 29.548 22.308 -54.224 1.00 93.00 364 ASN A O 1
ATOM 2685 N N . TRP A 1 365 ? 30.270 20.214 -54.617 1.00 95.56 365 TRP A N 1
ATOM 2686 C CA . TRP A 1 365 ? 30.055 19.711 -53.266 1.00 95.56 365 TRP A CA 1
ATOM 2687 C C . TRP A 1 365 ? 31.182 18.757 -52.873 1.00 95.56 365 TRP A C 1
ATOM 2689 O O . TRP A 1 365 ? 31.647 17.963 -53.693 1.00 95.56 365 TRP A O 1
ATOM 2699 N N . SER A 1 366 ? 31.666 18.843 -51.636 1.00 94.75 366 SER A N 1
ATOM 2700 C CA . SER A 1 366 ? 32.691 17.932 -51.120 1.00 94.75 366 SER A CA 1
ATOM 2701 C C . SER A 1 366 ? 32.022 16.822 -50.330 1.00 94.75 366 SER A C 1
ATOM 2703 O O . SER A 1 366 ? 31.475 17.088 -49.271 1.00 94.75 366 SER A O 1
ATOM 2705 N N . THR A 1 367 ? 32.128 15.586 -50.813 1.00 94.81 367 THR A N 1
ATOM 2706 C CA . THR A 1 367 ? 31.444 14.427 -50.225 1.00 94.81 367 THR A CA 1
ATOM 2707 C C . THR A 1 367 ? 32.390 13.242 -50.042 1.00 94.81 367 THR A C 1
ATOM 2709 O O . THR A 1 367 ? 33.519 13.217 -50.560 1.00 94.81 367 THR A O 1
ATOM 2712 N N . THR A 1 368 ? 31.942 12.235 -49.293 1.00 94.44 368 THR A N 1
ATOM 2713 C CA . THR A 1 368 ? 32.680 10.983 -49.131 1.00 94.44 368 THR A CA 1
ATOM 2714 C C . THR A 1 368 ? 32.402 10.054 -50.305 1.00 94.44 368 THR A C 1
ATOM 2716 O O . THR A 1 368 ? 31.270 9.656 -50.556 1.00 94.44 368 THR A O 1
ATOM 2719 N N . ILE A 1 369 ? 33.456 9.652 -51.006 1.00 94.56 369 ILE A N 1
ATOM 2720 C CA . ILE A 1 369 ? 33.377 8.712 -52.118 1.00 94.56 369 ILE A CA 1
ATOM 2721 C C . ILE A 1 369 ? 33.721 7.319 -51.618 1.00 94.56 369 ILE A C 1
ATOM 2723 O O . ILE A 1 369 ? 34.831 7.097 -51.124 1.00 94.56 369 ILE A O 1
ATOM 2727 N N . PHE A 1 370 ? 32.808 6.376 -51.812 1.00 94.25 370 PHE A N 1
ATOM 2728 C CA . PHE A 1 370 ? 33.019 4.963 -51.533 1.00 94.25 370 PHE A CA 1
ATOM 2729 C C . PHE A 1 370 ? 33.214 4.177 -52.826 1.00 94.25 370 PHE A C 1
ATOM 2731 O O . PHE A 1 370 ? 32.400 4.249 -53.735 1.00 94.25 370 PHE A O 1
ATOM 2738 N N . GLY A 1 371 ? 34.289 3.400 -52.897 1.00 93.75 371 GLY A N 1
ATOM 2739 C CA . GLY A 1 371 ? 34.471 2.342 -53.883 1.00 93.75 371 GLY A CA 1
ATOM 2740 C C . GLY A 1 371 ? 34.053 1.010 -53.282 1.00 93.75 371 GLY A C 1
ATOM 2741 O O . GLY A 1 371 ? 34.703 0.552 -52.340 1.00 93.75 371 GLY A O 1
ATOM 2742 N N . THR A 1 372 ? 32.987 0.402 -53.796 1.00 94.94 372 THR A N 1
ATOM 2743 C CA . THR A 1 372 ? 32.454 -0.865 -53.272 1.00 94.94 372 THR A CA 1
ATOM 2744 C C . THR A 1 372 ? 31.657 -1.631 -54.338 1.00 94.94 372 THR A C 1
ATOM 2746 O O . THR A 1 372 ? 31.747 -1.315 -55.526 1.00 94.94 372 THR A O 1
ATOM 2749 N N . THR A 1 373 ? 30.949 -2.680 -53.935 1.00 94.69 373 THR A N 1
ATOM 2750 C CA . THR A 1 373 ? 30.138 -3.562 -54.781 1.00 94.69 373 THR A CA 1
ATOM 2751 C C . THR A 1 373 ? 28.664 -3.515 -54.349 1.00 94.69 373 THR A C 1
ATOM 2753 O O . THR A 1 373 ? 28.329 -2.853 -53.363 1.00 94.69 373 THR A O 1
ATOM 2756 N N . ASN A 1 374 ? 27.760 -4.183 -55.074 1.00 94.31 374 ASN A N 1
ATOM 2757 C CA . ASN A 1 374 ? 26.328 -4.176 -54.734 1.00 94.31 374 ASN A CA 1
ATOM 2758 C C . ASN A 1 374 ? 26.043 -4.830 -53.372 1.00 94.31 374 ASN A C 1
ATOM 2760 O O . ASN A 1 374 ? 25.121 -4.410 -52.674 1.00 94.31 374 ASN A O 1
ATOM 2764 N N . GLU A 1 375 ? 26.886 -5.775 -52.946 1.00 93.44 375 GLU A N 1
ATOM 2765 C CA . GLU A 1 375 ? 26.842 -6.410 -51.626 1.00 93.44 375 GLU A CA 1
ATOM 2766 C C . GLU A 1 375 ? 26.901 -5.385 -50.489 1.00 93.44 375 GLU A C 1
ATOM 2768 O O . GLU A 1 375 ? 26.419 -5.657 -49.397 1.00 93.44 375 GLU A O 1
ATOM 2773 N N . TYR A 1 376 ? 27.463 -4.191 -50.712 1.00 91.50 376 TYR A N 1
ATOM 2774 C CA . TYR A 1 376 ? 27.462 -3.128 -49.707 1.00 91.50 376 TYR A CA 1
ATOM 2775 C C . TYR A 1 376 ? 26.056 -2.612 -49.412 1.00 91.50 376 TYR A C 1
ATOM 2777 O O . TYR A 1 376 ? 25.731 -2.360 -48.252 1.00 91.50 376 TYR A O 1
ATOM 2785 N N . LEU A 1 377 ? 25.227 -2.468 -50.450 1.00 90.94 377 LEU A N 1
ATOM 2786 C CA . LEU A 1 377 ? 23.836 -2.038 -50.313 1.00 90.94 377 LEU A CA 1
ATOM 2787 C C . LEU A 1 377 ? 23.027 -3.096 -49.562 1.00 90.94 377 LEU A C 1
ATOM 2789 O O . LEU A 1 377 ? 22.236 -2.751 -48.691 1.00 90.94 377 LEU A O 1
ATOM 2793 N N . GLU A 1 378 ? 23.283 -4.376 -49.832 1.00 90.00 378 GLU A N 1
ATOM 2794 C CA . GLU A 1 378 ? 22.655 -5.488 -49.114 1.00 90.00 378 GLU A CA 1
ATOM 2795 C C . GLU A 1 378 ? 23.138 -5.585 -47.660 1.00 90.00 378 GLU A C 1
ATOM 2797 O O . GLU A 1 378 ? 22.327 -5.686 -46.734 1.00 90.00 378 GLU A O 1
ATOM 2802 N N . ALA A 1 379 ? 24.454 -5.487 -47.440 1.00 88.00 379 ALA A N 1
ATOM 2803 C CA . ALA A 1 379 ? 25.062 -5.547 -46.116 1.00 88.00 379 ALA A CA 1
ATOM 2804 C C . ALA A 1 379 ? 24.549 -4.425 -45.208 1.00 88.00 379 ALA A C 1
ATOM 2806 O O . ALA A 1 379 ? 24.341 -4.638 -44.019 1.00 88.00 379 ALA A O 1
ATOM 2807 N N . ARG A 1 380 ? 24.335 -3.230 -45.772 1.00 85.12 380 ARG A N 1
ATOM 2808 C CA . ARG A 1 380 ? 23.852 -2.033 -45.068 1.00 85.12 380 ARG A CA 1
ATOM 2809 C C . ARG A 1 380 ? 22.339 -1.837 -45.143 1.00 85.12 380 ARG A C 1
ATOM 2811 O O . ARG A 1 380 ? 21.887 -0.787 -44.678 1.00 85.12 380 ARG A O 1
ATOM 2818 N N . GLU A 1 381 ? 21.605 -2.764 -45.762 1.00 86.06 381 GLU A N 1
ATOM 2819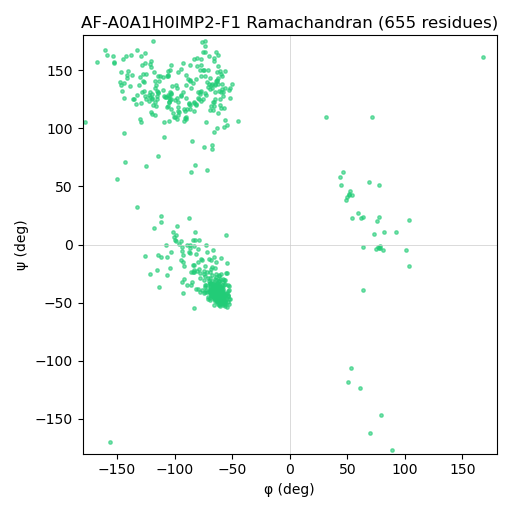 C CA . GLU A 1 381 ? 20.161 -2.669 -46.029 1.00 86.06 381 GLU A CA 1
ATOM 2820 C C . GLU A 1 381 ? 19.759 -1.289 -46.564 1.00 86.06 381 GLU A C 1
ATOM 2822 O O . GLU A 1 381 ? 18.904 -0.597 -46.014 1.00 86.06 381 GLU A O 1
ATOM 2827 N N . TRP A 1 382 ? 20.456 -0.836 -47.606 1.00 89.00 382 TRP A N 1
ATOM 2828 C CA . TRP A 1 382 ? 20.281 0.495 -48.169 1.00 89.00 382 TRP A CA 1
ATOM 2829 C C . TRP A 1 382 ? 19.595 0.429 -49.537 1.00 89.00 382 TRP A C 1
ATOM 2831 O O . TRP A 1 382 ? 20.275 0.273 -50.555 1.00 89.00 382 TRP A O 1
ATOM 2841 N N . PRO A 1 383 ? 18.255 0.533 -49.585 1.00 90.25 383 PRO A N 1
ATOM 2842 C CA . PRO A 1 383 ? 17.531 0.510 -50.843 1.00 90.25 383 PRO A CA 1
ATOM 2843 C C . PRO A 1 383 ? 17.773 1.788 -51.652 1.00 90.25 383 PRO A C 1
ATOM 2845 O O . PRO A 1 383 ? 18.192 2.828 -51.137 1.00 90.25 383 PRO A O 1
ATOM 2848 N N . LEU A 1 384 ? 17.474 1.711 -52.944 1.00 93.62 384 LEU A N 1
ATOM 2849 C CA . LEU A 1 384 ? 17.490 2.861 -53.839 1.00 93.62 384 LEU A CA 1
ATOM 2850 C C . LEU A 1 384 ? 16.143 3.585 -53.758 1.00 93.62 384 LEU A C 1
ATOM 2852 O O . LEU A 1 384 ? 15.091 2.952 -53.804 1.00 93.62 384 LEU A O 1
ATOM 2856 N N . ALA A 1 385 ? 16.177 4.911 -53.658 1.00 93.94 385 ALA A N 1
ATOM 2857 C CA . ALA A 1 385 ? 15.006 5.759 -53.851 1.00 93.94 385 ALA A CA 1
ATOM 2858 C C . ALA A 1 385 ? 14.616 5.852 -55.334 1.00 93.94 385 ALA A C 1
ATOM 2860 O O . ALA A 1 385 ? 13.432 5.904 -55.653 1.00 93.94 385 ALA A O 1
ATOM 2861 N N . ALA A 1 386 ? 15.608 5.879 -56.230 1.00 93.69 386 ALA A N 1
ATOM 2862 C CA . ALA A 1 386 ? 15.412 5.984 -57.673 1.00 93.69 386 ALA A CA 1
ATOM 2863 C C . ALA A 1 386 ? 16.571 5.332 -58.446 1.00 93.69 386 ALA A C 1
ATOM 2865 O O . ALA A 1 386 ? 17.687 5.223 -57.934 1.00 93.69 386 ALA A O 1
ATOM 2866 N N . GLY A 1 387 ? 16.316 4.938 -59.696 1.00 95.00 387 GLY A N 1
ATOM 2867 C CA . GLY A 1 387 ? 17.307 4.336 -60.593 1.00 95.00 387 GLY A CA 1
ATOM 2868 C C . GLY A 1 387 ? 17.568 2.852 -60.323 1.00 95.00 387 GLY A C 1
ATOM 2869 O O . GLY A 1 387 ? 16.657 2.110 -59.959 1.00 95.00 387 GLY A O 1
ATOM 2870 N N . ARG A 1 388 ? 18.809 2.403 -60.542 1.00 95.38 388 ARG A N 1
ATOM 2871 C CA . ARG A 1 388 ? 19.218 0.993 -60.428 1.00 95.38 388 ARG A CA 1
ATOM 2872 C C . ARG A 1 388 ? 20.573 0.818 -59.743 1.00 95.38 388 ARG A C 1
ATOM 2874 O O . ARG A 1 388 ? 21.360 1.756 -59.662 1.00 95.38 388 ARG A O 1
ATOM 2881 N N . ALA A 1 389 ? 20.847 -0.403 -59.284 1.00 95.25 389 ALA A N 1
ATOM 2882 C CA . ALA A 1 389 ? 22.167 -0.808 -58.803 1.00 95.25 389 ALA A CA 1
ATOM 2883 C C . ALA A 1 389 ? 23.152 -0.998 -59.976 1.00 95.25 389 ALA A C 1
ATOM 2885 O O . ALA A 1 389 ? 22.771 -0.884 -61.149 1.00 95.25 389 ALA A O 1
ATOM 2886 N N . PHE A 1 390 ? 24.421 -1.277 -59.670 1.00 96.06 390 PHE A N 1
ATOM 2887 C CA . PHE A 1 390 ? 25.429 -1.526 -60.700 1.00 96.06 390 PHE A CA 1
ATOM 2888 C C . PHE A 1 390 ? 25.173 -2.857 -61.412 1.00 96.06 390 PHE A C 1
ATOM 2890 O O . PHE A 1 390 ? 24.782 -3.835 -60.782 1.00 96.06 390 PHE A O 1
ATOM 2897 N N . GLU A 1 391 ? 25.429 -2.912 -62.712 1.00 94.88 391 GLU A N 1
ATOM 2898 C CA . GLU A 1 391 ? 25.435 -4.169 -63.464 1.00 94.88 391 GLU A CA 1
ATOM 2899 C C . GLU A 1 391 ? 26.774 -4.905 -63.270 1.00 94.88 391 GLU A C 1
ATOM 2901 O O . GLU A 1 391 ? 27.818 -4.283 -63.054 1.00 94.88 391 GLU A O 1
ATOM 2906 N N . ASP A 1 392 ? 26.794 -6.231 -63.409 1.00 89.88 392 ASP A N 1
ATOM 2907 C CA . ASP A 1 392 ? 28.024 -7.021 -63.224 1.00 89.88 392 ASP A CA 1
ATOM 2908 C C . ASP A 1 392 ? 29.141 -6.608 -64.197 1.00 89.88 392 ASP A C 1
ATOM 2910 O O . ASP A 1 392 ? 30.314 -6.510 -63.821 1.00 89.88 392 ASP A O 1
ATOM 2914 N N . ALA A 1 393 ? 28.775 -6.278 -65.440 1.00 90.62 393 ALA A N 1
ATOM 2915 C CA . ALA A 1 393 ? 29.706 -5.750 -66.435 1.00 90.62 393 ALA A CA 1
ATOM 2916 C C . ALA A 1 393 ? 30.299 -4.391 -66.013 1.00 90.62 393 ALA A C 1
ATOM 2918 O O . ALA A 1 393 ? 31.465 -4.105 -66.298 1.00 90.62 393 ALA A O 1
ATOM 2919 N N . GLU A 1 394 ? 29.534 -3.565 -65.292 1.00 93.00 394 GLU A N 1
ATOM 2920 C CA . GLU A 1 394 ? 29.982 -2.268 -64.775 1.00 93.00 394 GLU A CA 1
ATOM 2921 C C . GLU A 1 394 ? 30.952 -2.433 -63.599 1.00 93.00 394 GLU A C 1
ATOM 2923 O O . GLU A 1 394 ? 31.979 -1.744 -63.541 1.00 93.00 394 GLU A O 1
ATOM 2928 N N . LEU A 1 395 ? 30.661 -3.385 -62.705 1.00 87.94 395 LEU A N 1
ATOM 2929 C CA . LEU A 1 395 ? 31.512 -3.744 -61.570 1.00 87.94 395 LEU A CA 1
ATOM 2930 C C . LEU A 1 395 ? 32.870 -4.295 -62.025 1.00 87.94 395 LEU A C 1
ATOM 2932 O O . LEU A 1 395 ? 33.908 -3.906 -61.479 1.00 87.94 395 LEU A O 1
ATOM 2936 N N . GLN A 1 396 ? 32.895 -5.143 -63.055 1.00 85.19 396 GLN A N 1
ATOM 2937 C CA . GLN A 1 396 ? 34.132 -5.723 -63.590 1.00 85.19 396 GLN A CA 1
ATOM 2938 C C . GLN A 1 396 ? 34.897 -4.754 -64.509 1.00 85.19 396 GLN A C 1
ATOM 2940 O O . GLN A 1 396 ? 36.127 -4.678 -64.453 1.00 85.19 396 GLN A O 1
ATOM 2945 N N . GLY A 1 397 ? 34.185 -3.974 -65.328 1.00 85.06 397 GLY A N 1
ATOM 2946 C CA . GLY A 1 397 ? 34.745 -3.154 -66.407 1.00 85.06 397 GLY A CA 1
ATOM 2947 C C . GLY A 1 397 ? 35.285 -1.777 -66.007 1.00 85.06 397 GLY A C 1
ATOM 2948 O O . GLY A 1 397 ? 35.707 -1.016 -66.877 1.00 85.06 397 GLY A O 1
ATOM 2949 N N . SER A 1 398 ? 35.289 -1.422 -64.716 1.00 86.12 398 SER A N 1
ATOM 2950 C CA . SER A 1 398 ? 35.589 -0.052 -64.252 1.00 86.12 398 SER A CA 1
ATOM 2951 C C . SER A 1 398 ? 34.703 1.002 -64.930 1.00 86.12 398 SER A C 1
ATOM 2953 O O . SER A 1 398 ? 35.188 2.059 -65.363 1.00 86.12 398 SER A O 1
ATOM 2955 N N . ALA A 1 399 ? 33.409 0.696 -65.068 1.00 92.00 399 ALA A N 1
ATOM 2956 C CA . ALA A 1 399 ? 32.458 1.605 -65.687 1.00 92.00 399 ALA A CA 1
ATOM 2957 C C . ALA A 1 399 ? 32.337 2.903 -64.882 1.00 92.00 399 ALA A C 1
ATOM 2959 O O . ALA A 1 399 ? 32.393 2.932 -63.650 1.00 92.00 399 ALA A O 1
ATOM 2960 N N . LYS A 1 400 ? 32.179 4.014 -65.597 1.00 94.38 400 LYS A N 1
ATOM 2961 C CA . LYS A 1 400 ? 32.102 5.354 -65.013 1.00 94.38 400 LYS A CA 1
ATOM 2962 C C . LYS A 1 400 ? 30.666 5.663 -64.595 1.00 94.38 400 LYS A C 1
ATOM 2964 O O . LYS A 1 400 ? 30.053 6.576 -65.139 1.00 94.38 400 LYS A O 1
ATOM 2969 N N . VAL A 1 401 ? 30.142 4.879 -63.661 1.00 96.56 401 VAL A N 1
ATOM 2970 C CA . VAL A 1 401 ? 28.794 5.028 -63.102 1.00 96.56 401 VAL A CA 1
ATOM 2971 C C . VAL A 1 401 ? 28.857 5.250 -61.595 1.00 96.56 401 VAL A C 1
ATOM 2973 O O . VAL A 1 401 ? 29.820 4.826 -60.954 1.00 96.56 401 VAL A O 1
ATOM 2976 N N . ALA A 1 402 ? 27.861 5.936 -61.040 1.00 96.94 402 ALA A N 1
ATOM 2977 C CA . ALA A 1 402 ? 27.792 6.283 -59.627 1.00 96.94 402 ALA A CA 1
ATOM 2978 C C . ALA A 1 402 ? 26.370 6.157 -59.066 1.00 96.94 402 ALA A C 1
ATOM 2980 O O . ALA A 1 402 ? 25.393 6.419 -59.769 1.00 96.94 402 ALA A O 1
ATOM 2981 N N . LEU A 1 403 ? 26.277 5.825 -57.781 1.00 97.62 403 LEU A N 1
ATOM 2982 C CA . LEU A 1 403 ? 25.084 6.040 -56.963 1.00 97.62 403 LEU A CA 1
ATOM 2983 C C . LEU A 1 403 ? 25.355 7.212 -56.025 1.00 97.62 403 LEU A C 1
ATOM 2985 O O . LEU A 1 403 ? 26.483 7.373 -55.560 1.00 97.62 403 LEU A O 1
ATOM 2989 N N . ILE A 1 404 ? 24.348 8.018 -55.721 1.00 97.06 404 ILE A N 1
ATOM 2990 C CA . ILE A 1 404 ? 24.499 9.161 -54.811 1.00 97.06 404 ILE A CA 1
ATOM 2991 C C . ILE A 1 404 ? 23.501 9.084 -53.662 1.00 97.06 404 ILE A C 1
ATOM 2993 O O . ILE A 1 404 ? 22.392 8.578 -53.825 1.00 97.06 404 ILE A O 1
ATOM 2997 N N . GLY A 1 405 ? 23.897 9.570 -52.491 1.00 96.06 405 GLY A N 1
ATOM 2998 C CA . GLY A 1 405 ? 22.974 9.798 -51.387 1.00 96.06 405 GLY A CA 1
ATOM 2999 C C . GLY A 1 405 ? 22.117 11.045 -51.608 1.00 96.06 405 GLY A C 1
ATOM 3000 O O . GLY A 1 405 ? 22.397 11.870 -52.483 1.00 96.06 405 GLY A O 1
ATOM 3001 N N . ILE A 1 406 ? 21.048 11.177 -50.820 1.00 94.50 406 ILE A N 1
ATOM 3002 C CA . ILE A 1 406 ? 20.065 12.255 -50.999 1.00 94.50 406 ILE A CA 1
ATOM 3003 C C . ILE A 1 406 ? 20.684 13.633 -50.770 1.00 94.50 406 ILE A C 1
ATOM 3005 O O . ILE A 1 406 ? 20.366 14.546 -51.525 1.00 94.50 406 ILE A O 1
ATOM 3009 N N . THR A 1 407 ? 21.592 13.791 -49.805 1.00 94.62 407 THR A N 1
ATOM 3010 C CA . THR A 1 407 ? 22.265 15.078 -49.568 1.00 94.62 407 THR A CA 1
ATOM 3011 C C . THR A 1 407 ? 23.066 15.502 -50.794 1.00 94.62 407 THR A C 1
ATOM 3013 O O . THR A 1 407 ? 22.915 16.618 -51.276 1.00 94.62 407 THR A O 1
ATOM 3016 N N . VAL A 1 408 ? 23.842 14.587 -51.384 1.00 95.31 408 VAL A N 1
ATOM 3017 C CA . VAL A 1 408 ? 24.614 14.878 -52.604 1.00 95.31 408 VAL A CA 1
ATOM 3018 C C . VAL A 1 408 ? 23.696 15.198 -53.787 1.00 95.31 408 VAL A C 1
ATOM 3020 O O . VAL A 1 408 ? 24.010 16.089 -54.574 1.00 95.31 408 VAL A O 1
ATOM 3023 N N . ALA A 1 409 ? 22.562 14.502 -53.915 1.00 95.06 409 ALA A N 1
ATOM 3024 C CA . ALA A 1 409 ? 21.569 14.794 -54.947 1.00 95.06 409 ALA A CA 1
ATOM 3025 C C . ALA A 1 409 ? 20.980 16.206 -54.788 1.00 95.06 409 ALA A C 1
ATOM 3027 O O . ALA A 1 409 ? 20.947 16.964 -55.755 1.00 95.06 409 ALA A O 1
ATOM 3028 N N . GLN A 1 410 ? 20.587 16.577 -53.567 1.00 93.88 410 GLN A N 1
ATOM 3029 C CA . GLN A 1 410 ? 20.008 17.884 -53.255 1.00 93.88 410 GLN A CA 1
ATOM 3030 C C . GLN A 1 410 ? 21.014 19.025 -53.460 1.00 93.88 410 GLN A C 1
ATOM 3032 O O . GLN A 1 410 ? 20.683 20.014 -54.106 1.00 93.88 410 GLN A O 1
ATOM 3037 N N . GLU A 1 411 ? 22.250 18.880 -52.981 1.00 95.00 411 GLU A N 1
ATOM 3038 C CA . GLU A 1 411 ? 23.276 19.929 -53.086 1.00 95.00 411 GLU A CA 1
ATOM 3039 C C . GLU A 1 411 ? 23.765 20.150 -54.528 1.00 95.00 411 GLU A C 1
ATOM 3041 O O . GLU A 1 411 ? 24.098 21.271 -54.915 1.00 95.00 411 GLU A O 1
ATOM 3046 N N . LEU A 1 412 ? 23.810 19.097 -55.355 1.00 93.62 412 LEU A N 1
ATOM 3047 C CA . LEU A 1 412 ? 24.295 19.204 -56.738 1.00 93.62 412 LEU A CA 1
ATOM 3048 C C . LEU A 1 412 ? 23.198 19.500 -57.769 1.00 93.62 412 LEU A C 1
ATOM 3050 O O . LEU A 1 412 ? 23.498 20.118 -58.793 1.00 93.62 412 LEU A O 1
ATOM 3054 N N . PHE A 1 413 ? 21.958 19.061 -57.533 1.00 94.12 413 PHE A N 1
ATOM 3055 C CA . PHE A 1 413 ? 20.871 19.132 -58.519 1.00 94.12 413 PHE A CA 1
ATOM 3056 C C . PHE A 1 413 ? 19.605 19.843 -58.019 1.00 94.12 413 PHE A C 1
ATOM 3058 O O . PHE A 1 413 ? 18.731 20.149 -58.831 1.00 94.12 413 PHE A O 1
ATOM 3065 N N . GLY A 1 414 ? 19.494 20.162 -56.725 1.00 91.06 414 GLY A N 1
ATOM 3066 C CA . GLY A 1 414 ? 18.278 20.734 -56.145 1.00 91.06 414 GLY A CA 1
ATOM 3067 C C . GLY A 1 414 ? 17.088 19.786 -56.307 1.00 91.06 414 GLY A C 1
ATOM 3068 O O . GLY A 1 414 ? 17.155 18.628 -55.901 1.00 91.06 414 GLY A O 1
ATOM 3069 N N . ASP A 1 415 ? 16.018 20.276 -56.936 1.00 89.12 415 ASP A N 1
ATOM 3070 C CA . ASP A 1 415 ? 14.815 19.490 -57.252 1.00 89.12 415 ASP A CA 1
ATOM 3071 C C . ASP A 1 415 ? 14.888 18.777 -58.619 1.00 89.12 415 ASP A C 1
ATOM 3073 O O . ASP A 1 415 ? 13.935 18.107 -59.021 1.00 89.12 415 ASP A O 1
ATOM 3077 N N . ALA A 1 416 ? 15.982 18.934 -59.375 1.00 91.69 416 ALA A N 1
ATOM 3078 C CA . ALA A 1 416 ? 16.136 18.281 -60.673 1.00 91.69 416 ALA A CA 1
ATOM 3079 C C . ALA A 1 416 ? 16.489 16.792 -60.521 1.00 91.69 416 ALA A C 1
ATOM 3081 O O . ALA A 1 416 ? 17.246 16.416 -59.628 1.00 91.69 416 ALA A O 1
ATOM 3082 N N . ASP A 1 417 ? 15.985 15.951 -61.432 1.00 92.88 417 ASP A N 1
ATOM 3083 C CA . ASP A 1 417 ? 16.267 14.511 -61.427 1.00 92.88 417 ASP A CA 1
ATOM 3084 C C . ASP A 1 417 ? 17.752 14.243 -61.739 1.00 92.88 417 ASP A C 1
ATOM 3086 O O . ASP A 1 417 ? 18.205 14.562 -62.845 1.00 92.88 417 ASP A O 1
ATOM 3090 N N . PRO A 1 418 ? 18.532 13.675 -60.799 1.00 93.88 418 PRO A N 1
ATOM 3091 C CA . PRO A 1 418 ? 19.954 13.431 -60.998 1.00 93.88 418 PRO A CA 1
ATOM 3092 C C . PRO A 1 418 ? 20.243 12.206 -61.880 1.00 93.88 418 PRO A C 1
ATOM 3094 O O . PRO A 1 418 ? 21.394 12.020 -62.280 1.00 93.88 418 PRO A O 1
ATOM 3097 N N . ILE A 1 419 ? 19.252 11.352 -62.166 1.00 95.75 419 ILE A N 1
ATOM 3098 C CA . ILE A 1 419 ? 19.450 10.128 -62.949 1.00 95.75 419 ILE A CA 1
ATOM 3099 C C . ILE A 1 419 ? 19.902 10.468 -64.373 1.00 95.75 419 ILE A C 1
ATOM 3101 O O . ILE A 1 419 ? 19.482 11.445 -64.985 1.00 95.75 419 ILE A O 1
ATOM 3105 N N . ASP A 1 420 ? 20.823 9.658 -64.887 1.00 94.62 420 ASP A N 1
ATOM 3106 C CA . ASP A 1 420 ? 21.469 9.795 -66.188 1.00 94.62 420 ASP A CA 1
ATOM 3107 C C . ASP A 1 420 ? 22.337 11.049 -66.390 1.00 94.62 420 ASP A C 1
ATOM 3109 O O . ASP A 1 420 ? 23.015 11.159 -67.419 1.00 94.62 420 ASP A O 1
ATOM 3113 N N . GLN A 1 421 ? 22.415 11.942 -65.401 1.00 94.88 421 GLN A N 1
ATOM 3114 C CA . GLN A 1 421 ? 23.277 13.116 -65.460 1.00 94.88 421 GLN A CA 1
ATOM 3115 C C . GLN A 1 421 ? 24.751 12.760 -65.229 1.00 94.88 421 GLN A C 1
ATOM 3117 O O . GLN A 1 421 ? 25.105 11.806 -64.528 1.00 94.88 421 GLN A O 1
ATOM 3122 N N . LEU A 1 422 ? 25.639 13.552 -65.835 1.00 94.38 422 LEU A N 1
ATOM 3123 C CA . LEU A 1 422 ? 27.084 13.420 -65.676 1.00 94.38 422 LEU A CA 1
ATOM 3124 C C . LEU A 1 422 ? 27.586 14.347 -64.570 1.00 94.38 422 LEU A C 1
ATOM 3126 O O . LEU A 1 422 ? 27.392 15.560 -64.624 1.00 94.38 422 LEU A O 1
ATOM 3130 N N . VAL A 1 423 ? 28.326 13.780 -63.623 1.00 95.44 423 VAL A N 1
ATOM 3131 C CA . VAL A 1 423 ? 29.067 14.525 -62.602 1.00 95.44 423 VAL A CA 1
ATOM 3132 C C . VAL A 1 423 ? 30.550 14.267 -62.731 1.00 95.44 423 VAL A C 1
ATOM 3134 O O . VAL A 1 423 ? 30.995 13.190 -63.123 1.00 95.44 423 VAL A O 1
ATOM 3137 N N . ARG A 1 424 ? 31.356 15.265 -62.392 1.00 94.56 424 ARG A N 1
ATOM 3138 C CA . ARG A 1 424 ? 32.807 15.144 -62.406 1.00 94.56 424 ARG A CA 1
ATOM 3139 C C . ARG A 1 424 ? 33.317 14.935 -60.990 1.00 94.56 424 ARG A C 1
ATOM 3141 O O . ARG A 1 424 ? 33.267 15.841 -60.165 1.00 94.56 424 ARG A O 1
ATOM 3148 N N . VAL A 1 425 ? 33.865 13.752 -60.740 1.00 92.75 425 VAL A N 1
ATOM 3149 C CA . VAL A 1 425 ? 34.524 13.388 -59.484 1.00 92.75 425 VAL A CA 1
ATOM 3150 C C . VAL A 1 425 ? 36.029 13.568 -59.675 1.00 92.75 425 VAL A C 1
ATOM 3152 O O . VAL A 1 425 ? 36.660 12.815 -60.420 1.00 92.75 425 VAL A O 1
ATOM 3155 N N . ARG A 1 426 ? 36.627 14.593 -59.052 1.00 86.50 426 ARG A N 1
ATOM 3156 C CA . ARG A 1 426 ? 37.992 15.062 -59.383 1.00 86.50 426 ARG A CA 1
ATOM 3157 C C . ARG A 1 426 ? 38.141 15.367 -60.883 1.00 86.50 426 ARG A C 1
ATOM 3159 O O . ARG A 1 426 ? 37.632 16.377 -61.355 1.00 86.50 426 ARG A O 1
ATOM 3166 N N . THR A 1 427 ? 38.828 14.521 -61.645 1.00 83.44 427 THR A N 1
ATOM 3167 C CA . THR A 1 427 ? 39.024 14.651 -63.102 1.00 83.44 427 THR A CA 1
ATOM 3168 C C . THR A 1 427 ? 38.219 13.625 -63.904 1.00 83.44 427 THR A C 1
ATOM 3170 O O . THR A 1 427 ? 38.274 13.627 -65.131 1.00 83.44 427 THR A O 1
ATOM 3173 N N . VAL A 1 428 ? 37.462 12.749 -63.237 1.00 89.75 428 VAL A N 1
ATOM 3174 C CA . VAL A 1 428 ? 36.777 11.611 -63.858 1.00 89.75 428 VAL A CA 1
ATOM 3175 C C . VAL A 1 428 ? 35.286 11.932 -64.010 1.00 89.75 428 VAL A C 1
ATOM 3177 O O . VAL A 1 428 ? 34.610 12.108 -62.997 1.00 89.75 428 VAL A O 1
ATOM 3180 N N . PRO A 1 429 ? 34.747 12.013 -65.240 1.00 93.81 429 PRO A N 1
ATOM 3181 C CA . PRO A 1 429 ? 33.307 12.128 -65.445 1.00 93.81 429 PRO A CA 1
ATOM 3182 C C . PRO A 1 429 ? 32.643 10.777 -65.169 1.00 93.81 429 PRO A C 1
ATOM 3184 O O . PRO A 1 429 ? 33.095 9.761 -65.699 1.00 93.81 429 PRO A O 1
ATOM 3187 N N . VAL A 1 430 ? 31.591 10.763 -64.357 1.00 95.88 430 VAL A N 1
ATOM 3188 C CA . VAL A 1 430 ? 30.788 9.582 -64.024 1.00 95.88 430 VAL A CA 1
ATOM 3189 C C . VAL A 1 430 ? 29.306 9.892 -64.207 1.00 95.88 430 VAL A C 1
ATOM 3191 O O . VAL A 1 430 ? 28.865 11.012 -63.964 1.00 95.88 430 VAL A O 1
ATOM 3194 N N . LYS A 1 431 ? 28.545 8.903 -64.663 1.00 97.06 431 LYS A N 1
ATOM 3195 C CA . LYS A 1 431 ? 27.103 8.990 -64.879 1.00 97.06 431 LYS A CA 1
ATOM 3196 C C . LYS A 1 431 ? 26.358 8.504 -63.640 1.00 97.06 431 LYS A C 1
ATOM 3198 O O . LYS A 1 431 ? 26.676 7.435 -63.125 1.00 97.06 431 LYS A O 1
ATOM 3203 N N . ILE A 1 432 ? 25.377 9.255 -63.163 1.00 97.56 432 ILE A N 1
ATOM 3204 C CA . ILE A 1 432 ? 24.547 8.824 -62.036 1.00 97.56 432 ILE A CA 1
ATOM 3205 C C . ILE A 1 432 ? 23.512 7.819 -62.543 1.00 97.56 432 ILE A C 1
ATOM 3207 O O . ILE A 1 432 ? 22.778 8.104 -63.486 1.00 97.56 432 ILE A O 1
ATOM 3211 N N . VAL A 1 433 ? 23.465 6.638 -61.930 1.00 97.31 433 VAL A N 1
ATOM 3212 C CA . VAL A 1 433 ? 22.532 5.555 -62.304 1.00 97.31 433 VAL A CA 1
ATOM 3213 C C . VAL A 1 433 ? 21.506 5.247 -61.215 1.00 97.31 433 VAL A C 1
ATOM 3215 O O . VAL A 1 433 ? 20.548 4.520 -61.467 1.00 97.31 433 VAL A O 1
ATOM 3218 N N . GLY A 1 434 ? 21.668 5.822 -60.021 1.00 96.56 434 GLY A N 1
ATOM 3219 C CA . GLY A 1 434 ? 20.742 5.629 -58.913 1.00 96.56 434 GLY A CA 1
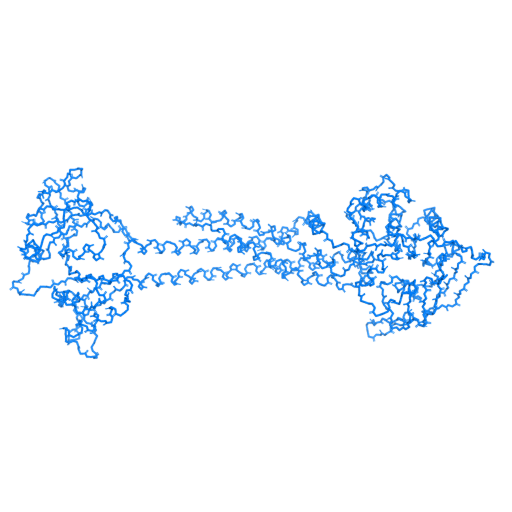ATOM 3220 C C . GLY A 1 434 ? 20.947 6.606 -57.760 1.00 96.56 434 GLY A C 1
ATOM 3221 O O . GLY A 1 434 ? 22.030 7.167 -57.573 1.00 96.56 434 GLY A O 1
ATOM 3222 N N . VAL A 1 435 ? 19.886 6.786 -56.979 1.00 96.75 435 VAL A N 1
ATOM 3223 C CA . VAL A 1 435 ? 19.859 7.589 -55.753 1.00 96.75 435 VAL A CA 1
ATOM 3224 C C . VAL A 1 435 ? 19.491 6.676 -54.594 1.00 96.75 435 VAL A C 1
ATOM 3226 O O . VAL A 1 435 ? 18.513 5.935 -54.671 1.00 96.75 435 VAL A O 1
ATOM 3229 N N . LEU A 1 436 ? 20.272 6.716 -53.522 1.00 95.69 436 LEU A N 1
ATOM 3230 C CA . LEU A 1 436 ? 20.043 5.936 -52.309 1.00 95.69 436 LEU A CA 1
ATOM 3231 C C . LEU A 1 436 ? 18.872 6.513 -51.497 1.00 95.69 436 LEU A C 1
ATOM 3233 O O . LEU A 1 436 ? 18.617 7.714 -51.531 1.00 95.69 436 LEU A O 1
ATOM 3237 N N . SER A 1 437 ? 18.150 5.671 -50.754 1.00 93.44 437 SER A N 1
ATOM 3238 C CA . SER A 1 437 ? 17.079 6.124 -49.855 1.00 93.44 437 SER A CA 1
ATOM 3239 C C . SER A 1 437 ? 17.616 6.965 -48.694 1.00 93.44 437 SER A C 1
ATOM 3241 O O . SER A 1 437 ? 18.774 6.830 -48.308 1.00 93.44 437 SER A O 1
ATOM 3243 N N . ARG A 1 438 ? 16.769 7.795 -48.076 1.00 90.69 438 ARG A N 1
ATOM 3244 C CA . ARG A 1 438 ? 17.169 8.635 -46.934 1.00 90.69 438 ARG A CA 1
ATOM 3245 C C . ARG A 1 438 ? 17.545 7.764 -45.730 1.00 90.69 438 ARG A C 1
ATOM 3247 O O . ARG A 1 438 ? 16.709 6.978 -45.287 1.00 90.69 438 ARG A O 1
ATOM 3254 N N . LYS A 1 439 ? 18.746 7.937 -45.174 1.00 83.75 439 LYS A N 1
ATOM 3255 C CA . LYS A 1 439 ? 19.155 7.415 -43.856 1.00 83.75 439 LYS A CA 1
ATOM 3256 C C . LYS A 1 439 ? 19.247 8.509 -42.794 1.00 83.75 439 LYS A C 1
ATOM 3258 O O . LYS A 1 439 ? 19.046 8.215 -41.618 1.00 83.75 439 LYS A O 1
ATOM 3263 N N . GLY A 1 440 ? 19.499 9.757 -43.186 1.00 81.88 440 GLY A N 1
ATOM 3264 C CA . GLY A 1 440 ? 19.643 10.885 -42.270 1.00 81.88 440 GLY A CA 1
ATOM 3265 C C . GLY A 1 440 ? 20.913 10.824 -41.415 1.00 81.88 440 GLY A C 1
ATOM 3266 O O . GLY A 1 440 ? 21.876 10.120 -41.719 1.00 81.88 440 GLY A O 1
ATOM 3267 N N . GLN A 1 441 ? 20.931 11.587 -40.322 1.00 78.88 441 GLN A N 1
ATOM 3268 C CA . GLN A 1 441 ? 22.102 11.691 -39.451 1.00 78.88 441 GLN A CA 1
ATOM 3269 C C . GLN A 1 441 ? 22.195 10.520 -38.469 1.00 78.88 441 GLN A C 1
ATOM 3271 O O . GLN A 1 441 ? 21.191 10.063 -37.923 1.00 78.88 441 GLN A O 1
ATOM 3276 N N . ASN A 1 442 ? 23.415 10.051 -38.207 1.00 71.62 442 ASN A N 1
ATOM 3277 C CA . ASN A 1 442 ? 23.659 9.103 -37.121 1.00 71.62 442 ASN A CA 1
ATOM 3278 C C . ASN A 1 442 ? 23.649 9.804 -35.746 1.00 71.62 442 ASN A C 1
ATOM 3280 O O . ASN A 1 442 ? 23.618 11.030 -35.646 1.00 71.62 442 ASN A O 1
ATOM 3284 N N . SER A 1 443 ? 23.743 9.030 -34.661 1.00 58.16 443 SER A N 1
ATOM 3285 C CA . SER A 1 443 ? 23.754 9.543 -33.278 1.00 58.16 443 SER A CA 1
ATOM 3286 C C . SER A 1 443 ? 24.896 10.520 -32.948 1.00 58.16 443 SER A C 1
ATOM 3288 O O . SER A 1 443 ? 24.864 11.144 -31.891 1.00 58.16 443 SER A O 1
ATOM 3290 N N . MET A 1 444 ? 25.905 10.655 -33.816 1.00 68.31 444 MET A N 1
ATOM 3291 C CA . MET A 1 444 ? 27.006 11.619 -33.688 1.00 68.31 444 MET A CA 1
ATOM 3292 C C . MET A 1 444 ? 26.784 12.884 -34.537 1.00 68.31 444 MET A C 1
ATOM 3294 O O . MET A 1 444 ? 27.693 13.701 -34.661 1.00 68.31 444 MET A O 1
ATOM 3298 N N . GLY A 1 445 ? 25.599 13.046 -35.135 1.00 72.75 445 GLY A N 1
ATOM 3299 C CA . GLY A 1 445 ? 25.261 14.175 -36.005 1.00 72.75 445 GLY A CA 1
ATOM 3300 C C . GLY A 1 445 ? 25.924 14.119 -37.382 1.00 72.75 445 GLY A C 1
ATOM 3301 O O . GLY A 1 445 ? 25.851 15.088 -38.133 1.00 72.75 445 GLY A O 1
ATOM 3302 N N . GLN A 1 446 ? 26.578 13.007 -37.733 1.00 80.19 446 GLN A N 1
ATOM 3303 C CA . GLN A 1 446 ? 27.178 12.843 -39.051 1.00 80.19 446 GLN A CA 1
ATOM 3304 C C . GLN A 1 446 ? 26.093 12.453 -40.052 1.00 80.19 446 GLN A C 1
ATOM 3306 O O . GLN A 1 446 ? 25.381 11.468 -39.843 1.00 80.19 446 GLN A O 1
ATOM 3311 N N . ASP A 1 447 ? 26.001 13.208 -41.142 1.00 87.12 447 ASP A N 1
ATOM 3312 C CA . ASP A 1 447 ? 25.105 12.903 -42.248 1.00 87.12 447 ASP A CA 1
ATOM 3313 C C . ASP A 1 447 ? 25.533 11.606 -42.946 1.00 87.12 447 ASP A C 1
ATOM 3315 O O . ASP A 1 447 ? 26.658 11.494 -43.440 1.00 87.12 447 ASP A O 1
ATOM 3319 N N . GLN A 1 448 ? 24.652 10.603 -42.943 1.00 89.12 448 GLN A N 1
ATOM 3320 C CA . GLN A 1 448 ? 24.902 9.345 -43.640 1.00 89.12 448 GLN A CA 1
ATOM 3321 C C . GLN A 1 448 ? 24.551 9.437 -45.125 1.00 89.12 448 GLN A C 1
ATOM 3323 O O . GLN A 1 448 ? 25.037 8.610 -45.886 1.00 89.12 448 GLN A O 1
ATOM 3328 N N . ASP A 1 449 ? 23.768 10.435 -45.542 1.00 92.62 449 ASP A N 1
ATOM 3329 C CA . ASP A 1 449 ? 23.331 10.632 -46.926 1.00 92.62 449 ASP A CA 1
ATOM 3330 C C . ASP A 1 449 ? 24.344 11.453 -47.753 1.00 92.62 449 ASP A C 1
ATOM 3332 O O . ASP A 1 449 ? 24.208 11.559 -48.975 1.00 92.62 449 ASP A O 1
ATOM 3336 N N . ASP A 1 450 ? 25.391 11.995 -47.122 1.00 94.69 450 ASP A N 1
ATOM 3337 C CA . ASP A 1 450 ? 26.498 12.691 -47.791 1.00 94.69 450 ASP A CA 1
ATOM 3338 C C . ASP A 1 450 ? 27.553 11.703 -48.327 1.00 94.69 450 ASP A C 1
ATOM 3340 O O . ASP A 1 450 ? 28.681 11.581 -47.828 1.00 94.69 450 ASP A O 1
ATOM 3344 N N . ILE A 1 451 ? 27.150 10.947 -49.350 1.00 95.25 451 ILE A N 1
ATOM 3345 C CA . ILE A 1 451 ? 27.957 9.897 -49.970 1.00 95.25 451 ILE A CA 1
ATOM 3346 C C . ILE A 1 451 ? 27.788 9.847 -51.494 1.00 95.25 451 ILE A C 1
ATOM 3348 O O . ILE A 1 451 ? 26.695 10.021 -52.035 1.00 95.25 451 ILE A O 1
ATOM 3352 N N . LEU A 1 452 ? 28.872 9.503 -52.191 1.00 96.75 452 LEU A N 1
ATOM 3353 C CA . LEU A 1 452 ? 28.858 9.054 -53.582 1.00 96.75 452 LEU A CA 1
ATOM 3354 C C . LEU A 1 452 ? 29.502 7.666 -53.677 1.00 96.75 452 LEU A C 1
ATOM 3356 O O . LEU A 1 452 ? 30.646 7.468 -53.276 1.00 96.75 452 LEU A O 1
ATOM 3360 N N . VAL A 1 453 ? 28.785 6.690 -54.220 1.00 96.62 453 VAL A N 1
ATOM 3361 C CA . VAL A 1 453 ? 29.237 5.302 -54.355 1.00 96.62 453 VAL A CA 1
ATOM 3362 C C . VAL A 1 453 ? 29.637 5.024 -55.801 1.00 96.62 453 VAL A C 1
ATOM 3364 O O . VAL A 1 453 ? 28.896 5.321 -56.731 1.00 96.62 453 VAL A O 1
ATOM 3367 N N . LEU A 1 454 ? 30.809 4.428 -55.992 1.00 95.69 454 LEU A N 1
ATOM 3368 C CA . LEU A 1 454 ? 31.349 3.971 -57.269 1.00 95.69 454 LEU A CA 1
ATOM 3369 C C . LEU A 1 454 ? 31.629 2.466 -57.209 1.00 95.69 454 LEU A C 1
ATOM 3371 O O . LEU A 1 454 ? 31.961 1.955 -56.131 1.00 95.69 454 LEU A O 1
ATOM 3375 N N . PRO A 1 455 ? 31.644 1.775 -58.362 1.00 95.56 455 PRO A N 1
ATOM 3376 C CA . PRO A 1 455 ? 32.254 0.459 -58.454 1.00 95.56 455 PRO A CA 1
ATOM 3377 C C . PRO A 1 455 ? 33.684 0.482 -57.905 1.00 95.56 455 PRO A C 1
ATOM 3379 O O . PRO A 1 455 ? 34.478 1.378 -58.222 1.00 95.56 455 PRO A O 1
ATOM 3382 N N . ILE A 1 456 ? 34.038 -0.513 -57.093 1.00 91.56 456 ILE A N 1
ATOM 3383 C CA . ILE A 1 456 ? 35.362 -0.601 -56.460 1.00 91.56 456 ILE A CA 1
ATOM 3384 C C . ILE A 1 456 ? 36.509 -0.590 -57.482 1.00 91.56 456 ILE A C 1
ATOM 3386 O O . ILE A 1 456 ? 37.545 0.041 -57.258 1.00 91.56 456 ILE A O 1
ATOM 3390 N N . SER A 1 457 ? 36.291 -1.201 -58.649 1.00 90.06 457 SER A N 1
ATOM 3391 C CA . SER A 1 457 ? 37.221 -1.199 -59.778 1.00 90.06 457 SER A CA 1
ATOM 3392 C C . SER A 1 457 ? 37.439 0.213 -60.336 1.00 90.06 457 SER A C 1
ATOM 3394 O O . SER A 1 457 ? 38.585 0.625 -60.538 1.00 90.06 457 SER A O 1
ATOM 3396 N N . THR A 1 458 ? 36.369 0.997 -60.497 1.00 91.00 458 THR A N 1
ATOM 3397 C CA . THR A 1 458 ? 36.412 2.402 -60.929 1.00 91.00 458 THR A CA 1
ATOM 3398 C C . THR A 1 458 ? 37.139 3.272 -59.914 1.00 91.00 458 THR A C 1
ATOM 3400 O O . THR A 1 458 ? 38.040 4.027 -60.285 1.00 91.00 458 THR A O 1
ATOM 3403 N N . TYR A 1 459 ? 36.812 3.130 -58.629 1.00 90.62 459 TYR A N 1
ATOM 3404 C CA . TYR A 1 459 ? 37.481 3.849 -57.549 1.00 90.62 459 TYR A CA 1
ATOM 3405 C C . TYR A 1 459 ? 38.997 3.588 -57.550 1.00 90.62 459 TYR A C 1
ATOM 3407 O O . TYR A 1 459 ? 39.801 4.527 -57.581 1.00 90.62 459 TYR A O 1
ATOM 3415 N N . ARG A 1 460 ? 39.395 2.311 -57.587 1.00 87.88 460 ARG A N 1
ATOM 3416 C CA . ARG A 1 460 ? 40.800 1.883 -57.567 1.00 87.88 460 ARG A CA 1
ATOM 3417 C C . ARG A 1 460 ? 41.564 2.389 -58.789 1.00 87.88 460 ARG A C 1
ATOM 3419 O O . ARG A 1 460 ? 42.610 3.015 -58.646 1.00 87.88 460 ARG A O 1
ATOM 3426 N N . ASN A 1 461 ? 41.027 2.146 -59.983 1.00 86.12 461 ASN A N 1
ATOM 3427 C CA . ASN A 1 461 ? 41.735 2.390 -61.239 1.00 86.12 461 ASN A CA 1
ATOM 3428 C C . ASN A 1 461 ? 41.743 3.871 -61.652 1.00 86.12 461 ASN A C 1
ATOM 3430 O O . ASN A 1 461 ? 42.564 4.264 -62.480 1.00 86.12 461 ASN A O 1
ATOM 3434 N N . ARG A 1 462 ? 40.817 4.694 -61.136 1.00 84.50 462 ARG A N 1
ATOM 3435 C CA . ARG A 1 462 ? 40.633 6.081 -61.602 1.00 84.50 462 ARG A CA 1
ATOM 3436 C C . ARG A 1 462 ? 40.798 7.151 -60.523 1.00 84.50 462 ARG A C 1
ATOM 3438 O O . ARG A 1 462 ? 41.133 8.275 -60.881 1.00 84.50 462 ARG A O 1
ATOM 3445 N N . LEU A 1 463 ? 40.586 6.843 -59.238 1.00 82.56 463 LEU A N 1
ATOM 3446 C CA . LEU A 1 463 ? 40.638 7.846 -58.160 1.00 82.56 463 LEU A CA 1
ATOM 3447 C C . LEU A 1 463 ? 41.795 7.660 -57.172 1.00 82.56 463 LEU A C 1
ATOM 3449 O O . LEU A 1 463 ? 42.338 8.659 -56.701 1.00 82.56 463 LEU A O 1
ATOM 3453 N N . GLN A 1 464 ? 42.177 6.424 -56.840 1.00 77.00 464 GLN A N 1
ATOM 3454 C CA . GLN A 1 464 ? 43.143 6.150 -55.764 1.00 77.00 464 GLN A CA 1
ATOM 3455 C C . GLN A 1 464 ? 44.615 6.430 -56.140 1.00 77.00 464 GLN A C 1
ATOM 3457 O O . GLN A 1 464 ? 45.455 6.519 -55.250 1.00 77.00 464 GLN A O 1
ATOM 3462 N N . GLY A 1 465 ? 44.930 6.629 -57.428 1.00 62.12 465 GLY A N 1
ATOM 3463 C CA . GLY A 1 465 ? 46.203 7.215 -57.887 1.00 62.12 465 GLY A CA 1
ATOM 3464 C C . GLY A 1 465 ? 47.489 6.476 -57.475 1.00 62.12 465 GLY A C 1
ATOM 3465 O O . GLY A 1 465 ? 48.527 7.115 -57.330 1.00 62.12 465 GLY A O 1
ATOM 3466 N N . GLY A 1 466 ? 47.434 5.159 -57.249 1.00 57.88 466 GLY A N 1
ATOM 3467 C CA . GLY A 1 466 ? 48.581 4.346 -56.822 1.00 57.88 466 GLY A CA 1
ATOM 3468 C C . GLY A 1 466 ? 49.355 3.698 -57.978 1.00 57.88 466 GLY A C 1
ATOM 3469 O O . GLY A 1 466 ? 48.803 3.470 -59.051 1.00 57.88 466 GLY A O 1
ATOM 3470 N N . SER A 1 467 ? 50.633 3.378 -57.731 1.00 44.91 467 SER A N 1
ATOM 3471 C CA . SER A 1 467 ? 51.518 2.642 -58.651 1.00 44.91 467 SER A CA 1
ATOM 3472 C C . SER A 1 467 ? 50.844 1.355 -59.169 1.00 44.91 467 SER A C 1
ATOM 3474 O O . SER A 1 467 ? 50.206 0.672 -58.361 1.00 44.91 467 SER A O 1
ATOM 3476 N N . PRO A 1 468 ? 50.967 1.003 -60.466 1.00 45.06 468 PRO A N 1
ATOM 3477 C CA . PRO A 1 468 ? 50.371 -0.197 -61.054 1.00 45.06 468 PRO A CA 1
ATOM 3478 C C . PRO A 1 468 ? 51.035 -1.460 -60.486 1.00 45.06 468 PRO A C 1
ATOM 3480 O O . PRO A 1 468 ? 51.946 -2.039 -61.067 1.00 45.06 468 PRO A O 1
ATOM 3483 N N . GLY A 1 469 ? 50.585 -1.871 -59.305 1.00 51.81 469 GLY A N 1
ATOM 3484 C CA . GLY A 1 469 ? 50.881 -3.152 -58.682 1.00 51.81 469 GLY A CA 1
ATOM 3485 C C . GLY A 1 469 ? 49.571 -3.889 -58.431 1.00 51.81 469 GLY A C 1
ATOM 3486 O O . GLY A 1 469 ? 48.642 -3.315 -57.872 1.00 51.81 469 GLY A O 1
ATOM 3487 N N . ASN A 1 470 ? 49.511 -5.157 -58.838 1.00 55.34 470 ASN A N 1
ATOM 3488 C CA . ASN A 1 470 ? 48.345 -6.058 -58.888 1.00 55.34 470 ASN A CA 1
ATOM 3489 C C . ASN A 1 470 ? 47.545 -6.276 -57.581 1.00 55.34 470 ASN A C 1
ATOM 3491 O O . ASN A 1 470 ? 46.678 -7.144 -57.543 1.00 55.34 470 ASN A O 1
ATOM 3495 N N . VAL A 1 471 ? 47.803 -5.546 -56.495 1.00 65.50 471 VAL A N 1
ATOM 3496 C CA . VAL A 1 471 ? 47.174 -5.822 -55.198 1.00 65.50 471 VAL A CA 1
ATOM 3497 C C . VAL A 1 471 ? 45.892 -5.002 -55.045 1.00 65.50 471 VAL A C 1
ATOM 3499 O O . VAL A 1 471 ? 45.932 -3.795 -54.803 1.00 65.50 471 VAL A O 1
ATOM 3502 N N . LYS A 1 472 ? 44.746 -5.679 -55.158 1.00 83.12 472 LYS A N 1
ATOM 3503 C CA . LYS A 1 472 ? 43.385 -5.134 -55.013 1.00 83.12 472 LYS A CA 1
ATOM 3504 C C . LYS A 1 472 ? 43.048 -4.792 -53.549 1.00 83.12 472 LYS A C 1
ATOM 3506 O O . LYS A 1 472 ? 42.216 -5.448 -52.931 1.00 83.12 472 LYS A O 1
ATOM 3511 N N . ARG A 1 473 ? 43.763 -3.827 -52.957 1.00 85.62 473 ARG A N 1
ATOM 3512 C CA . ARG A 1 473 ? 43.663 -3.483 -51.524 1.00 85.62 473 ARG A CA 1
ATOM 3513 C C . ARG A 1 473 ? 42.376 -2.744 -51.175 1.00 85.62 473 ARG A C 1
ATOM 3515 O O . ARG A 1 473 ? 41.936 -1.873 -51.925 1.00 85.62 473 ARG A O 1
ATOM 3522 N N . VAL A 1 474 ? 41.862 -3.014 -49.977 1.00 88.06 474 VAL A N 1
ATOM 3523 C CA . VAL A 1 474 ? 40.640 -2.397 -49.445 1.00 88.06 474 VAL A CA 1
ATOM 3524 C C . VAL A 1 474 ? 40.878 -1.743 -48.086 1.00 88.06 474 VAL A C 1
ATOM 3526 O O . VAL A 1 474 ? 41.835 -2.065 -47.375 1.00 88.06 474 VAL A O 1
ATOM 3529 N N . TRP A 1 475 ? 40.031 -0.771 -47.740 1.00 86.06 475 TRP A N 1
ATOM 3530 C CA . TRP A 1 475 ? 40.067 -0.107 -46.435 1.00 86.06 475 TRP A CA 1
ATOM 3531 C C . TRP A 1 475 ? 39.346 -0.921 -45.360 1.00 86.06 475 TRP A C 1
ATOM 3533 O O . TRP A 1 475 ? 39.817 -0.954 -44.229 1.00 86.06 475 TRP A O 1
ATOM 3543 N N . ALA A 1 476 ? 38.227 -1.559 -45.697 1.00 91.38 476 ALA A N 1
ATOM 3544 C CA . ALA A 1 476 ? 37.485 -2.434 -44.794 1.00 91.38 476 ALA A CA 1
ATOM 3545 C C . ALA A 1 476 ? 36.600 -3.407 -45.571 1.00 91.38 476 ALA A C 1
ATOM 3547 O O . ALA A 1 476 ? 36.270 -3.153 -46.732 1.00 91.38 476 ALA A O 1
ATOM 3548 N N . ILE A 1 477 ? 36.150 -4.464 -44.903 1.00 93.44 477 ILE A N 1
ATOM 3549 C CA . ILE A 1 477 ? 35.135 -5.386 -45.422 1.00 93.44 477 ILE A CA 1
ATOM 3550 C C . ILE A 1 477 ? 33.916 -5.294 -44.503 1.00 93.44 477 ILE A C 1
ATOM 3552 O O . ILE A 1 477 ? 34.039 -5.471 -43.291 1.00 93.44 477 ILE A O 1
ATOM 3556 N N . ASN A 1 478 ? 32.753 -4.962 -45.066 1.00 92.50 478 ASN A N 1
ATOM 3557 C CA . ASN A 1 478 ? 31.485 -4.958 -44.336 1.00 92.50 478 ASN A CA 1
ATOM 3558 C C . ASN A 1 478 ? 30.855 -6.335 -44.514 1.00 92.50 478 ASN A C 1
ATOM 3560 O O . ASN A 1 478 ? 30.532 -6.712 -45.636 1.00 92.50 478 ASN A O 1
ATOM 3564 N N . VAL A 1 479 ? 30.698 -7.074 -43.427 1.00 93.56 479 VAL A N 1
ATOM 3565 C CA . VAL A 1 479 ? 30.172 -8.436 -43.443 1.00 93.56 479 VAL A CA 1
ATOM 3566 C C . VAL A 1 479 ? 28.786 -8.428 -42.823 1.00 93.56 479 VAL A C 1
ATOM 3568 O O . VAL A 1 479 ? 28.618 -7.927 -41.713 1.00 93.56 479 VAL A O 1
ATOM 3571 N N . LYS A 1 480 ? 27.804 -8.986 -43.529 1.00 91.88 480 LYS A N 1
ATOM 3572 C CA . LYS A 1 480 ? 26.471 -9.249 -42.986 1.00 91.88 480 LYS A CA 1
ATOM 3573 C C . LYS A 1 480 ? 26.330 -10.737 -42.720 1.00 91.88 480 LYS A C 1
ATOM 3575 O O . LYS A 1 480 ? 26.542 -11.550 -43.620 1.00 91.88 480 LYS A O 1
ATOM 3580 N N . VAL A 1 481 ? 25.969 -11.077 -41.492 1.00 91.88 481 VAL A N 1
ATOM 3581 C CA . VAL A 1 481 ? 25.680 -12.453 -41.079 1.00 91.88 481 VAL A CA 1
ATOM 3582 C C . VAL A 1 481 ? 24.213 -12.764 -41.376 1.00 91.88 481 VAL A C 1
ATOM 3584 O O . VAL A 1 481 ? 23.345 -11.900 -41.221 1.00 91.88 481 VAL A O 1
ATOM 3587 N N . ARG A 1 482 ? 23.938 -13.988 -41.842 1.00 90.50 482 ARG A N 1
ATOM 3588 C CA . ARG A 1 482 ? 22.581 -14.454 -42.164 1.00 90.50 482 ARG A CA 1
ATOM 3589 C C . ARG A 1 482 ? 21.681 -14.385 -40.933 1.00 90.50 482 ARG A C 1
ATOM 3591 O O . ARG A 1 482 ? 22.111 -14.657 -39.813 1.00 90.50 482 ARG A O 1
ATOM 3598 N N . GLU A 1 483 ? 20.408 -14.074 -41.152 1.00 84.81 483 GLU A N 1
ATOM 3599 C CA . GLU A 1 483 ? 19.411 -14.089 -40.081 1.00 84.81 483 GLU A CA 1
ATOM 3600 C C . GLU A 1 483 ? 19.346 -15.462 -39.390 1.00 84.81 483 GLU A C 1
ATOM 3602 O O . GLU A 1 483 ? 19.347 -16.509 -40.039 1.00 84.81 483 GLU A O 1
ATOM 3607 N N . GLY A 1 484 ? 19.311 -15.452 -38.054 1.00 82.62 484 GLY A N 1
ATOM 3608 C CA . GLY A 1 484 ? 19.256 -16.658 -37.223 1.00 82.62 484 GLY A CA 1
ATOM 3609 C C . GLY A 1 484 ? 20.596 -17.369 -36.990 1.00 82.62 484 GLY A C 1
ATOM 3610 O O . GLY A 1 484 ? 20.625 -18.318 -36.210 1.00 82.62 484 GLY A O 1
ATOM 3611 N N . GLN A 1 485 ? 21.694 -16.926 -37.614 1.00 88.50 485 GLN A N 1
ATOM 3612 C CA . GLN A 1 485 ? 23.040 -17.448 -37.345 1.00 88.50 485 GLN A CA 1
ATOM 3613 C C . GLN A 1 485 ? 23.711 -16.712 -36.177 1.00 88.50 485 GLN A C 1
ATOM 3615 O O . GLN A 1 485 ? 23.400 -15.558 -35.882 1.00 88.50 485 GLN A O 1
ATOM 3620 N N . SER A 1 486 ? 24.649 -17.382 -35.501 1.00 87.31 486 SER A N 1
ATOM 3621 C CA . SER A 1 486 ? 25.396 -16.785 -34.388 1.00 87.31 486 SER A CA 1
ATOM 3622 C C . SER A 1 486 ? 26.483 -15.836 -34.897 1.00 87.31 486 SER A C 1
ATOM 3624 O O . SER A 1 486 ? 27.383 -16.250 -35.628 1.00 87.31 486 SER A O 1
ATOM 3626 N N . MET A 1 487 ? 26.443 -14.576 -34.450 1.00 85.88 487 MET A N 1
ATOM 3627 C CA . MET A 1 487 ? 27.495 -13.585 -34.725 1.00 85.88 487 MET A CA 1
ATOM 3628 C C . MET A 1 487 ? 28.855 -14.018 -34.169 1.00 85.88 487 MET A C 1
ATOM 3630 O O . MET A 1 487 ? 29.873 -13.775 -34.807 1.00 85.88 487 MET A O 1
ATOM 3634 N N . GLN A 1 488 ? 28.871 -14.684 -33.011 1.00 88.56 488 GLN A N 1
ATOM 3635 C CA . GLN A 1 488 ? 30.105 -15.131 -32.365 1.00 88.56 488 GLN A CA 1
ATOM 3636 C C . GLN A 1 488 ? 30.799 -16.232 -33.179 1.00 88.56 488 GLN A C 1
ATOM 3638 O O . GLN A 1 488 ? 32.002 -16.170 -33.403 1.00 88.56 488 GLN A O 1
ATOM 3643 N N . VAL A 1 489 ? 30.025 -17.195 -33.693 1.00 90.81 489 VAL A N 1
ATOM 3644 C CA . VAL A 1 489 ? 30.554 -18.263 -34.559 1.00 90.81 489 VAL A CA 1
ATOM 3645 C C . VAL A 1 489 ? 31.064 -17.680 -35.878 1.00 90.81 489 VAL A C 1
ATOM 3647 O O . VAL A 1 489 ? 32.155 -18.020 -36.326 1.00 90.81 489 VAL A O 1
ATOM 3650 N N . ALA A 1 490 ? 30.318 -16.742 -36.471 1.00 91.56 490 ALA A N 1
ATOM 3651 C CA . ALA A 1 490 ? 30.760 -16.043 -37.674 1.00 91.56 490 ALA A CA 1
ATOM 3652 C C . ALA A 1 490 ? 32.066 -15.259 -37.439 1.00 91.56 490 ALA A C 1
ATOM 3654 O O . ALA A 1 490 ? 32.945 -15.260 -38.299 1.00 91.56 490 ALA A O 1
ATOM 3655 N N . GLU A 1 491 ? 32.216 -14.603 -36.284 1.00 91.56 491 GLU A N 1
ATOM 3656 C CA . GLU A 1 491 ? 33.448 -13.903 -35.913 1.00 91.56 491 GLU A CA 1
ATOM 3657 C C . GLU A 1 491 ? 34.639 -14.860 -35.797 1.00 91.56 491 GLU A C 1
ATOM 3659 O O . GLU A 1 491 ? 35.695 -14.585 -36.371 1.00 91.56 491 GLU A O 1
ATOM 3664 N N . GLU A 1 492 ? 34.476 -15.981 -35.092 1.00 92.50 492 GLU A N 1
ATOM 3665 C CA . GLU A 1 492 ? 35.519 -16.997 -34.919 1.00 92.50 492 GLU A CA 1
ATOM 3666 C C . GLU A 1 492 ? 35.958 -17.585 -36.268 1.00 92.50 492 GLU A C 1
ATOM 3668 O O . GLU A 1 492 ? 37.152 -17.575 -36.578 1.00 92.50 492 GLU A O 1
ATOM 3673 N N . ASN A 1 493 ? 35.003 -17.976 -37.117 1.00 94.75 493 ASN A N 1
ATOM 3674 C CA . ASN A 1 493 ? 35.282 -18.537 -38.442 1.00 94.75 493 ASN A CA 1
ATOM 3675 C C . ASN A 1 493 ? 35.974 -17.522 -39.367 1.00 94.75 493 ASN A C 1
ATOM 3677 O O . ASN A 1 493 ? 36.933 -17.854 -40.067 1.00 94.75 493 ASN A O 1
ATOM 3681 N N . ILE A 1 494 ? 35.537 -16.256 -39.355 1.00 93.56 494 ILE A N 1
ATOM 3682 C CA . ILE A 1 494 ? 36.180 -15.186 -40.136 1.00 93.56 494 ILE A CA 1
ATOM 3683 C C . ILE A 1 494 ? 37.596 -14.926 -39.632 1.00 93.56 494 ILE A C 1
ATOM 3685 O O . ILE A 1 494 ? 38.514 -14.720 -40.432 1.00 93.56 494 ILE A O 1
ATOM 3689 N N . ARG A 1 495 ? 37.791 -14.937 -38.311 1.00 92.56 495 ARG A N 1
ATOM 3690 C CA . ARG A 1 495 ? 39.107 -14.761 -37.701 1.00 92.56 495 ARG A CA 1
ATOM 3691 C C . ARG A 1 495 ? 40.049 -15.891 -38.105 1.00 92.56 495 ARG A C 1
ATOM 3693 O O . ARG A 1 495 ? 41.173 -15.608 -38.516 1.00 92.56 495 ARG A O 1
ATOM 3700 N N . GLU A 1 496 ? 39.603 -17.140 -38.033 1.00 92.31 496 GLU A N 1
ATOM 3701 C CA . GLU A 1 496 ? 40.397 -18.305 -38.425 1.00 92.31 496 GLU A CA 1
ATOM 3702 C C . GLU A 1 496 ? 40.782 -18.252 -39.910 1.00 92.31 496 GLU A C 1
ATOM 3704 O O . GLU A 1 496 ? 41.971 -18.326 -40.242 1.00 92.31 496 GLU A O 1
ATOM 3709 N N . LEU A 1 497 ? 39.809 -17.991 -40.790 1.00 93.81 497 LEU A N 1
ATOM 3710 C CA . LEU A 1 497 ? 40.025 -17.850 -42.231 1.00 93.81 497 LEU A CA 1
ATOM 3711 C C . LEU A 1 497 ? 41.068 -16.768 -42.555 1.00 93.81 497 LEU A C 1
ATOM 3713 O O . LEU A 1 497 ? 42.009 -16.993 -43.323 1.00 93.81 497 LEU A O 1
ATOM 3717 N N . LEU A 1 498 ? 40.937 -15.580 -41.959 1.00 90.94 498 LEU A N 1
ATOM 3718 C CA . LEU A 1 498 ? 41.867 -14.478 -42.206 1.00 90.94 498 LEU A CA 1
ATOM 3719 C C . LEU A 1 498 ? 43.255 -14.744 -41.611 1.00 90.94 498 LEU A C 1
ATOM 3721 O O . LEU A 1 498 ? 44.256 -14.400 -42.245 1.00 90.94 498 LEU A O 1
ATOM 3725 N N . ARG A 1 499 ? 43.357 -15.395 -40.442 1.00 88.94 499 ARG A N 1
ATOM 3726 C CA . ARG A 1 499 ? 44.650 -15.820 -39.874 1.00 88.94 499 ARG A CA 1
ATOM 3727 C C . ARG A 1 499 ? 45.354 -16.821 -40.788 1.00 88.94 499 ARG A C 1
ATOM 3729 O O . ARG A 1 499 ? 46.558 -16.674 -41.020 1.00 88.94 499 ARG A O 1
ATOM 3736 N N . GLN A 1 500 ? 44.616 -17.772 -41.362 1.00 89.75 500 GLN A N 1
ATOM 3737 C CA . GLN A 1 500 ? 45.142 -18.735 -42.330 1.00 89.75 500 GLN A CA 1
ATOM 3738 C C . GLN A 1 500 ? 45.633 -18.035 -43.604 1.00 89.75 500 GLN A C 1
ATOM 3740 O O . GLN A 1 500 ? 46.776 -18.243 -44.024 1.00 89.75 500 GLN A O 1
ATOM 3745 N N . ARG A 1 501 ? 44.820 -17.147 -44.194 1.00 89.00 501 ARG A N 1
ATOM 3746 C CA . ARG A 1 501 ? 45.180 -16.408 -45.419 1.00 89.00 501 ARG A CA 1
ATOM 3747 C C . ARG A 1 501 ? 46.371 -15.473 -45.218 1.00 89.00 501 ARG A C 1
ATOM 3749 O O . ARG A 1 501 ? 47.254 -15.402 -46.073 1.00 89.00 501 ARG A O 1
ATOM 3756 N N . PHE A 1 502 ? 46.446 -14.793 -44.076 1.00 86.38 502 PHE A N 1
ATOM 3757 C CA . PHE A 1 502 ? 47.558 -13.897 -43.745 1.00 86.38 502 PHE A CA 1
ATOM 3758 C C . PHE A 1 502 ? 48.784 -14.608 -43.172 1.00 86.38 502 PHE A C 1
ATOM 3760 O O . PHE A 1 502 ? 49.793 -13.938 -42.927 1.00 86.38 502 PHE A O 1
ATOM 3767 N N . LYS A 1 503 ? 48.725 -15.938 -43.009 1.00 85.81 503 LYS A N 1
ATOM 3768 C CA . LYS A 1 503 ? 49.798 -16.773 -42.451 1.00 85.81 503 LYS A CA 1
ATOM 3769 C C . LYS A 1 503 ? 50.277 -16.238 -41.096 1.00 85.81 503 LYS A C 1
ATOM 3771 O O . LYS A 1 503 ? 51.475 -16.076 -40.872 1.00 85.81 503 LYS A O 1
ATOM 3776 N N . VAL A 1 504 ? 49.326 -15.894 -40.225 1.00 82.00 504 VAL A N 1
ATOM 3777 C CA . VAL A 1 504 ? 49.601 -15.398 -38.869 1.00 82.00 504 VAL A CA 1
ATOM 3778 C C . VAL A 1 504 ? 50.029 -16.577 -37.997 1.00 82.00 504 VAL A C 1
ATOM 3780 O O . VAL A 1 504 ? 49.323 -17.580 -37.918 1.00 82.00 504 VAL A O 1
ATOM 3783 N N . GLU A 1 505 ? 51.190 -16.475 -37.349 1.00 78.69 505 GLU A N 1
ATOM 3784 C CA . GLU A 1 505 ? 51.670 -17.501 -36.416 1.00 78.69 505 GLU A CA 1
ATOM 3785 C C . GLU A 1 505 ? 50.696 -17.679 -35.241 1.00 78.69 505 GLU A C 1
ATOM 3787 O O . GLU A 1 505 ? 50.062 -16.723 -34.799 1.00 78.69 505 GLU A O 1
ATOM 3792 N N . ALA A 1 506 ? 50.597 -18.889 -34.684 1.00 73.88 506 ALA A N 1
ATOM 3793 C CA . ALA A 1 506 ? 49.644 -19.198 -33.611 1.00 73.88 506 ALA A CA 1
ATOM 3794 C C . ALA A 1 506 ? 49.787 -18.289 -32.369 1.00 73.88 506 ALA A C 1
ATOM 3796 O O . ALA A 1 506 ? 48.791 -17.986 -31.724 1.00 73.88 506 ALA A O 1
ATOM 3797 N N . SER A 1 507 ? 51.003 -17.811 -32.071 1.00 71.06 507 SER A N 1
ATOM 3798 C CA . SER A 1 507 ? 51.296 -16.922 -30.934 1.00 71.06 507 SER A CA 1
ATOM 3799 C C . SER A 1 507 ? 51.275 -15.424 -31.279 1.00 71.06 507 SER A C 1
ATOM 3801 O O . SER A 1 507 ? 51.524 -14.603 -30.397 1.00 71.06 507 SER A O 1
ATOM 3803 N N . ALA A 1 508 ? 51.050 -15.054 -32.542 1.00 75.38 508 ALA A N 1
ATOM 3804 C CA . ALA A 1 508 ? 51.058 -13.661 -32.973 1.00 75.38 508 ALA A CA 1
ATOM 3805 C C . ALA A 1 508 ? 49.664 -13.021 -32.865 1.00 75.38 508 ALA A C 1
ATOM 3807 O O . ALA A 1 508 ? 48.638 -13.674 -33.101 1.00 75.38 508 ALA A O 1
ATOM 3808 N N . ASP A 1 509 ? 49.657 -11.724 -32.545 1.00 75.94 509 ASP A N 1
ATOM 3809 C CA . ASP A 1 509 ? 48.455 -10.892 -32.536 1.00 75.94 509 ASP A CA 1
ATOM 3810 C C . ASP A 1 509 ? 47.847 -10.778 -33.942 1.00 75.94 509 ASP A C 1
ATOM 3812 O O . ASP A 1 509 ? 48.555 -10.774 -34.958 1.00 75.94 509 ASP A O 1
ATOM 3816 N N . ASP A 1 510 ? 46.520 -10.648 -34.001 1.00 78.62 510 ASP A N 1
ATOM 3817 C CA . ASP A 1 510 ? 45.796 -10.464 -35.256 1.00 78.62 510 ASP A CA 1
ATOM 3818 C C . ASP A 1 510 ? 46.233 -9.165 -35.954 1.00 78.62 510 ASP A C 1
ATOM 3820 O O . ASP A 1 510 ? 46.256 -8.077 -35.377 1.00 78.62 510 ASP A O 1
ATOM 3824 N N . THR A 1 511 ? 46.528 -9.251 -37.254 1.00 76.88 511 THR A N 1
ATOM 3825 C CA . THR A 1 511 ? 46.846 -8.070 -38.079 1.00 76.88 511 THR A CA 1
ATOM 3826 C C . THR A 1 511 ? 45.596 -7.347 -38.585 1.00 76.88 511 THR A C 1
ATOM 3828 O O . THR A 1 511 ? 45.680 -6.510 -39.485 1.00 76.88 511 THR A O 1
ATOM 3831 N N . PHE A 1 512 ? 44.425 -7.708 -38.071 1.00 85.44 512 PHE A N 1
ATOM 3832 C CA . PHE A 1 512 ? 43.117 -7.157 -38.396 1.00 85.44 512 PHE A CA 1
ATOM 3833 C C . PHE A 1 512 ? 42.278 -7.091 -37.122 1.00 85.44 512 PHE A C 1
ATOM 3835 O O . PHE A 1 512 ? 42.593 -7.723 -36.119 1.00 85.44 512 PHE A O 1
ATOM 3842 N N . THR A 1 513 ? 41.214 -6.300 -37.158 1.00 87.31 513 THR A N 1
ATOM 3843 C CA . THR A 1 513 ? 40.250 -6.227 -36.059 1.00 87.31 513 THR A CA 1
ATOM 3844 C C . THR A 1 513 ? 38.859 -6.464 -36.607 1.00 87.31 513 THR A C 1
ATOM 3846 O O . THR A 1 513 ? 38.484 -5.874 -37.624 1.00 87.31 513 THR A O 1
ATOM 3849 N N . LEU A 1 514 ? 38.117 -7.335 -35.934 1.00 88.69 514 LEU A N 1
ATOM 3850 C CA . LEU A 1 514 ? 36.696 -7.547 -36.151 1.00 88.69 514 LEU A CA 1
ATOM 3851 C C . LEU A 1 514 ? 35.953 -6.668 -35.149 1.00 88.69 514 LEU A C 1
ATOM 3853 O O . LEU A 1 514 ? 36.298 -6.637 -33.969 1.00 88.69 514 LEU A O 1
ATOM 3857 N N . ARG A 1 515 ? 35.004 -5.869 -35.632 1.00 85.50 515 ARG A N 1
ATOM 3858 C CA . ARG A 1 515 ? 34.136 -5.055 -34.778 1.00 85.50 515 ARG A CA 1
ATOM 3859 C C . ARG A 1 515 ? 32.695 -5.468 -34.995 1.00 85.50 515 ARG A C 1
ATOM 3861 O O . ARG A 1 515 ? 32.148 -5.211 -36.070 1.00 85.50 515 ARG A O 1
ATOM 3868 N N . ASN A 1 516 ? 32.103 -6.061 -33.968 1.00 81.56 516 ASN A N 1
ATOM 3869 C CA . ASN A 1 516 ? 30.682 -6.340 -33.899 1.00 81.56 516 ASN A CA 1
ATOM 3870 C C . ASN A 1 516 ? 29.960 -5.121 -33.311 1.00 81.56 516 ASN A C 1
ATOM 3872 O O . ASN A 1 516 ? 30.266 -4.662 -32.210 1.00 81.56 516 ASN A O 1
ATOM 3876 N N . LEU A 1 517 ? 29.013 -4.559 -34.059 1.00 70.88 517 LEU A N 1
ATOM 3877 C CA . LEU A 1 517 ? 28.259 -3.402 -33.586 1.00 70.88 517 LEU A CA 1
ATOM 3878 C C . LEU A 1 517 ? 27.261 -3.786 -32.478 1.00 70.88 517 LEU A C 1
ATOM 3880 O O . LEU A 1 517 ? 26.935 -2.941 -31.647 1.00 70.88 517 LEU A O 1
ATOM 3884 N N . SER A 1 518 ? 26.845 -5.054 -32.418 1.00 70.50 518 SER A N 1
ATOM 3885 C CA . SER A 1 518 ? 25.908 -5.575 -31.418 1.00 70.50 518 SER A CA 1
ATOM 3886 C C . SER A 1 518 ? 26.511 -5.623 -30.012 1.00 70.50 518 SER A C 1
ATOM 3888 O O . SER A 1 518 ? 25.826 -5.259 -29.065 1.00 70.50 518 SER A O 1
ATOM 3890 N N . GLU A 1 519 ? 27.807 -5.920 -29.861 1.00 73.38 519 GLU A N 1
ATOM 3891 C CA . GLU A 1 519 ? 28.489 -5.905 -28.549 1.00 73.38 519 GLU A CA 1
ATOM 3892 C C . GLU A 1 519 ? 28.494 -4.514 -27.897 1.00 73.38 519 GLU A C 1
ATOM 3894 O O . GLU A 1 519 ? 28.304 -4.371 -26.688 1.00 73.38 519 GLU A O 1
ATOM 3899 N N . ILE A 1 520 ? 28.688 -3.461 -28.700 1.00 72.88 520 ILE A N 1
ATOM 3900 C CA . ILE A 1 520 ? 28.658 -2.072 -28.216 1.00 72.88 520 ILE A CA 1
ATOM 3901 C C . ILE A 1 520 ? 27.255 -1.726 -27.701 1.00 72.88 520 ILE A C 1
ATOM 3903 O O . ILE A 1 520 ? 27.112 -1.020 -26.700 1.00 72.88 520 ILE A O 1
ATOM 3907 N N . LEU A 1 521 ? 26.223 -2.225 -28.381 1.00 71.06 521 LEU A N 1
ATOM 3908 C CA . LEU A 1 521 ? 24.826 -1.974 -28.044 1.00 71.06 521 LEU A CA 1
ATOM 3909 C C . LEU A 1 521 ? 24.398 -2.777 -26.805 1.00 71.06 521 LEU A C 1
ATOM 3911 O O . LEU A 1 521 ? 23.791 -2.208 -25.899 1.00 71.06 521 LEU A O 1
ATOM 3915 N N . GLU A 1 522 ? 24.802 -4.044 -26.697 1.00 76.25 522 GLU A N 1
ATOM 3916 C CA . GLU A 1 522 ? 24.590 -4.876 -25.505 1.00 76.25 522 GLU A CA 1
ATOM 3917 C C . GLU A 1 522 ? 25.267 -4.277 -24.263 1.00 76.25 522 GLU A C 1
ATOM 3919 O O . GLU A 1 522 ? 24.668 -4.226 -23.185 1.00 76.25 522 GLU A O 1
ATOM 3924 N N . ALA A 1 523 ? 26.487 -3.744 -24.401 1.00 79.62 523 ALA A N 1
ATOM 3925 C CA . ALA A 1 523 ? 27.174 -3.053 -23.311 1.00 79.62 523 ALA A CA 1
ATOM 3926 C C . ALA A 1 523 ? 26.417 -1.790 -22.847 1.00 79.62 523 ALA A C 1
ATOM 3928 O O . ALA A 1 523 ? 26.334 -1.518 -21.643 1.00 79.62 523 ALA A O 1
ATOM 3929 N N . GLN A 1 524 ? 25.825 -1.027 -23.776 1.00 77.44 524 GLN A N 1
ATOM 3930 C CA . GLN A 1 524 ? 24.978 0.124 -23.436 1.00 77.44 524 GLN A CA 1
ATOM 3931 C C . GLN A 1 524 ? 23.675 -0.295 -22.748 1.00 77.44 524 GLN A C 1
ATOM 3933 O O . GLN A 1 524 ? 23.280 0.330 -21.759 1.00 77.44 524 GLN A O 1
ATOM 3938 N N . GLU A 1 525 ? 23.028 -1.365 -23.215 1.00 79.25 525 GLU A N 1
ATOM 3939 C CA . GLU A 1 525 ? 21.825 -1.910 -22.582 1.00 79.25 525 GLU A CA 1
ATOM 3940 C C . GLU A 1 525 ? 22.119 -2.400 -21.157 1.00 79.25 525 GLU A C 1
ATOM 3942 O O . GLU A 1 525 ? 21.409 -2.037 -20.214 1.00 79.25 525 GLU A O 1
ATOM 3947 N N . ALA A 1 526 ? 23.210 -3.146 -20.962 1.00 83.62 526 ALA A N 1
ATOM 3948 C CA . ALA A 1 526 ? 23.648 -3.608 -19.648 1.00 83.62 526 ALA A CA 1
ATOM 3949 C C . ALA A 1 526 ? 23.925 -2.437 -18.686 1.00 83.62 526 ALA A C 1
ATOM 3951 O O . ALA A 1 526 ? 23.523 -2.473 -17.515 1.00 83.62 526 ALA A O 1
ATOM 3952 N N . SER A 1 527 ? 24.551 -1.365 -19.181 1.00 82.25 527 SER A N 1
ATOM 3953 C CA . SER A 1 527 ? 24.766 -0.132 -18.416 1.00 82.25 527 SER A CA 1
ATOM 3954 C C . SER A 1 527 ? 23.440 0.542 -18.036 1.00 82.25 527 SER A C 1
ATOM 3956 O O . SER A 1 527 ? 23.243 0.913 -16.874 1.00 82.25 527 SER A O 1
ATOM 3958 N N . SER A 1 528 ? 22.492 0.649 -18.976 1.00 80.88 528 SER A N 1
ATOM 3959 C CA . SER A 1 528 ? 21.154 1.214 -18.731 1.00 80.88 528 SER A CA 1
ATOM 3960 C C . SER A 1 528 ? 20.370 0.405 -17.689 1.00 80.88 528 SER A C 1
ATOM 3962 O O . SER A 1 528 ? 19.781 0.955 -16.748 1.00 80.88 528 SER A O 1
ATOM 3964 N N . ARG A 1 529 ? 20.432 -0.928 -17.780 1.00 83.94 529 ARG A N 1
ATOM 3965 C CA . ARG A 1 529 ? 19.807 -1.839 -16.816 1.00 83.94 529 ARG A CA 1
ATOM 3966 C C . ARG A 1 529 ? 20.407 -1.688 -15.421 1.00 83.94 529 ARG A C 1
ATOM 3968 O O . ARG A 1 529 ? 19.664 -1.646 -14.441 1.00 83.94 529 ARG A O 1
ATOM 3975 N N . THR A 1 530 ? 21.730 -1.569 -15.322 1.00 86.38 530 THR A N 1
ATOM 3976 C CA . THR A 1 530 ? 22.425 -1.371 -14.041 1.00 86.38 530 THR A CA 1
ATOM 3977 C C . THR A 1 530 ? 22.014 -0.051 -13.389 1.00 86.38 530 THR A C 1
ATOM 3979 O O . THR A 1 530 ? 21.662 -0.035 -12.210 1.00 86.38 530 THR A O 1
ATOM 3982 N N . MET A 1 531 ? 21.956 1.040 -14.161 1.00 83.50 531 MET A N 1
ATOM 3983 C CA . MET A 1 531 ? 21.452 2.332 -13.681 1.00 83.50 531 MET A CA 1
ATOM 3984 C C . MET A 1 531 ? 20.004 2.222 -13.179 1.00 83.50 531 MET A C 1
ATOM 3986 O O . MET A 1 531 ? 19.679 2.705 -12.094 1.00 83.50 531 MET A O 1
ATOM 3990 N N . THR A 1 532 ? 19.145 1.527 -13.928 1.00 82.69 532 THR A N 1
ATOM 3991 C CA . THR A 1 532 ? 17.740 1.307 -13.552 1.00 82.69 532 THR A CA 1
ATOM 3992 C C . THR A 1 532 ? 17.619 0.546 -12.228 1.00 82.69 532 THR A C 1
ATOM 3994 O O . THR A 1 532 ? 16.807 0.917 -11.382 1.00 82.69 532 THR A O 1
ATOM 3997 N N . LEU A 1 533 ? 18.443 -0.485 -12.010 1.00 85.62 533 LEU A N 1
ATOM 3998 C CA . LEU A 1 533 ? 18.462 -1.245 -10.755 1.00 85.62 533 LEU A CA 1
ATOM 3999 C C . LEU A 1 533 ? 18.929 -0.398 -9.566 1.00 85.62 533 LEU A C 1
ATOM 4001 O O . LEU A 1 533 ? 18.324 -0.474 -8.497 1.00 85.62 533 LEU A O 1
ATOM 4005 N N . LEU A 1 534 ? 19.966 0.425 -9.745 1.00 88.69 534 LEU A N 1
ATOM 4006 C CA . LEU A 1 534 ? 20.449 1.331 -8.698 1.00 88.69 534 LEU A CA 1
ATOM 4007 C C . LEU A 1 534 ? 19.369 2.338 -8.293 1.00 88.69 534 LEU A C 1
ATOM 4009 O O . LEU A 1 534 ? 19.088 2.500 -7.106 1.00 88.69 534 LEU A O 1
ATOM 4013 N N . LEU A 1 535 ? 18.714 2.965 -9.272 1.00 83.75 535 LEU A N 1
ATOM 4014 C CA . LEU A 1 535 ? 17.607 3.887 -9.025 1.00 83.75 535 LEU A CA 1
ATOM 4015 C C . LEU A 1 535 ? 16.437 3.180 -8.320 1.00 83.75 535 LEU A C 1
ATOM 4017 O O . LEU A 1 535 ? 15.944 3.662 -7.300 1.00 83.75 535 LEU A O 1
ATOM 4021 N N . ALA A 1 536 ? 16.050 1.990 -8.786 1.00 83.19 536 ALA A N 1
ATOM 4022 C CA . ALA A 1 536 ? 15.008 1.193 -8.143 1.00 83.19 536 ALA A CA 1
ATOM 4023 C C . ALA A 1 536 ? 15.346 0.848 -6.679 1.00 83.19 536 ALA A C 1
ATOM 4025 O O . ALA A 1 536 ? 14.458 0.887 -5.826 1.00 83.19 536 ALA A O 1
ATOM 4026 N N . ALA A 1 537 ? 16.615 0.566 -6.364 1.00 87.69 537 ALA A N 1
ATOM 4027 C CA . ALA A 1 537 ? 17.059 0.316 -4.994 1.00 87.69 537 ALA A CA 1
ATOM 4028 C C . ALA A 1 537 ? 16.899 1.557 -4.098 1.00 87.69 537 ALA A C 1
ATOM 4030 O O . ALA A 1 537 ? 16.365 1.444 -2.994 1.00 87.69 537 ALA A O 1
ATOM 4031 N N . VAL A 1 538 ? 17.284 2.747 -4.580 1.00 86.88 538 VAL A N 1
ATOM 4032 C CA . VAL A 1 538 ? 17.093 4.009 -3.837 1.00 86.88 538 VAL A CA 1
ATOM 4033 C C . VAL A 1 538 ? 15.608 4.276 -3.588 1.00 86.88 538 VAL A C 1
ATOM 4035 O O . VAL A 1 538 ? 15.216 4.559 -2.455 1.00 86.88 538 VAL A O 1
ATOM 4038 N N . ALA A 1 539 ? 14.767 4.118 -4.612 1.00 85.38 539 ALA A N 1
ATOM 4039 C CA . ALA A 1 539 ? 13.324 4.288 -4.470 1.00 85.38 539 ALA A CA 1
ATOM 4040 C C . ALA A 1 539 ? 12.712 3.279 -3.479 1.00 85.38 539 ALA A C 1
ATOM 4042 O O . ALA A 1 539 ? 11.854 3.637 -2.668 1.00 85.38 539 ALA A O 1
ATOM 4043 N N . GLY A 1 540 ? 13.197 2.032 -3.491 1.00 86.19 540 GLY A N 1
ATOM 4044 C CA . GLY A 1 540 ? 12.815 0.999 -2.529 1.00 86.19 540 GLY A CA 1
ATOM 4045 C C . GLY A 1 540 ? 13.147 1.379 -1.083 1.00 86.19 540 GLY A C 1
ATOM 4046 O O . GLY A 1 540 ? 12.304 1.216 -0.199 1.00 86.19 540 GLY A O 1
ATOM 4047 N N . ILE A 1 541 ? 14.330 1.954 -0.837 1.00 89.06 541 ILE A N 1
ATOM 4048 C CA . ILE A 1 541 ? 14.726 2.453 0.491 1.00 89.06 541 ILE A CA 1
ATOM 4049 C C . ILE A 1 541 ? 13.800 3.591 0.945 1.00 89.06 541 ILE A C 1
ATOM 4051 O O . ILE A 1 541 ? 13.322 3.569 2.080 1.00 89.06 541 ILE A O 1
ATOM 4055 N N . SER A 1 542 ? 13.488 4.556 0.072 1.00 86.75 542 SER A N 1
ATOM 4056 C CA . SER A 1 542 ? 12.557 5.649 0.400 1.00 86.75 542 SER A CA 1
ATOM 4057 C C . SER A 1 542 ? 11.180 5.128 0.817 1.00 86.75 542 SER A C 1
ATOM 4059 O O . SER A 1 542 ? 10.567 5.635 1.758 1.00 86.75 542 SER A O 1
ATOM 4061 N N . LEU A 1 543 ? 10.710 4.073 0.156 1.00 85.25 543 LEU A N 1
ATOM 4062 C CA . LEU A 1 543 ? 9.417 3.466 0.439 1.00 85.25 543 LEU A CA 1
ATOM 4063 C C . LEU A 1 543 ? 9.413 2.680 1.759 1.00 85.25 543 LEU A C 1
ATOM 4065 O O . LEU A 1 543 ? 8.428 2.719 2.496 1.00 85.25 543 LEU A O 1
ATOM 4069 N N . LEU A 1 544 ? 10.534 2.040 2.104 1.00 88.69 544 LEU A N 1
ATOM 4070 C CA . LEU A 1 544 ? 10.733 1.383 3.398 1.00 88.69 544 LEU A CA 1
ATOM 4071 C C . LEU A 1 544 ? 10.692 2.397 4.551 1.00 88.69 544 LEU A C 1
ATOM 4073 O O . LEU A 1 544 ? 10.012 2.158 5.549 1.00 88.69 544 LEU A O 1
ATOM 4077 N N . ILE A 1 545 ? 11.344 3.554 4.395 1.00 89.12 545 ILE A N 1
ATOM 4078 C CA . ILE A 1 545 ? 11.287 4.656 5.372 1.00 89.12 545 ILE A CA 1
ATOM 4079 C C . ILE A 1 545 ? 9.840 5.141 5.551 1.00 89.12 545 ILE A C 1
ATOM 4081 O O . ILE A 1 545 ? 9.381 5.312 6.683 1.00 89.12 545 ILE A O 1
ATOM 4085 N N . GLY A 1 546 ? 9.089 5.289 4.452 1.00 87.81 546 GLY A N 1
ATOM 4086 C CA . GLY A 1 546 ? 7.658 5.607 4.503 1.00 87.81 546 GLY A CA 1
ATOM 4087 C C . GLY A 1 546 ? 6.833 4.557 5.254 1.00 87.81 546 GLY A C 1
ATOM 4088 O O . GLY A 1 546 ? 5.985 4.905 6.077 1.00 87.81 546 GLY A O 1
ATOM 4089 N N . GLY A 1 547 ? 7.129 3.273 5.042 1.00 91.06 547 GLY A N 1
ATOM 4090 C CA . GLY A 1 547 ? 6.510 2.163 5.765 1.00 91.06 547 GLY A CA 1
ATOM 4091 C C . GLY A 1 547 ? 6.765 2.196 7.276 1.00 91.06 547 GLY A C 1
ATOM 4092 O O . GLY A 1 547 ? 5.826 2.070 8.064 1.00 91.06 547 GLY A O 1
ATOM 4093 N N . ILE A 1 548 ? 8.007 2.454 7.701 1.00 91.75 548 ILE A N 1
ATOM 4094 C CA . ILE A 1 548 ? 8.346 2.633 9.126 1.00 91.75 548 ILE A CA 1
ATOM 4095 C C . ILE A 1 548 ? 7.554 3.805 9.730 1.00 91.75 548 ILE A C 1
ATOM 4097 O O . ILE A 1 548 ? 7.067 3.707 10.859 1.00 91.75 548 ILE A O 1
ATOM 4101 N N . GLY A 1 549 ? 7.371 4.888 8.968 1.00 89.31 549 GLY A N 1
ATOM 4102 C CA . GLY A 1 549 ? 6.526 6.019 9.358 1.00 89.31 549 GLY A CA 1
ATOM 4103 C C . GLY A 1 549 ? 5.087 5.603 9.679 1.00 89.31 549 GLY A C 1
ATOM 4104 O O . GLY A 1 549 ? 4.576 5.958 10.745 1.00 89.31 549 GLY A O 1
ATOM 4105 N N . ILE A 1 550 ? 4.463 4.785 8.818 1.00 90.94 550 ILE A N 1
ATOM 4106 C CA . ILE A 1 550 ? 3.129 4.207 9.073 1.00 90.94 550 ILE A CA 1
ATOM 4107 C C . ILE A 1 550 ? 3.128 3.427 10.386 1.00 90.94 550 ILE A C 1
ATOM 4109 O O . ILE A 1 550 ? 2.265 3.655 11.233 1.00 90.94 550 ILE A O 1
ATOM 4113 N N . MET A 1 551 ? 4.096 2.532 10.582 1.00 94.31 551 MET A N 1
ATOM 4114 C CA . MET A 1 551 ? 4.158 1.694 11.781 1.00 94.31 551 MET A CA 1
ATOM 4115 C C . MET A 1 551 ? 4.213 2.527 13.067 1.00 94.31 551 MET A C 1
ATOM 4117 O O . MET A 1 551 ? 3.436 2.281 13.991 1.00 94.31 551 MET A O 1
ATOM 4121 N N . ASN A 1 552 ? 5.096 3.527 13.124 1.00 90.19 552 ASN A N 1
ATOM 4122 C CA . ASN A 1 552 ? 5.283 4.355 14.316 1.00 90.19 552 ASN A CA 1
ATOM 4123 C C . ASN A 1 552 ? 4.038 5.179 14.642 1.00 90.19 552 ASN A C 1
ATOM 4125 O O . ASN A 1 552 ? 3.596 5.213 15.791 1.00 90.19 552 ASN A O 1
ATOM 4129 N N . ILE A 1 553 ? 3.430 5.798 13.631 1.00 88.12 553 ILE A N 1
ATOM 4130 C CA . ILE A 1 553 ? 2.206 6.575 13.828 1.00 88.12 553 ILE A CA 1
ATOM 4131 C C . ILE A 1 553 ? 1.045 5.678 14.259 1.00 88.12 553 ILE A C 1
ATOM 4133 O O . ILE A 1 553 ? 0.273 6.052 15.144 1.00 88.12 553 ILE A O 1
ATOM 4137 N N . MET A 1 554 ? 0.936 4.478 13.689 1.00 90.00 554 MET A N 1
ATOM 4138 C CA . MET A 1 554 ? -0.081 3.512 14.093 1.00 90.00 554 MET A CA 1
ATOM 4139 C C . MET A 1 554 ? 0.129 3.033 15.531 1.00 90.00 554 MET A C 1
ATOM 4141 O O . MET A 1 554 ? -0.848 2.908 16.262 1.00 90.00 554 MET A O 1
ATOM 4145 N N . LEU A 1 555 ? 1.372 2.829 15.984 1.00 90.69 555 LEU A N 1
ATOM 4146 C CA . LEU A 1 555 ? 1.650 2.507 17.389 1.00 90.69 555 LEU A CA 1
ATOM 4147 C C . LEU A 1 555 ? 1.180 3.615 18.331 1.00 90.69 555 LEU A C 1
ATOM 4149 O O . LEU A 1 555 ? 0.486 3.318 19.303 1.00 90.69 555 LEU A O 1
ATOM 4153 N N . VAL A 1 556 ? 1.491 4.873 18.010 1.00 89.00 556 VAL A N 1
ATOM 4154 C CA . VAL A 1 556 ? 1.023 6.030 18.789 1.00 89.00 556 VAL A CA 1
ATOM 4155 C C . VAL A 1 556 ? -0.507 6.105 18.779 1.00 89.00 556 VAL A C 1
ATOM 4157 O O . VAL A 1 556 ? -1.134 6.311 19.817 1.00 89.00 556 VAL A O 1
ATOM 4160 N N . SER A 1 557 ? -1.142 5.862 17.629 1.00 85.44 557 SER A N 1
ATOM 4161 C CA . SER A 1 557 ? -2.605 5.852 17.534 1.00 85.44 557 SER A CA 1
ATOM 4162 C C . SER A 1 557 ? -3.246 4.730 18.353 1.00 85.44 557 SER A C 1
ATOM 4164 O O . SER A 1 557 ? -4.341 4.928 18.879 1.00 85.44 557 SER A O 1
ATOM 4166 N N . VAL A 1 558 ? -2.611 3.559 18.449 1.00 89.56 558 VAL A N 1
ATOM 4167 C CA . VAL A 1 558 ? -3.091 2.458 19.296 1.00 89.56 558 VAL A CA 1
ATOM 4168 C C . VAL A 1 558 ? -2.993 2.855 20.764 1.00 89.56 558 VAL A C 1
ATOM 4170 O O . VAL A 1 558 ? -3.959 2.654 21.493 1.00 89.56 558 VAL A O 1
ATOM 4173 N N . THR A 1 559 ? -1.883 3.472 21.186 1.00 88.69 559 THR A N 1
ATOM 4174 C CA . THR A 1 559 ? -1.718 3.919 22.576 1.00 88.69 559 THR A CA 1
ATOM 4175 C C . THR A 1 559 ? -2.714 5.014 22.957 1.00 88.69 559 THR A C 1
ATOM 4177 O O . THR A 1 559 ? -3.344 4.910 24.005 1.00 88.69 559 THR A O 1
ATOM 4180 N N . GLU A 1 560 ? -2.950 5.999 22.085 1.00 87.44 560 GLU A N 1
ATOM 4181 C CA . GLU A 1 560 ? -3.927 7.075 22.321 1.00 87.44 560 GLU A CA 1
ATOM 4182 C C . GLU A 1 560 ? -5.377 6.561 22.370 1.00 87.44 560 GLU A C 1
ATOM 4184 O O . GLU A 1 560 ? -6.201 7.083 23.118 1.00 87.44 560 GLU A O 1
ATOM 4189 N N . ARG A 1 561 ? -5.711 5.528 21.581 1.00 88.88 561 ARG A N 1
ATOM 4190 C CA . ARG A 1 561 ? -7.068 4.952 21.502 1.00 88.88 561 ARG A CA 1
ATOM 4191 C C . ARG A 1 561 ? -7.243 3.694 22.359 1.00 88.88 561 ARG A C 1
ATOM 4193 O O . ARG A 1 561 ? -8.227 2.976 22.183 1.00 88.88 561 ARG A O 1
ATOM 4200 N N . THR A 1 562 ? -6.339 3.425 23.303 1.00 91.38 562 THR A N 1
ATOM 4201 C CA . THR A 1 562 ? -6.366 2.214 24.147 1.00 91.38 562 THR A CA 1
ATOM 4202 C C . THR A 1 562 ? -7.726 2.016 24.825 1.00 91.38 562 THR A C 1
ATOM 4204 O O . THR A 1 562 ? -8.318 0.941 24.724 1.00 91.38 562 THR A O 1
ATOM 4207 N N . ARG A 1 563 ? -8.289 3.074 25.420 1.00 88.75 563 ARG A N 1
ATOM 4208 C CA . ARG A 1 563 ? -9.599 3.028 26.087 1.00 88.75 563 ARG A CA 1
ATOM 4209 C C . ARG A 1 563 ? -10.756 2.739 25.128 1.00 88.75 563 ARG A C 1
ATOM 4211 O O . ARG A 1 563 ? -11.660 1.977 25.469 1.00 88.75 563 ARG A O 1
ATOM 4218 N N . GLU A 1 564 ? -10.718 3.291 23.914 1.00 91.56 564 GLU A N 1
ATOM 4219 C CA . GLU A 1 564 ? -11.719 2.996 22.879 1.00 91.56 564 GLU A CA 1
ATOM 4220 C C . GLU A 1 564 ? -11.669 1.520 22.460 1.00 91.56 564 GLU A C 1
ATOM 4222 O O . GLU A 1 564 ? -12.714 0.890 22.282 1.00 91.56 564 GLU A O 1
ATOM 4227 N N . ILE A 1 565 ? -10.465 0.950 22.338 1.00 92.69 565 ILE A N 1
ATOM 4228 C CA . ILE A 1 565 ? -10.260 -0.473 22.036 1.00 92.69 565 ILE A CA 1
ATOM 4229 C C . ILE A 1 565 ? -10.811 -1.334 23.180 1.00 92.69 565 ILE A C 1
ATOM 4231 O O . ILE A 1 565 ? -11.578 -2.267 22.932 1.00 92.69 565 ILE A O 1
ATOM 4235 N N . GLY A 1 566 ? -10.493 -0.982 24.431 1.00 92.44 566 GLY A N 1
ATOM 4236 C CA . GLY A 1 566 ? -11.008 -1.648 25.630 1.00 92.44 566 GLY A CA 1
ATOM 4237 C C . GLY A 1 566 ? -12.535 -1.685 25.671 1.00 92.44 566 GLY A C 1
ATOM 4238 O O . GLY A 1 566 ? -13.126 -2.750 25.855 1.00 92.44 566 GLY A O 1
ATOM 4239 N N . LEU A 1 567 ? -13.179 -0.548 25.395 1.00 92.94 567 LEU A N 1
ATOM 4240 C CA . LEU A 1 567 ? -14.633 -0.454 25.311 1.00 92.94 567 LEU A CA 1
ATOM 4241 C C . LEU A 1 567 ? -15.210 -1.372 24.227 1.00 92.94 567 LEU A C 1
ATOM 4243 O O . LEU A 1 567 ? -16.169 -2.097 24.488 1.00 92.94 567 LEU A O 1
ATOM 4247 N N . ARG A 1 568 ? -14.640 -1.356 23.015 1.00 94.12 568 ARG A N 1
ATOM 4248 C CA . ARG A 1 568 ? -15.099 -2.206 21.903 1.00 94.12 568 ARG A CA 1
ATOM 4249 C C . ARG A 1 568 ? -15.056 -3.683 22.282 1.00 94.12 568 ARG A C 1
ATOM 4251 O O . ARG A 1 568 ? -16.030 -4.399 22.058 1.00 94.12 568 ARG A O 1
ATOM 4258 N N . MET A 1 569 ? -13.969 -4.133 22.903 1.00 92.81 569 MET A N 1
ATOM 4259 C CA . MET A 1 569 ? -13.836 -5.527 23.335 1.00 92.81 569 MET A CA 1
ATOM 4260 C C . MET A 1 569 ? -14.776 -5.880 24.494 1.00 92.81 569 MET A C 1
ATOM 4262 O O . MET A 1 569 ? -15.282 -7.007 24.553 1.00 92.81 569 MET A O 1
ATOM 4266 N N . ALA A 1 570 ? -15.062 -4.924 25.384 1.00 91.81 570 ALA A N 1
ATOM 4267 C CA . ALA A 1 570 ? -16.011 -5.115 26.475 1.00 91.81 570 ALA A CA 1
ATOM 4268 C C . ALA A 1 570 ? -17.452 -5.302 25.978 1.00 91.81 570 ALA A C 1
ATOM 4270 O O . ALA A 1 570 ? -18.164 -6.161 26.490 1.00 91.81 570 ALA A O 1
ATOM 4271 N N . VAL A 1 571 ? -17.852 -4.585 24.922 1.00 91.62 571 VAL A N 1
ATOM 4272 C CA . VAL A 1 571 ? -19.164 -4.773 24.271 1.00 91.62 571 VAL A CA 1
ATOM 4273 C C . VAL A 1 571 ? -19.199 -5.938 23.269 1.00 91.62 571 VAL A C 1
ATOM 4275 O O . VAL A 1 571 ? -20.220 -6.177 22.619 1.00 91.62 571 VAL A O 1
ATOM 4278 N N . GLY A 1 572 ? -18.095 -6.684 23.151 1.00 90.56 572 GLY A N 1
ATOM 4279 C CA . GLY A 1 572 ? -18.042 -7.956 22.433 1.00 90.56 572 GLY A CA 1
ATOM 4280 C C . GLY A 1 572 ? -17.385 -7.935 21.053 1.00 90.56 572 GLY A C 1
ATOM 4281 O O . GLY A 1 572 ? -17.620 -8.851 20.267 1.00 90.56 572 GLY A O 1
ATOM 4282 N N . ALA A 1 573 ? -16.549 -6.937 20.752 1.00 92.12 573 ALA A N 1
ATOM 4283 C CA . ALA A 1 573 ? -15.621 -7.027 19.625 1.00 92.12 573 ALA A CA 1
ATOM 4284 C C . ALA A 1 573 ? -14.623 -8.171 19.840 1.00 92.12 573 ALA A C 1
ATOM 4286 O O . ALA A 1 573 ? -14.089 -8.342 20.941 1.00 92.12 573 ALA A O 1
ATOM 4287 N N . ARG A 1 574 ? -14.342 -8.925 18.777 1.00 92.19 574 ARG A N 1
ATOM 4288 C CA . ARG A 1 574 ? -13.309 -9.965 18.771 1.00 92.19 574 ARG A CA 1
ATOM 4289 C C . ARG A 1 574 ? -11.936 -9.358 18.506 1.00 92.19 574 ARG A C 1
ATOM 4291 O O . ARG A 1 574 ? -11.837 -8.300 17.879 1.00 92.19 574 ARG A O 1
ATOM 4298 N N . GLY A 1 575 ? -10.867 -10.064 18.878 1.00 89.81 575 GLY A N 1
ATOM 4299 C CA . GLY A 1 575 ? -9.501 -9.596 18.600 1.00 89.81 575 GLY A CA 1
ATOM 4300 C C . GLY A 1 575 ? -9.276 -9.380 17.098 1.00 89.81 575 GLY A C 1
ATOM 4301 O O . GLY A 1 575 ? -8.729 -8.363 16.669 1.00 89.81 575 GLY A O 1
ATOM 4302 N N . ARG A 1 576 ? -9.821 -10.282 16.273 1.00 90.06 576 ARG A N 1
ATOM 4303 C CA . ARG A 1 576 ? -9.791 -10.162 14.808 1.00 90.06 576 ARG A CA 1
ATOM 4304 C C . ARG A 1 576 ? -10.515 -8.923 14.264 1.00 90.06 576 ARG A C 1
ATOM 4306 O O . ARG A 1 576 ? -10.096 -8.401 13.237 1.00 90.06 576 ARG A O 1
ATOM 4313 N N . ASP A 1 577 ? -11.567 -8.444 14.930 1.00 90.25 577 ASP A N 1
ATOM 4314 C CA . ASP A 1 577 ? -12.323 -7.272 14.472 1.00 90.25 577 ASP A CA 1
ATOM 4315 C C . ASP A 1 577 ? -11.480 -6.002 14.675 1.00 90.25 577 ASP A C 1
ATOM 4317 O O . ASP A 1 577 ? -11.394 -5.158 13.782 1.00 90.25 577 ASP A O 1
ATOM 4321 N N . ILE A 1 578 ? -10.773 -5.923 15.810 1.00 91.25 578 ILE A N 1
ATOM 4322 C CA . ILE A 1 578 ? -9.800 -4.863 16.106 1.00 91.25 578 ILE A CA 1
ATOM 4323 C C . ILE A 1 578 ? -8.623 -4.917 15.121 1.00 91.25 578 ILE A C 1
ATOM 4325 O O . ILE A 1 578 ? -8.256 -3.891 14.549 1.00 91.25 578 ILE A O 1
ATOM 4329 N N . LEU A 1 579 ? -8.071 -6.111 14.869 1.00 92.12 579 LEU A N 1
ATOM 4330 C CA . LEU A 1 579 ? -6.988 -6.314 13.901 1.00 92.12 579 LEU A CA 1
ATOM 4331 C C . LEU A 1 579 ? -7.378 -5.803 12.507 1.00 92.12 579 LEU A C 1
ATOM 4333 O O . LEU A 1 579 ? -6.653 -5.003 11.918 1.00 92.12 579 LEU A O 1
ATOM 4337 N N . VAL A 1 580 ? -8.526 -6.251 11.984 1.00 90.12 580 VAL A N 1
ATOM 4338 C CA . VAL A 1 580 ? -9.008 -5.866 10.649 1.00 90.12 580 VAL A CA 1
ATOM 4339 C C . VAL A 1 580 ? -9.256 -4.365 10.577 1.00 90.12 580 VAL A C 1
ATOM 4341 O O . VAL A 1 580 ? -8.903 -3.746 9.579 1.00 90.12 580 VAL A O 1
ATOM 4344 N N . GLN A 1 581 ? -9.811 -3.757 11.625 1.00 89.19 581 GLN A N 1
ATOM 4345 C CA . GLN A 1 581 ? -10.062 -2.321 11.642 1.00 89.19 581 GLN A CA 1
ATOM 4346 C C . GLN A 1 581 ? -8.775 -1.500 11.483 1.00 89.19 581 GLN A C 1
ATOM 4348 O O . GLN A 1 581 ? -8.703 -0.650 10.594 1.00 89.19 581 GLN A O 1
ATOM 4353 N N . PHE A 1 582 ? -7.761 -1.759 12.313 1.00 90.81 582 PHE A N 1
ATOM 4354 C CA . PHE A 1 582 ? -6.494 -1.022 12.244 1.00 90.81 582 PHE A CA 1
ATOM 4355 C C . PHE A 1 582 ? -5.706 -1.342 10.970 1.00 90.81 582 PHE A C 1
ATOM 4357 O O . PHE A 1 582 ? -5.063 -0.456 10.408 1.00 90.81 582 PHE A O 1
ATOM 4364 N N . LEU A 1 583 ? -5.784 -2.578 10.468 1.00 91.25 583 LEU A N 1
ATOM 4365 C CA . LEU A 1 583 ? -5.155 -2.942 9.201 1.00 91.25 583 LEU A CA 1
ATOM 4366 C C . LEU A 1 583 ? -5.800 -2.204 8.021 1.00 91.25 583 LEU A C 1
ATOM 4368 O O . LEU A 1 583 ? -5.093 -1.690 7.159 1.00 91.25 583 LEU A O 1
ATOM 4372 N N . VAL A 1 584 ? -7.132 -2.096 7.999 1.00 90.19 584 VAL A N 1
ATOM 4373 C CA . VAL A 1 584 ? -7.855 -1.315 6.985 1.00 90.19 584 VAL A CA 1
ATOM 4374 C C . VAL A 1 584 ? -7.492 0.168 7.075 1.00 90.19 584 VAL A C 1
ATOM 4376 O O . VAL A 1 584 ? -7.329 0.797 6.033 1.00 90.19 584 VAL A O 1
ATOM 4379 N N . GLU A 1 585 ? -7.310 0.731 8.273 1.00 88.12 585 GLU A N 1
ATOM 4380 C CA . GLU A 1 585 ? -6.839 2.114 8.459 1.00 88.12 585 GLU A CA 1
ATOM 4381 C C . GLU A 1 585 ? -5.442 2.322 7.840 1.00 88.12 585 GLU A C 1
ATOM 4383 O O . GLU A 1 585 ? -5.263 3.234 7.031 1.00 88.12 585 GLU A O 1
ATOM 4388 N N . ALA A 1 586 ? -4.490 1.423 8.117 1.00 91.06 586 ALA A N 1
ATOM 4389 C CA . ALA A 1 586 ? -3.131 1.484 7.568 1.00 91.06 586 ALA A CA 1
ATOM 4390 C C . ALA A 1 586 ? -3.081 1.287 6.041 1.00 91.06 586 ALA A C 1
ATOM 4392 O O . ALA A 1 586 ? -2.393 2.026 5.334 1.00 91.06 586 ALA A O 1
ATOM 4393 N N . VAL A 1 587 ? -3.832 0.319 5.508 1.00 91.94 587 VAL A N 1
ATOM 4394 C CA . VAL A 1 587 ? -3.902 0.067 4.060 1.00 91.94 587 VAL A CA 1
ATOM 4395 C C . VAL A 1 587 ? -4.578 1.228 3.335 1.00 91.94 587 VAL A C 1
ATOM 4397 O O . VAL A 1 587 ? -4.099 1.637 2.282 1.00 91.94 587 VAL A O 1
ATOM 4400 N N . SER A 1 588 ? -5.641 1.803 3.903 1.00 89.69 588 SER A N 1
ATOM 4401 C CA . SER A 1 588 ? -6.325 2.964 3.313 1.00 89.69 588 SER A CA 1
ATOM 4402 C C . SER A 1 588 ? -5.402 4.182 3.247 1.00 89.69 588 SER A C 1
ATOM 4404 O O . SER A 1 588 ? -5.353 4.850 2.218 1.00 89.69 588 SER A O 1
ATOM 4406 N N . LEU A 1 589 ? -4.631 4.435 4.312 1.00 88.81 589 LEU A N 1
ATOM 4407 C CA . LEU A 1 589 ? -3.591 5.468 4.332 1.00 88.81 589 LEU A CA 1
ATOM 4408 C C . LEU A 1 589 ? -2.543 5.245 3.249 1.00 88.81 589 LEU A C 1
ATOM 4410 O O . LEU A 1 589 ? -2.221 6.169 2.504 1.00 88.81 589 LEU A O 1
ATOM 4414 N N . SER A 1 590 ? -2.026 4.020 3.153 1.00 92.00 590 SER A N 1
ATOM 4415 C CA . SER A 1 590 ? -0.997 3.703 2.171 1.00 92.00 590 SER A CA 1
ATOM 4416 C C . SER A 1 590 ? -1.524 3.857 0.748 1.00 92.00 590 SER A C 1
ATOM 4418 O O . SER A 1 590 ? -0.902 4.553 -0.042 1.00 92.00 590 SER A O 1
ATOM 4420 N N . LEU A 1 591 ? -2.706 3.312 0.437 1.00 91.44 591 LEU A N 1
ATOM 4421 C CA . LEU A 1 591 ? -3.330 3.426 -0.885 1.00 91.44 591 LEU A CA 1
ATOM 4422 C C . LEU A 1 591 ? -3.618 4.878 -1.277 1.00 91.44 591 LEU A C 1
ATOM 4424 O O . LEU A 1 591 ? -3.398 5.246 -2.429 1.00 91.44 591 LEU A O 1
ATOM 4428 N N . LEU A 1 592 ? -4.081 5.711 -0.339 1.00 91.44 592 LEU A N 1
ATOM 4429 C CA . LEU A 1 592 ? -4.314 7.130 -0.606 1.00 91.44 592 LEU A CA 1
ATOM 4430 C C . LEU A 1 592 ? -2.992 7.867 -0.862 1.00 91.44 592 LEU A C 1
ATOM 4432 O O . LEU A 1 592 ? -2.881 8.608 -1.838 1.00 91.44 592 LEU A O 1
ATOM 4436 N N . GLY A 1 593 ? -1.965 7.603 -0.049 1.00 91.38 593 GLY A N 1
ATOM 4437 C CA . GLY A 1 593 ? -0.611 8.107 -0.280 1.00 91.38 593 GLY A CA 1
ATOM 4438 C C . GLY A 1 593 ? -0.019 7.619 -1.606 1.00 91.38 593 GLY A C 1
ATOM 4439 O O . GLY A 1 593 ? 0.601 8.393 -2.326 1.00 91.38 593 GLY A O 1
ATOM 4440 N N . GLY A 1 594 ? -0.265 6.365 -1.979 1.00 92.50 594 GLY A N 1
ATOM 4441 C CA . GLY A 1 594 ? 0.158 5.781 -3.246 1.00 92.50 594 GLY A CA 1
ATOM 4442 C C . GLY A 1 594 ? -0.541 6.419 -4.441 1.00 92.50 594 GLY A C 1
ATOM 4443 O O . GLY A 1 594 ? 0.122 6.751 -5.414 1.00 92.50 594 GLY A O 1
ATOM 4444 N N . ALA A 1 595 ? -1.848 6.677 -4.363 1.00 92.12 595 ALA A N 1
ATOM 4445 C CA . ALA A 1 595 ? -2.586 7.376 -5.415 1.00 92.12 595 ALA A CA 1
ATOM 4446 C C . ALA A 1 595 ? -2.063 8.807 -5.630 1.00 92.12 595 ALA A C 1
ATOM 4448 O O . ALA A 1 595 ? -1.825 9.218 -6.765 1.00 92.12 595 ALA A O 1
ATOM 4449 N N . VAL A 1 596 ? -1.812 9.548 -4.545 1.00 93.88 596 VAL A N 1
ATOM 4450 C CA . VAL A 1 596 ? -1.197 10.884 -4.617 1.00 93.88 596 VAL A CA 1
ATOM 4451 C C . VAL A 1 596 ? 0.237 10.802 -5.148 1.00 93.88 596 VAL A C 1
ATOM 4453 O O . VAL A 1 596 ? 0.629 11.606 -5.991 1.00 93.88 596 VAL A O 1
ATOM 4456 N N . GLY A 1 597 ? 1.006 9.799 -4.722 1.00 93.81 597 GLY A N 1
ATOM 4457 C CA . GLY A 1 597 ? 2.346 9.523 -5.236 1.00 93.81 597 GLY A CA 1
ATOM 4458 C C . GLY A 1 597 ? 2.355 9.198 -6.730 1.00 93.81 597 GLY A C 1
ATOM 4459 O O . GLY A 1 597 ? 3.249 9.648 -7.436 1.00 93.81 597 GLY A O 1
ATOM 4460 N N . VAL A 1 598 ? 1.346 8.486 -7.243 1.00 93.56 598 VAL A N 1
ATOM 4461 C CA . VAL A 1 598 ? 1.178 8.223 -8.682 1.00 93.56 598 VAL A CA 1
ATOM 4462 C C . VAL A 1 598 ? 0.954 9.515 -9.450 1.00 93.56 598 VAL A C 1
ATOM 4464 O O . VAL A 1 598 ? 1.606 9.729 -10.468 1.00 93.56 598 VAL A O 1
ATOM 4467 N N . LEU A 1 599 ? 0.080 10.393 -8.954 1.00 93.81 599 LEU A N 1
ATOM 4468 C CA . LEU A 1 599 ? -0.168 11.692 -9.579 1.00 93.81 599 LEU A CA 1
ATOM 4469 C C . LEU A 1 599 ? 1.101 12.554 -9.603 1.00 93.81 599 LEU A C 1
ATOM 4471 O O . LEU A 1 599 ? 1.456 13.094 -10.649 1.00 93.81 599 LEU A O 1
ATOM 4475 N N . LEU A 1 600 ? 1.822 12.637 -8.481 1.00 94.44 600 LEU A N 1
ATOM 4476 C CA . LEU A 1 600 ? 3.085 13.376 -8.412 1.00 94.44 600 LEU A CA 1
ATOM 4477 C C . LEU A 1 600 ? 4.183 12.744 -9.273 1.00 94.44 600 LEU A C 1
ATOM 4479 O O . LEU A 1 600 ? 4.919 13.468 -9.934 1.00 94.44 600 LEU A O 1
ATOM 4483 N N . GLY A 1 601 ? 4.279 11.416 -9.310 1.00 92.62 601 GLY A N 1
ATOM 4484 C CA . GLY A 1 601 ? 5.219 10.692 -10.164 1.00 92.62 601 GLY A CA 1
ATOM 4485 C C . GLY A 1 601 ? 4.930 10.906 -11.648 1.00 92.62 601 GLY A C 1
ATOM 4486 O O . GLY A 1 601 ? 5.858 11.106 -12.425 1.00 92.62 601 GLY A O 1
ATOM 4487 N N . ALA A 1 602 ? 3.656 10.942 -12.046 1.00 90.75 602 ALA A N 1
ATOM 4488 C CA . ALA A 1 602 ? 3.253 11.261 -13.413 1.00 90.75 602 ALA A CA 1
ATOM 4489 C C . ALA A 1 602 ? 3.625 12.703 -13.793 1.00 90.75 602 ALA A C 1
ATOM 4491 O O . ALA A 1 602 ? 4.189 12.929 -14.862 1.00 90.75 602 ALA A O 1
ATOM 4492 N N . LEU A 1 603 ? 3.379 13.666 -12.897 1.00 91.69 603 LEU A N 1
ATOM 4493 C CA . LEU A 1 603 ? 3.786 15.062 -13.085 1.00 91.69 603 LEU A CA 1
ATOM 4494 C C . LEU A 1 603 ? 5.311 15.207 -13.184 1.00 91.69 603 LEU A C 1
ATOM 4496 O O . LEU A 1 603 ? 5.802 15.893 -14.077 1.00 91.69 603 LEU A O 1
ATOM 4500 N N . ALA A 1 604 ? 6.060 14.530 -12.311 1.00 90.06 604 ALA A N 1
ATOM 4501 C CA . ALA A 1 604 ? 7.520 14.522 -12.341 1.00 90.06 604 ALA A CA 1
ATOM 4502 C C . ALA A 1 604 ? 8.055 13.890 -13.634 1.00 90.06 604 ALA A C 1
ATOM 4504 O O . ALA A 1 604 ? 8.945 14.444 -14.271 1.00 90.06 604 ALA A O 1
ATOM 4505 N N . THR A 1 605 ? 7.465 12.776 -14.069 1.00 89.06 605 THR A N 1
ATOM 4506 C CA . THR A 1 605 ? 7.807 12.095 -15.326 1.00 89.06 605 THR A CA 1
ATOM 4507 C C . THR A 1 605 ? 7.572 13.003 -16.534 1.00 89.06 605 THR A C 1
ATOM 4509 O O . THR A 1 605 ? 8.442 13.124 -17.395 1.00 89.06 605 THR A O 1
ATOM 4512 N N . TRP A 1 606 ? 6.426 13.690 -16.579 1.00 87.81 606 TRP A N 1
ATOM 4513 C CA . TRP A 1 606 ? 6.116 14.662 -17.627 1.00 87.81 606 TRP A CA 1
ATOM 4514 C C . TRP A 1 606 ? 7.104 15.838 -17.635 1.00 87.81 606 TRP A C 1
ATOM 4516 O O . TRP A 1 606 ? 7.605 16.209 -18.697 1.00 87.81 606 TRP A O 1
ATOM 4526 N N . ALA A 1 607 ? 7.440 16.382 -16.461 1.00 87.94 607 ALA A N 1
ATOM 4527 C CA . ALA A 1 607 ? 8.411 17.468 -16.333 1.00 87.94 607 ALA A CA 1
ATOM 4528 C C . ALA A 1 607 ? 9.810 17.049 -16.818 1.00 87.94 607 ALA A C 1
ATOM 4530 O O . ALA A 1 607 ? 10.457 17.791 -17.558 1.00 87.94 607 ALA A O 1
ATOM 4531 N N . VAL A 1 608 ? 10.252 15.835 -16.469 1.00 85.25 608 VAL A N 1
ATOM 4532 C CA . VAL A 1 608 ? 11.517 15.264 -16.956 1.00 85.25 608 VAL A CA 1
ATOM 4533 C C . VAL A 1 608 ? 11.491 15.090 -18.474 1.00 85.25 608 VAL A C 1
ATOM 4535 O O . VAL A 1 608 ? 12.462 15.452 -19.131 1.00 85.25 608 VAL A O 1
ATOM 4538 N N . GLY A 1 609 ? 10.388 14.603 -19.050 1.00 82.56 609 GLY A N 1
ATOM 4539 C CA . GLY A 1 609 ? 10.250 14.465 -20.504 1.00 82.56 609 GLY A CA 1
ATOM 4540 C C . GLY A 1 609 ? 10.411 15.794 -21.249 1.00 82.56 609 GLY A C 1
ATOM 4541 O O . GLY A 1 609 ? 11.130 15.855 -22.245 1.00 82.56 609 GLY A O 1
ATOM 4542 N N . GLN A 1 610 ? 9.812 16.872 -20.729 1.00 82.69 610 GLN A N 1
ATOM 4543 C CA . GLN A 1 610 ? 9.909 18.212 -21.322 1.00 82.69 610 GLN A CA 1
ATOM 4544 C C . GLN A 1 610 ? 11.317 18.811 -21.225 1.00 82.69 610 GLN A C 1
ATOM 4546 O O . GLN A 1 610 ? 11.788 19.429 -22.174 1.00 82.69 610 GLN A O 1
ATOM 4551 N N . TRP A 1 611 ? 11.996 18.648 -20.087 1.00 80.88 611 TRP A N 1
ATOM 4552 C CA . TRP A 1 611 ? 13.302 19.278 -19.864 1.00 80.88 611 TRP A CA 1
ATOM 4553 C C . TRP A 1 611 ? 14.478 18.466 -20.412 1.00 80.88 611 TRP A C 1
ATOM 4555 O O . TRP A 1 611 ? 15.453 19.051 -20.875 1.00 80.88 611 TRP A O 1
ATOM 4565 N N . ALA A 1 612 ? 14.406 17.133 -20.370 1.00 70.44 612 ALA A N 1
ATOM 4566 C CA . ALA A 1 612 ? 15.495 16.252 -20.797 1.00 70.44 612 ALA A CA 1
ATOM 4567 C C . ALA A 1 612 ? 15.391 15.813 -22.270 1.00 70.44 612 ALA A C 1
ATOM 4569 O O . ALA A 1 612 ? 16.314 15.181 -22.783 1.00 70.44 612 ALA A O 1
ATOM 4570 N N . GLY A 1 613 ? 14.274 16.103 -22.952 1.00 66.12 613 GLY A N 1
ATOM 4571 C CA . GLY A 1 613 ? 14.035 15.661 -24.332 1.00 66.12 613 GLY A CA 1
ATOM 4572 C C . GLY A 1 613 ? 13.950 14.135 -24.477 1.00 66.12 613 GLY A C 1
ATOM 4573 O O . GLY A 1 613 ? 14.238 13.590 -25.543 1.00 66.12 613 GLY A O 1
ATOM 4574 N N . TRP A 1 614 ? 13.619 13.426 -23.394 1.00 69.88 614 TRP A N 1
ATOM 4575 C CA . TRP A 1 614 ? 13.480 11.971 -23.378 1.00 69.88 614 TRP A CA 1
ATOM 4576 C C . TRP A 1 614 ? 12.041 11.573 -23.705 1.00 69.88 614 TRP A C 1
ATOM 4578 O O . TRP A 1 614 ? 11.095 12.151 -23.168 1.00 69.88 614 TRP A O 1
ATOM 4588 N N . GLN A 1 615 ? 11.867 10.546 -24.543 1.00 66.62 615 GLN A N 1
ATOM 4589 C CA . GLN A 1 615 ? 10.568 9.897 -24.720 1.00 66.62 615 GLN A CA 1
ATOM 4590 C C . GLN A 1 615 ? 10.284 9.029 -23.495 1.00 66.62 615 GLN A C 1
ATOM 4592 O O . GLN A 1 615 ? 10.589 7.841 -23.453 1.00 66.62 615 GLN A O 1
ATOM 4597 N N . VAL A 1 616 ? 9.760 9.654 -22.445 1.00 72.19 616 VAL A N 1
ATOM 4598 C CA . VAL A 1 616 ? 9.435 8.945 -21.212 1.00 72.19 616 VAL A CA 1
ATOM 4599 C C . VAL A 1 616 ? 8.000 8.437 -21.304 1.00 72.19 616 VAL A C 1
ATOM 4601 O O . VAL A 1 616 ? 7.050 9.217 -21.247 1.00 72.19 616 VAL A O 1
ATOM 4604 N N . SER A 1 617 ? 7.834 7.124 -21.470 1.00 71.19 617 SER A N 1
ATOM 4605 C CA . SER A 1 617 ? 6.520 6.490 -21.564 1.00 71.19 617 SER A CA 1
ATOM 4606 C C . SER A 1 617 ? 6.100 5.903 -20.211 1.00 71.19 617 SER A C 1
ATOM 4608 O O . SER A 1 617 ? 6.811 5.124 -19.571 1.00 71.19 617 SER A O 1
ATOM 4610 N N . MET A 1 618 ? 4.917 6.296 -19.735 1.00 75.94 618 MET A N 1
ATOM 4611 C CA . MET A 1 618 ? 4.356 5.756 -18.499 1.00 75.94 618 MET A CA 1
ATOM 4612 C C . MET A 1 618 ? 3.505 4.531 -18.827 1.00 75.94 618 MET A C 1
ATOM 4614 O O . MET A 1 618 ? 2.434 4.635 -19.419 1.00 75.94 618 MET A O 1
ATOM 4618 N N . THR A 1 619 ? 3.974 3.346 -18.444 1.00 83.12 619 THR A N 1
ATOM 4619 C CA . THR A 1 619 ? 3.229 2.104 -18.683 1.00 83.12 619 THR A CA 1
ATOM 4620 C C . THR A 1 619 ? 2.241 1.836 -17.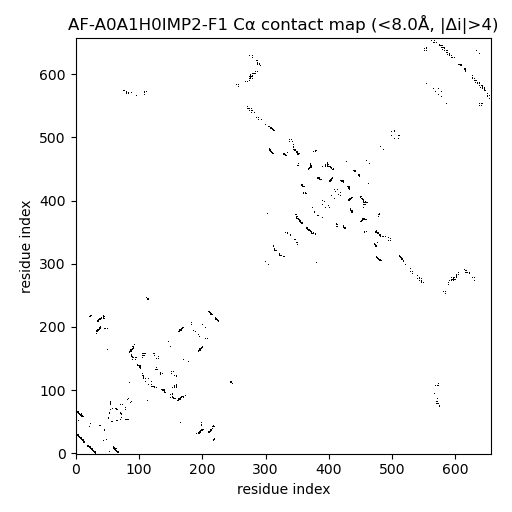550 1.00 83.12 619 THR A C 1
ATOM 4622 O O . THR A 1 619 ? 2.581 1.980 -16.373 1.00 83.12 619 THR A O 1
ATOM 4625 N N . PHE A 1 620 ? 1.054 1.323 -17.886 1.00 87.75 620 PHE A N 1
ATOM 4626 C CA . PHE A 1 620 ? 0.057 0.877 -16.903 1.00 87.75 620 PHE A CA 1
ATOM 4627 C C . PHE A 1 620 ? 0.633 -0.118 -15.875 1.00 87.75 620 PHE A C 1
ATOM 4629 O O . PHE A 1 620 ? 0.318 -0.047 -14.688 1.00 87.75 620 PHE A O 1
ATOM 4636 N N . ALA A 1 621 ? 1.559 -0.983 -16.303 1.00 85.75 621 ALA A N 1
ATOM 4637 C CA . ALA A 1 621 ? 2.259 -1.923 -15.430 1.00 85.75 621 ALA A CA 1
ATOM 4638 C C . ALA A 1 621 ? 3.035 -1.240 -14.286 1.00 85.75 621 ALA A C 1
ATOM 4640 O O . ALA A 1 621 ? 3.054 -1.761 -13.174 1.00 85.75 621 ALA A O 1
ATOM 4641 N N . SER A 1 622 ? 3.642 -0.067 -14.520 1.00 83.81 622 SER A N 1
ATOM 4642 C CA . SER A 1 622 ? 4.372 0.672 -13.476 1.00 83.81 622 SER A CA 1
ATOM 4643 C C . SER A 1 622 ? 3.433 1.234 -12.415 1.00 83.81 622 SER A C 1
ATOM 4645 O O . SER A 1 622 ? 3.756 1.198 -11.231 1.00 83.81 622 SER A O 1
ATOM 4647 N N . ILE A 1 623 ? 2.257 1.714 -12.831 1.00 88.44 623 ILE A N 1
ATOM 4648 C CA . ILE A 1 623 ? 1.224 2.212 -11.915 1.00 88.44 623 ILE A CA 1
ATOM 4649 C C . ILE A 1 623 ? 0.718 1.063 -11.044 1.00 88.44 623 ILE A C 1
ATOM 4651 O O . ILE A 1 623 ? 0.659 1.191 -9.823 1.00 88.44 623 ILE A O 1
ATOM 4655 N N . LEU A 1 624 ? 0.390 -0.074 -11.662 1.00 90.25 624 LEU A N 1
ATOM 4656 C CA . LEU A 1 624 ? -0.130 -1.238 -10.951 1.00 90.25 624 LEU A CA 1
ATOM 4657 C C . LEU A 1 624 ? 0.901 -1.801 -9.964 1.00 90.25 624 LEU A C 1
ATOM 4659 O O . LEU A 1 624 ? 0.548 -2.118 -8.830 1.00 90.25 624 LEU A O 1
ATOM 4663 N N . LEU A 1 625 ? 2.178 -1.848 -10.357 1.00 87.38 625 LEU A N 1
ATOM 4664 C CA . LEU A 1 625 ? 3.277 -2.243 -9.477 1.00 87.38 625 LEU A CA 1
ATOM 4665 C C . LEU A 1 625 ? 3.422 -1.279 -8.294 1.00 87.38 625 LEU A C 1
ATOM 4667 O O . LEU A 1 625 ? 3.515 -1.728 -7.155 1.00 87.38 625 LEU A O 1
ATOM 4671 N N . ALA A 1 626 ? 3.382 0.033 -8.536 1.00 88.19 626 ALA A N 1
ATOM 4672 C CA . ALA A 1 626 ? 3.507 1.040 -7.487 1.00 88.19 626 ALA A CA 1
ATOM 4673 C C . ALA A 1 626 ? 2.339 1.006 -6.483 1.00 88.19 626 ALA A C 1
ATOM 4675 O O . ALA A 1 626 ? 2.559 1.025 -5.270 1.00 88.19 626 ALA A O 1
ATOM 4676 N N . VAL A 1 627 ? 1.099 0.895 -6.972 1.00 88.12 627 VAL A N 1
ATOM 4677 C CA . VAL A 1 627 ? -0.103 0.774 -6.130 1.00 88.12 627 VAL A CA 1
ATOM 4678 C C . VAL A 1 627 ? -0.100 -0.548 -5.359 1.00 88.12 627 VAL A C 1
ATOM 4680 O O . VAL A 1 627 ? -0.361 -0.557 -4.156 1.00 88.12 627 VAL A O 1
ATOM 4683 N N . GLY A 1 628 ? 0.241 -1.661 -6.017 1.00 91.12 628 GLY A N 1
ATOM 4684 C CA . GLY A 1 628 ? 0.343 -2.973 -5.378 1.00 91.12 628 GLY A CA 1
ATOM 4685 C C . GLY A 1 628 ? 1.406 -3.004 -4.280 1.00 91.12 628 GLY A C 1
ATOM 4686 O O . GLY A 1 628 ? 1.156 -3.508 -3.185 1.00 91.12 628 GLY A O 1
ATOM 4687 N N . PHE A 1 629 ? 2.566 -2.394 -4.528 1.00 88.94 629 PHE A N 1
ATOM 4688 C CA . PHE A 1 629 ? 3.630 -2.295 -3.534 1.00 88.94 629 PHE A CA 1
ATOM 4689 C C . PHE A 1 629 ? 3.233 -1.389 -2.362 1.00 88.94 629 PHE A C 1
ATOM 4691 O O . PHE A 1 629 ? 3.439 -1.752 -1.207 1.00 88.94 629 PHE A O 1
ATOM 4698 N N . SER A 1 630 ? 2.599 -0.244 -2.629 1.00 90.81 630 SER A N 1
ATOM 4699 C CA . SER A 1 630 ? 2.048 0.628 -1.586 1.00 90.81 630 SER A CA 1
ATOM 4700 C C . SER A 1 630 ? 1.042 -0.122 -0.699 1.00 90.81 630 SER A C 1
ATOM 4702 O O . SER A 1 630 ? 1.140 -0.066 0.531 1.00 90.81 630 SER A O 1
ATOM 4704 N N . ALA A 1 631 ? 0.136 -0.912 -1.282 1.00 92.12 631 ALA A N 1
ATOM 4705 C CA . ALA A 1 631 ? -0.779 -1.755 -0.516 1.00 92.12 631 ALA A CA 1
ATOM 4706 C C . ALA A 1 631 ? -0.026 -2.771 0.364 1.00 92.12 631 ALA A C 1
ATOM 4708 O O . ALA A 1 631 ? -0.329 -2.898 1.551 1.00 92.12 631 ALA A O 1
ATOM 4709 N N . ALA A 1 632 ? 0.988 -3.447 -0.190 1.00 93.62 632 ALA A N 1
ATOM 4710 C CA . ALA A 1 632 ? 1.806 -4.419 0.535 1.00 93.62 632 ALA A CA 1
ATOM 4711 C C . ALA A 1 632 ? 2.558 -3.791 1.723 1.00 93.62 632 ALA A C 1
ATOM 4713 O O . ALA A 1 632 ? 2.557 -4.357 2.815 1.00 93.62 632 ALA A O 1
ATOM 4714 N N . VAL A 1 633 ? 3.129 -2.594 1.548 1.00 91.62 633 VAL A N 1
ATOM 4715 C CA . VAL A 1 633 ? 3.780 -1.821 2.622 1.00 91.62 633 VAL A CA 1
ATOM 4716 C C . VAL A 1 633 ? 2.779 -1.466 3.722 1.00 91.62 633 VAL A C 1
ATOM 4718 O O . VAL A 1 633 ? 3.076 -1.652 4.902 1.00 91.62 633 VAL A O 1
ATOM 4721 N N . GLY A 1 634 ? 1.574 -1.024 3.348 1.00 92.81 634 GLY A N 1
ATOM 4722 C CA . GLY A 1 634 ? 0.499 -0.725 4.297 1.00 92.81 634 GLY A CA 1
ATOM 4723 C C . GLY A 1 634 ? 0.079 -1.946 5.119 1.00 92.81 634 GLY A C 1
ATOM 4724 O O . GLY A 1 634 ? -0.101 -1.838 6.331 1.00 92.81 634 GLY A O 1
ATOM 4725 N N . VAL A 1 635 ? -0.012 -3.123 4.488 1.00 94.75 635 VAL A N 1
ATOM 4726 C CA . VAL A 1 635 ? -0.286 -4.385 5.192 1.00 94.75 635 VAL A CA 1
ATOM 4727 C C . VAL A 1 635 ? 0.867 -4.746 6.125 1.00 94.75 635 VAL A C 1
ATOM 4729 O O . VAL A 1 635 ? 0.637 -4.981 7.308 1.00 94.75 635 VAL A O 1
ATOM 4732 N N . PHE A 1 636 ? 2.101 -4.772 5.620 1.00 95.75 636 PHE A N 1
ATOM 4733 C CA . PHE A 1 636 ? 3.270 -5.232 6.369 1.00 95.75 636 PHE A CA 1
ATOM 4734 C C . PHE A 1 636 ? 3.536 -4.374 7.614 1.00 95.75 636 PHE A C 1
ATOM 4736 O O . PHE A 1 636 ? 3.603 -4.894 8.728 1.00 95.75 636 PHE A O 1
ATOM 4743 N N . PHE A 1 637 ? 3.615 -3.052 7.447 1.00 94.56 637 PHE A N 1
ATOM 4744 C CA . PHE A 1 637 ? 3.899 -2.130 8.548 1.00 94.56 637 PHE A CA 1
ATOM 4745 C C . PHE A 1 637 ? 2.670 -1.818 9.415 1.00 94.56 637 PHE A C 1
ATOM 4747 O O . PHE A 1 637 ? 2.818 -1.480 10.590 1.00 94.56 637 PHE A O 1
ATOM 4754 N N . GLY A 1 638 ? 1.455 -1.977 8.881 1.00 94.25 638 GLY A N 1
ATOM 4755 C CA . GLY A 1 638 ? 0.210 -1.862 9.644 1.00 94.25 638 GLY A CA 1
ATOM 4756 C C . GLY A 1 638 ? -0.113 -3.094 10.496 1.00 94.25 638 GLY A C 1
ATOM 4757 O O . GLY A 1 638 ? -0.805 -2.977 11.510 1.00 94.25 638 GLY A O 1
ATOM 4758 N N . PHE A 1 639 ? 0.406 -4.272 10.133 1.00 95.62 639 PHE A N 1
ATOM 4759 C CA . PHE A 1 639 ? 0.077 -5.531 10.802 1.00 95.62 639 PHE A CA 1
ATOM 4760 C C . PHE A 1 639 ? 0.572 -5.596 12.249 1.00 95.62 639 PHE A C 1
ATOM 4762 O O . PHE A 1 639 ? -0.187 -5.995 13.131 1.00 95.62 639 PHE A O 1
ATOM 4769 N N . TYR A 1 640 ? 1.819 -5.198 12.524 1.00 95.00 640 TYR A N 1
ATOM 4770 C CA . TYR A 1 640 ? 2.373 -5.273 13.881 1.00 95.00 640 TYR A CA 1
ATOM 4771 C C . TYR A 1 640 ? 1.585 -4.417 14.899 1.00 95.00 640 TYR A C 1
ATOM 4773 O O . TYR A 1 640 ? 1.146 -4.972 15.914 1.00 95.00 640 TYR A O 1
ATOM 4781 N N . PRO A 1 641 ? 1.314 -3.118 14.645 1.00 93.50 641 PRO A N 1
ATOM 4782 C CA . PRO A 1 641 ? 0.486 -2.299 15.533 1.00 93.50 641 PRO A CA 1
ATOM 4783 C C . PRO A 1 641 ? -0.937 -2.847 15.686 1.00 93.50 641 PRO A C 1
ATOM 4785 O O . PRO A 1 641 ? -1.453 -2.919 16.802 1.00 93.50 641 PRO A O 1
ATOM 4788 N N . ALA A 1 642 ? -1.556 -3.294 14.588 1.00 93.62 642 ALA A N 1
ATOM 4789 C CA . ALA A 1 642 ? -2.906 -3.851 14.608 1.00 93.62 642 ALA A CA 1
ATOM 4790 C C . ALA A 1 642 ? -2.983 -5.148 15.435 1.00 93.62 642 ALA A C 1
ATOM 4792 O O . ALA A 1 642 ? -3.911 -5.339 16.225 1.00 93.62 642 ALA A O 1
ATOM 4793 N N . ARG A 1 643 ? -1.970 -6.018 15.326 1.00 94.88 643 ARG A N 1
ATOM 4794 C CA . ARG A 1 643 ? -1.848 -7.227 16.148 1.00 94.88 643 ARG A CA 1
ATOM 4795 C C . ARG A 1 643 ? -1.657 -6.871 17.617 1.00 94.88 643 ARG A C 1
ATOM 4797 O O . ARG A 1 643 ? -2.325 -7.455 18.466 1.00 94.88 643 ARG A O 1
ATOM 4804 N N . ARG A 1 644 ? -0.809 -5.888 17.925 1.00 93.12 644 ARG A N 1
ATOM 4805 C CA . ARG A 1 644 ? -0.618 -5.406 19.300 1.00 93.12 644 ARG A CA 1
ATOM 4806 C C . ARG A 1 644 ? -1.927 -4.886 19.904 1.00 93.12 644 ARG A C 1
ATOM 4808 O O . ARG A 1 644 ? -2.233 -5.237 21.037 1.00 93.12 644 ARG A O 1
ATOM 4815 N N . ALA A 1 645 ? -2.723 -4.135 19.140 1.00 92.06 645 ALA A N 1
ATOM 4816 C CA . ALA A 1 645 ? -4.045 -3.666 19.560 1.00 92.06 645 ALA A CA 1
ATOM 4817 C C . ALA A 1 645 ? -5.028 -4.820 19.827 1.00 92.06 645 ALA A C 1
ATOM 4819 O O . ALA A 1 645 ? -5.749 -4.796 20.821 1.00 92.06 645 ALA A O 1
ATOM 4820 N N . SER A 1 646 ? -5.037 -5.848 18.971 1.00 92.75 646 SER A N 1
ATOM 4821 C CA . SER A 1 646 ? -5.941 -7.004 19.099 1.00 92.75 646 SER A CA 1
ATOM 4822 C C . SER A 1 646 ? -5.679 -7.898 20.315 1.00 92.75 646 SER A C 1
ATOM 4824 O O . SER A 1 646 ? -6.554 -8.665 20.705 1.00 92.75 646 SER A O 1
ATOM 4826 N N . LEU A 1 647 ? -4.477 -7.817 20.894 1.00 91.06 647 LEU A N 1
ATOM 4827 C CA . LEU A 1 647 ? -4.046 -8.621 22.040 1.00 91.06 647 LEU A CA 1
ATOM 4828 C C . LEU A 1 647 ? -4.219 -7.893 23.382 1.00 91.06 647 LEU A C 1
ATOM 4830 O O . LEU A 1 647 ? -3.865 -8.443 24.424 1.00 91.06 647 LEU A O 1
ATOM 4834 N N . LEU A 1 648 ? -4.737 -6.661 23.374 1.00 89.88 648 LEU A N 1
ATOM 4835 C CA . LEU A 1 648 ? -4.999 -5.914 24.599 1.00 89.88 648 LEU A CA 1
ATOM 4836 C C . LEU A 1 648 ? -6.076 -6.611 25.437 1.00 89.88 648 LEU A C 1
ATOM 4838 O O . LEU A 1 648 ? -7.111 -7.039 24.930 1.00 89.88 648 LEU A O 1
ATOM 4842 N N . GLN A 1 649 ? -5.860 -6.674 26.749 1.00 87.12 649 GLN A N 1
ATOM 4843 C CA . GLN A 1 649 ? -6.895 -7.134 27.668 1.00 87.12 649 GLN A CA 1
ATOM 4844 C C . GLN A 1 649 ? -7.906 -6.000 27.904 1.00 87.12 649 GLN A C 1
ATOM 4846 O O . GLN A 1 649 ? -7.484 -4.897 28.268 1.00 87.12 649 GLN A O 1
ATOM 4851 N N . PRO A 1 650 ? -9.227 -6.236 27.762 1.00 87.56 650 PRO A N 1
ATOM 4852 C CA . PRO A 1 650 ? -10.246 -5.186 27.872 1.00 87.56 650 PRO A CA 1
ATOM 4853 C C . PRO A 1 650 ? -10.151 -4.376 29.166 1.00 87.56 650 PRO A C 1
ATOM 4855 O O . PRO A 1 650 ? -10.279 -3.158 29.147 1.00 87.56 650 PRO A O 1
ATOM 4858 N N . ILE A 1 651 ? -9.860 -5.040 30.286 1.00 83.44 651 ILE A N 1
ATOM 4859 C CA . ILE A 1 651 ? -9.786 -4.406 31.609 1.00 83.44 651 ILE A CA 1
ATOM 4860 C C . ILE A 1 651 ? -8.564 -3.510 31.737 1.00 83.44 651 ILE A C 1
ATOM 4862 O O . ILE A 1 651 ? -8.682 -2.391 32.226 1.00 83.44 651 ILE A O 1
ATOM 4866 N N . GLN A 1 652 ? -7.395 -3.988 31.303 1.00 83.06 652 GLN A N 1
ATOM 4867 C CA . GLN A 1 652 ? -6.175 -3.179 31.323 1.00 83.06 652 GLN A CA 1
ATOM 4868 C C . GLN A 1 652 ? -6.368 -1.936 30.452 1.00 83.06 652 GLN A C 1
ATOM 4870 O O . GLN A 1 652 ? -6.061 -0.825 30.874 1.00 83.06 652 GLN A O 1
ATOM 4875 N N . ALA A 1 653 ? -6.983 -2.117 29.282 1.00 86.38 653 ALA A N 1
ATOM 4876 C CA . ALA A 1 653 ? -7.269 -1.035 28.357 1.00 86.38 653 ALA A CA 1
ATOM 4877 C C . ALA A 1 653 ? -8.277 -0.001 28.899 1.00 86.38 653 ALA A C 1
ATOM 4879 O O . ALA A 1 653 ? -8.200 1.167 28.537 1.00 86.38 653 ALA A O 1
ATOM 4880 N N . LEU A 1 654 ? -9.205 -0.408 29.773 1.00 84.50 654 LEU A N 1
ATOM 4881 C CA . LEU A 1 654 ? -10.153 0.496 30.437 1.00 84.50 654 LEU A CA 1
ATOM 4882 C C . LEU A 1 654 ? -9.584 1.164 31.704 1.00 84.50 654 LEU A C 1
ATOM 4884 O O . LEU A 1 654 ? -10.153 2.158 32.148 1.00 84.50 654 LEU A O 1
ATOM 4888 N N . ARG A 1 655 ? -8.496 0.633 32.287 1.00 72.06 655 ARG A N 1
ATOM 4889 C CA . ARG A 1 655 ? -7.859 1.146 33.518 1.00 72.06 655 ARG A CA 1
ATOM 4890 C C . ARG A 1 655 ? -6.709 2.123 33.276 1.00 72.06 655 ARG A C 1
ATOM 4892 O O . ARG A 1 655 ? -6.492 2.987 34.118 1.00 72.06 655 ARG A O 1
ATOM 4899 N N . HIS A 1 656 ? -5.950 1.962 32.193 1.00 52.25 656 HIS A N 1
ATOM 4900 C CA . HIS A 1 656 ? -4.814 2.834 31.891 1.00 52.25 656 HIS A CA 1
ATOM 4901 C C . HIS A 1 656 ? -5.281 4.141 31.230 1.00 52.25 656 HIS A C 1
ATOM 4903 O O . HIS A 1 656 ? -5.889 4.111 30.158 1.00 52.25 656 HIS A O 1
ATOM 4909 N N . ALA A 1 657 ? -4.979 5.261 31.893 1.00 41.50 657 ALA A N 1
ATOM 4910 C CA . ALA A 1 657 ? -5.005 6.624 31.371 1.00 41.50 657 ALA A CA 1
ATOM 4911 C C . ALA A 1 657 ? -3.580 7.180 31.411 1.00 41.50 657 ALA A C 1
ATOM 4913 O O . ALA A 1 657 ? -2.920 6.970 32.458 1.00 41.50 657 ALA A O 1
#

Foldseek 3Di:
DWQKWWFQFWAWDDDPNDIATLAGTETDTHHFLFFEEEAEDPSLNRVVVLCCVLLLDPTPDTWIDGRNHTCPPDDLQVSLVCNLQAEFEQEPQLLADQPAFLLVRLLLSVLQLQHDPVVSSVLSLVLCVLLVNNVRRGPGPVRDDPLSSSSSSNSSSPSNPHQEYEYEASPPVHDPVSSVSVLVSVLVVSVVRRYYYYYDNDPVSRVSGQWYWYGGNNYTPDIDGHPPDDDPPDPPPPDDDSPDNDDRDVVVLLVVLVVVCVVCVPLLCLLLVLLLQLLLLLQQLLLVLVLLLVVLVVLCVLFAQFKKKKAFAFDDDPNDGDDSPPDQPDFPVLQVCLCPVQPQFPHKKFKAWDWFWKAADPFIDIFIEIAIAVSVCVLRVKDFPDFDGDDPCCLVVLAQEKEAFPVCCCRHPNPDDQAQGWMQTPNGIHGYGTYIDASAARPVRDGPRRYMYGRNSNCVVPPPPDDPDPTRGGRMMITGGDPPDDSVSSVVSSQVSQCVVVVPDPPDDDSIDMDRPNVVSVVSSVVSVVSSVVSNVVSVVSNVVSLLSLLVSLLVVLVVCLSVLLSSSSSSNALVNLLSSQLSSLLVSLLVSLVSSVVSSVVSNVVCCVPVVGPRDRDPVSSCVSNVVSNVSSNVSSRVSSNVSSPDSSVVSNPDD

Mean predicted aligned error: 13.67 Å

pLDDT: mean 85.8, std 13.18, range [34.59, 97.62]

Secondary structure (DSSP, 8-state):
-EEEEEEEEEEEEEETTEEEEEEEEEEEEEETT-EEEEEE-TTSSHHHHHHHHTTSS--SEEEEEETTEE-TT--HHHHHHHHHHHEEEE-TT----TTS-HHHHHHHHHHHTT--HHHHHHHHHHHHHHTT-GGGTT--GGGS-HHHHHHHHHHHHHTT--SEEEEESTTTTS-HHHHHHHHHHHHHHHHTT-EEEEEES-HHHHTTSSEEEEEETTEEEEEEE-SS----------PPP----PPPPHHHHHHHHHHHHHTTHHHHHHHHHHHHHHHHHHHHHHHHHHHHHHHHHHHHHTT-TTEEEEEEPPPEETTEE--TTTT---BHHHHHHHHHH-TTEEEEEEEEEEEEEEEETTEEEEEEEEEE-THHHHHTT--EEEE----HHHHHTT--EEEE-HHHHHHHHTTS--TT-EEEETTEEEEEEEEEPP--B-TTS-BSS-EEEEEHHHIIIIIS---S-S--B-SEEEEEEPTTS-HHHHHHHHHHHHHHHTT--TTSPPSEEEEEHHHHHHHHHHHHHHHHHHHHHHHHHHHHHHHHHHHHHHHHHHHHTHHHHHHHHHTT--HHHHHHHHHHHHHHHHHHHHHHHHHHHHHHHHHHHHHH-------HHHHHHHHHHHHHHHHHHHHHHHHHHHT--HHHHHH--

Nearest PDB structures (foldseek):
  5lj9-assembly3_C  TM=9.743E-01  e=1.832E-23  Escherichia coli K-12
  5xu1-assembly1_A  TM=9.791E-01  e=7.930E-23  Streptococcus pneumoniae R6
  5xu1-assembly1_B  TM=9.797E-01  e=9.970E-23  Streptococcus pneumoniae R6
  2pcj-assembly1_B  TM=9.735E-01  e=5.426E-22  Aquifex aeolicus VF5
  7v8i-assembly1_F  TM=9.074E-01  e=2.821E-21  Escherichia coli K-12